Protein AF-A0A401NUB5-F1 (afdb_monomer_lite)

pLDDT: mean 78.27, std 26.42, range [23.05, 98.94]

Organism: Scyliorhinus torazame (NCBI:txid75743)

Foldseek 3Di:
DVVVVVVVVVVVVVVPPPPPVDQAWAKEKEKAALADADPDLPADALVVQVVSLVVLLVVVLVLLVVCLVVRHAEYAAAFCSRHHAHQALRNQVSFADADDALVVDKDQCCVVVPPGPPCPVLNSQLVSLQVSLHKYKDWGKYKDFADPVPPPQPPVRIAIFGKMWIAGSNSITRWIATAQDDDPRVNNHDHDPDQDFIWDADPRFGIETEHEAVCLLACPPNVCNCPVVVHAEYEYHYAAAADPDQRGQQLLQLLSQLLRQHWYFYHYYQDLVRNTAKGWTHGNVDIDMDGDSPDSDMDMDMDIGGRDDPDDPDDPPPPPPPPPPPPPPDPDDDPDPVVVVVVVVVVVVVVVVVVVVVVVVVVVVVVPDDDDDPDPPCQCVDPRSVVVVVSSVQSSQVVVVHHPVPPDPPPPPPPVVVVVVVVVVVVVPPPPDDDDDDD

Secondary structure (DSSP, 8-state):
-HHHHHHHHHHHHHHS-----PPPEEEEEEEEB--------SPPPHHHHHHHHHHHHHHHHHHHHHHHTTT-SEEE--TTTTT---SSHHHHGGG-B----TTT--B-TTT-TTSSSS-HHHHHHHHHHHHHTSEEEEEEEEEEE--TTSTT--TTSEEEEEEEEEE-TTS-EEEEEE-SS--TT-TTSPPPSS----EEEETTTEEEEE--GGGGGSIIIIIHHHHTS---EEEEEE-PBPBTTTB-HHHHHHHHHHHHT-EEEEEEB-BGGGTB--EEEE-SS---EE--SS----EEEEEEEE------S--SSSSTTSSSSSSSS---S--SSHHHHHHHHHHHHHHHHHHHHHHHHHHHHHT------S----GGGSHHHHHHHHHHHHHHHHTTT----TT-TTSSTTTTHHHHHHHHTTGGGS---------

Sequence (439 aa):
MEAFCLRWLLLVWQCFVIPVWGLEFYKAAVYEHSTVLRQNLIPPTREEALELMQKNLDIYQEQVHEASKQGVKIIVFPENGIHGFPPTRATIYPYLEPIPDPDVVQWNPCLHPTEYSDTEVLYQLSCMARNSSMYLIANLGEREACEFSDPKCPSDGRYHFNTNVVFDAEGTLIAKYQKWKLFRTEIYYNKPKTLQHVIFDTPFAGKFGIFTCFDILFYEPAVSLIERYGIKQIIFPTAWMNKLPLLSAVQFHQAFAAAFGINLLVSNQHHPEYNMTGSGIYTPLDFPYYYNMKSREGKLLVADVPIITSINNHTLEQSDSQTSTFLQEQKGAVKQEQTDLFNLRDRMKNIQLLIICASIFLLVCVTAEPVITEGGWKSLDEQQNRDLFFRILQSYFTGRGMNLGLSRKEKLQGTYGSKIGSYADKSNNNLYNKDTFTV

Radius of gyration: 26.6 Å; chains: 1; bounding box: 92×62×82 Å

Structure (mmCIF, N/CA/C/O backbone):
data_AF-A0A401NUB5-F1
#
_entry.id   AF-A0A401NUB5-F1
#
loop_
_atom_site.group_PDB
_atom_site.id
_atom_site.type_symbol
_atom_site.label_atom_id
_atom_site.label_alt_id
_atom_site.label_comp_id
_atom_site.label_asym_id
_atom_site.label_entity_id
_atom_site.label_seq_id
_atom_site.pdbx_PDB_ins_code
_atom_site.Cartn_x
_atom_site.Cartn_y
_atom_site.Cartn_z
_atom_site.occupancy
_atom_site.B_iso_or_equiv
_atom_site.auth_seq_id
_atom_site.auth_comp_id
_atom_site.auth_asym_id
_atom_site.auth_atom_id
_atom_site.pdbx_PDB_model_num
ATOM 1 N N . MET A 1 1 ? -56.425 -8.287 39.820 1.00 46.72 1 MET A N 1
ATOM 2 C CA . MET A 1 1 ? -55.292 -7.344 39.970 1.00 46.72 1 MET A CA 1
ATOM 3 C C . MET A 1 1 ? -53.982 -7.921 39.436 1.00 46.72 1 MET A C 1
ATOM 5 O O . MET A 1 1 ? -53.265 -7.200 38.759 1.00 46.72 1 MET A O 1
ATOM 9 N N . GLU A 1 2 ? -53.700 -9.212 39.628 1.00 47.78 2 GLU A N 1
ATOM 10 C CA . GLU A 1 2 ? -52.433 -9.841 39.199 1.00 47.78 2 GLU A CA 1
ATOM 11 C C . GLU A 1 2 ? -52.221 -9.903 37.672 1.00 47.78 2 GLU A C 1
ATOM 13 O O . GLU A 1 2 ? -51.115 -9.667 37.192 1.00 47.78 2 GLU A O 1
ATOM 18 N N . ALA A 1 3 ? -53.282 -10.095 36.880 1.00 47.91 3 ALA A N 1
ATOM 19 C CA . ALA A 1 3 ? -53.183 -10.129 35.413 1.00 47.91 3 ALA A CA 1
ATOM 20 C C . ALA A 1 3 ? -52.866 -8.761 34.767 1.00 47.91 3 ALA A C 1
ATOM 22 O O . ALA A 1 3 ? -52.400 -8.703 33.630 1.00 47.91 3 ALA A O 1
ATOM 23 N N . PHE A 1 4 ? -53.103 -7.655 35.482 1.00 49.28 4 PHE A N 1
ATOM 24 C CA . PHE A 1 4 ? -52.832 -6.302 34.982 1.00 49.28 4 PHE A CA 1
ATOM 25 C C . PHE A 1 4 ? -51.359 -5.912 35.180 1.00 49.28 4 PHE A C 1
ATOM 27 O O . PHE A 1 4 ? -50.768 -5.306 34.289 1.00 49.28 4 PHE A O 1
ATOM 34 N N . CYS A 1 5 ? -50.737 -6.340 36.285 1.00 49.06 5 CYS A N 1
ATOM 35 C CA . CYS A 1 5 ? -49.308 -6.120 36.535 1.00 49.06 5 CYS A CA 1
ATOM 36 C C . CYS A 1 5 ? -48.411 -6.900 35.564 1.00 49.06 5 CYS A C 1
ATOM 38 O O . CYS A 1 5 ? -47.421 -6.353 35.088 1.00 49.06 5 CYS A O 1
ATOM 40 N N . LEU A 1 6 ? -48.768 -8.142 35.210 1.00 47.53 6 LEU A N 1
ATOM 41 C CA . LEU A 1 6 ? -47.961 -8.954 34.286 1.00 47.53 6 LEU A CA 1
ATOM 42 C C . LEU A 1 6 ? -47.942 -8.380 32.859 1.00 47.53 6 LEU A C 1
ATOM 44 O O . LEU A 1 6 ? -46.926 -8.430 32.171 1.00 47.53 6 LEU A O 1
ATOM 48 N N . ARG A 1 7 ? -49.063 -7.790 32.427 1.00 51.56 7 ARG A N 1
ATOM 49 C CA . ARG A 1 7 ? -49.203 -7.178 31.099 1.00 51.56 7 ARG A CA 1
ATOM 50 C C . ARG A 1 7 ? -48.443 -5.853 30.994 1.00 51.56 7 ARG A C 1
ATOM 52 O O . ARG A 1 7 ? -47.866 -5.571 29.950 1.00 51.56 7 ARG A O 1
ATOM 59 N N . TRP A 1 8 ? -48.387 -5.089 32.087 1.00 54.12 8 TRP A N 1
ATOM 60 C CA . TRP A 1 8 ? -47.550 -3.891 32.191 1.00 54.12 8 TRP A CA 1
ATOM 61 C C . TRP A 1 8 ? -46.057 -4.225 32.275 1.00 54.12 8 TRP A C 1
ATOM 63 O O . TRP A 1 8 ? -45.266 -3.570 31.610 1.00 54.12 8 TRP A O 1
ATOM 73 N N . LEU A 1 9 ? -45.662 -5.279 32.996 1.00 53.81 9 LEU A N 1
ATOM 74 C CA . LEU A 1 9 ? -44.264 -5.731 33.047 1.00 53.81 9 LEU A CA 1
ATOM 75 C C . LEU A 1 9 ? -43.751 -6.228 31.685 1.00 53.81 9 LEU A C 1
ATOM 77 O O . LEU A 1 9 ? -42.618 -5.926 31.327 1.00 53.81 9 LEU A O 1
ATOM 81 N N . LEU A 1 10 ? -44.581 -6.919 30.895 1.00 52.94 10 LEU A N 1
ATOM 82 C CA . LEU A 1 10 ? -44.219 -7.361 29.539 1.00 52.94 10 LEU A CA 1
ATOM 83 C C . LEU A 1 10 ? -44.140 -6.203 28.529 1.00 52.94 10 LEU A C 1
ATOM 85 O O . LEU A 1 10 ? -43.253 -6.203 27.679 1.00 52.94 10 LEU A O 1
ATOM 89 N N . LEU A 1 11 ? -45.013 -5.196 28.650 1.00 51.34 11 LEU A N 1
ATOM 90 C CA . LEU A 1 11 ? -44.939 -3.974 27.840 1.00 51.34 11 LEU A CA 1
ATOM 91 C C . LEU A 1 11 ? -43.716 -3.121 28.207 1.00 51.34 11 LEU A C 1
ATOM 93 O O . LEU A 1 11 ? -43.045 -2.606 27.321 1.00 51.34 11 LEU A O 1
ATOM 97 N N . VAL A 1 12 ? -43.363 -3.036 29.493 1.00 53.00 12 VAL A N 1
ATOM 98 C CA . VAL A 1 12 ? -42.132 -2.366 29.945 1.00 53.00 12 VAL A CA 1
ATOM 99 C C . VAL A 1 12 ? -40.889 -3.145 29.494 1.00 53.00 12 VAL A C 1
ATOM 101 O O . VAL A 1 12 ? -39.920 -2.528 29.063 1.00 53.00 12 VAL A O 1
ATOM 104 N N . TRP A 1 13 ? -40.920 -4.483 29.478 1.00 44.59 13 TRP A N 1
ATOM 105 C CA . TRP A 1 13 ? -39.819 -5.297 28.943 1.00 44.59 13 TRP A CA 1
ATOM 106 C C . TRP A 1 13 ? -39.632 -5.116 27.426 1.00 44.59 13 TRP A C 1
ATOM 108 O O . TRP A 1 13 ? -38.499 -5.051 26.958 1.00 44.59 13 TRP A O 1
ATOM 118 N N . GLN A 1 14 ? -40.717 -4.923 26.666 1.00 45.66 14 GLN A N 1
ATOM 119 C CA . GLN A 1 14 ? -40.650 -4.568 25.240 1.00 45.66 14 GLN A CA 1
ATOM 120 C C . GLN A 1 14 ? -40.223 -3.111 24.983 1.00 45.66 14 GLN A C 1
ATOM 122 O O . GLN A 1 14 ? -39.675 -2.829 23.922 1.00 45.66 14 GLN A O 1
ATOM 127 N N . CYS A 1 15 ? -40.404 -2.194 25.940 1.00 45.53 15 CYS A N 1
ATOM 128 C CA . CYS A 1 15 ? -39.975 -0.795 25.815 1.00 45.53 15 CYS A CA 1
ATOM 129 C C . CYS A 1 15 ? -38.522 -0.529 26.257 1.00 45.53 15 CYS A C 1
ATOM 131 O O . CYS A 1 15 ? -38.002 0.544 25.963 1.00 45.53 15 CYS A O 1
ATOM 133 N N . PHE A 1 16 ? -37.850 -1.480 26.920 1.00 40.56 16 PHE A N 1
ATOM 134 C CA . PHE A 1 16 ? -36.439 -1.354 27.327 1.00 40.56 16 PHE A CA 1
ATOM 135 C C . PHE A 1 16 ? -35.446 -2.124 26.449 1.00 40.56 16 PHE A C 1
ATOM 137 O O . PHE A 1 16 ? -34.242 -2.033 26.677 1.00 40.56 16 PHE A O 1
ATOM 144 N N . VAL A 1 17 ? -35.908 -2.797 25.394 1.00 42.16 17 VAL A N 1
ATOM 145 C CA . VAL A 1 17 ? -35.031 -3.196 24.285 1.00 42.16 17 VAL A CA 1
ATOM 146 C C . VAL A 1 17 ? -35.068 -2.084 23.243 1.00 42.16 17 VAL A C 1
ATOM 148 O O . VAL A 1 17 ? -35.583 -2.242 22.141 1.00 42.16 17 VAL A O 1
ATOM 151 N N . ILE A 1 18 ? -34.529 -0.917 23.604 1.00 41.16 18 ILE A N 1
ATOM 152 C CA . ILE A 1 18 ? -33.962 -0.046 22.575 1.00 41.16 18 ILE A CA 1
ATOM 153 C C . ILE A 1 18 ? -32.869 -0.916 21.950 1.00 41.16 18 ILE A C 1
ATOM 155 O O . ILE A 1 18 ? -31.983 -1.347 22.696 1.00 41.16 18 ILE A O 1
ATOM 159 N N . PRO A 1 19 ? -32.913 -1.255 20.648 1.00 39.69 19 PRO A N 1
ATOM 160 C CA . PRO A 1 19 ? -31.733 -1.808 20.021 1.00 39.69 19 PRO A CA 1
ATOM 161 C C . PRO A 1 19 ? -30.680 -0.720 20.197 1.00 39.69 19 PRO A C 1
ATOM 163 O O . PRO A 1 19 ? -30.760 0.340 19.584 1.00 39.69 19 PRO A O 1
ATOM 166 N N . VAL A 1 20 ? -29.743 -0.917 21.120 1.00 41.03 20 VAL A N 1
ATOM 167 C CA . VAL A 1 20 ? -28.468 -0.225 21.037 1.00 41.03 20 VAL A CA 1
ATOM 168 C C . VAL A 1 20 ? -27.944 -0.721 19.704 1.00 41.03 20 VAL A C 1
ATOM 170 O O . VAL A 1 20 ? -27.595 -1.894 19.592 1.00 41.03 20 VAL A O 1
ATOM 173 N N . TRP A 1 21 ? -28.055 0.106 18.663 1.00 43.69 21 TRP A N 1
ATOM 174 C CA . TRP A 1 21 ? -27.459 -0.181 17.369 1.00 43.69 21 TRP A CA 1
ATOM 175 C C . TRP A 1 21 ? -25.976 -0.351 17.677 1.00 43.69 21 TRP A C 1
ATOM 177 O O . TRP A 1 21 ? -25.286 0.621 17.986 1.00 43.69 21 TRP A O 1
ATOM 187 N N . GLY A 1 22 ? -25.544 -1.607 17.785 1.00 53.66 22 GLY A N 1
ATOM 188 C CA . GLY A 1 22 ? -24.168 -1.931 18.101 1.00 53.66 22 GLY A CA 1
ATOM 189 C C . GLY A 1 22 ? -23.299 -1.319 17.018 1.00 53.66 22 GLY A C 1
ATOM 190 O O . GLY A 1 22 ? -23.674 -1.330 15.847 1.00 53.66 22 GLY A O 1
ATOM 191 N N . LEU A 1 23 ? -22.153 -0.764 17.405 1.00 69.69 23 LEU A N 1
ATOM 192 C CA . LEU A 1 23 ? -21.095 -0.503 16.439 1.00 69.69 23 LEU A CA 1
ATOM 193 C C . LEU A 1 23 ? -20.833 -1.830 15.717 1.00 69.69 23 LEU A C 1
ATOM 195 O O . LEU A 1 23 ? -20.557 -2.836 16.368 1.00 69.69 23 LEU A O 1
ATOM 199 N N . GLU A 1 24 ? -21.012 -1.863 14.401 1.00 90.25 24 GLU A N 1
ATOM 200 C CA . GLU A 1 24 ? -20.610 -3.018 13.607 1.00 90.25 24 GLU A CA 1
ATOM 201 C C . GLU A 1 24 ? -19.081 -3.027 13.517 1.00 90.25 24 GLU A C 1
ATOM 203 O O . GLU A 1 24 ? -18.452 -1.970 13.430 1.00 90.25 24 GLU A O 1
ATOM 208 N N . PHE A 1 25 ? -18.474 -4.211 13.564 1.00 94.19 25 PHE A N 1
ATOM 209 C CA . PHE A 1 25 ? -17.024 -4.377 13.513 1.00 94.19 25 PHE A CA 1
ATOM 210 C C . PHE A 1 25 ? -16.640 -5.365 12.417 1.00 94.19 25 PHE A C 1
ATOM 212 O O . PHE A 1 25 ? -17.358 -6.328 12.147 1.00 94.19 25 PHE A O 1
ATOM 219 N N . TYR A 1 26 ? -15.459 -5.166 11.844 1.00 96.00 26 TYR A N 1
ATOM 220 C CA . TYR A 1 26 ? -14.785 -6.154 11.009 1.00 96.00 26 TYR A CA 1
ATOM 221 C C . TYR A 1 26 ? -13.403 -6.442 11.582 1.00 96.00 26 TYR A C 1
ATOM 223 O O . TYR A 1 26 ? -12.776 -5.576 12.188 1.00 96.00 26 TYR A O 1
ATOM 231 N N . LYS A 1 27 ? -12.901 -7.657 11.372 1.00 97.62 27 LYS A N 1
ATOM 232 C CA . LYS A 1 27 ? -11.562 -8.019 11.826 1.00 97.62 27 LYS A CA 1
ATOM 233 C C . LYS A 1 27 ? -10.535 -7.733 10.739 1.00 97.62 27 LYS A C 1
ATOM 235 O O . LYS A 1 27 ? -10.653 -8.251 9.627 1.00 97.62 27 LYS A O 1
ATOM 240 N N . ALA A 1 28 ? -9.529 -6.934 11.066 1.00 98.31 28 ALA A N 1
ATOM 241 C CA . ALA A 1 28 ? -8.465 -6.533 10.154 1.00 98.31 28 ALA A CA 1
ATOM 242 C C . ALA A 1 28 ? -7.101 -7.006 10.653 1.00 98.31 28 ALA A C 1
ATOM 244 O O . ALA A 1 28 ? -6.898 -7.180 11.858 1.00 98.31 28 ALA A O 1
ATOM 245 N N . ALA A 1 29 ? -6.164 -7.156 9.722 1.00 98.69 29 ALA A N 1
ATOM 246 C CA . ALA A 1 29 ? -4.768 -7.390 10.028 1.00 98.69 29 ALA A CA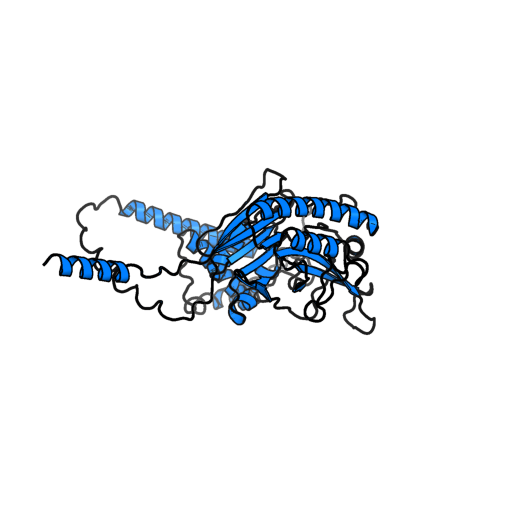 1
ATOM 247 C C . ALA A 1 29 ? -3.848 -6.416 9.291 1.00 98.69 29 ALA A C 1
ATOM 249 O O . ALA A 1 29 ? -4.096 -6.017 8.154 1.00 98.69 29 ALA A O 1
ATOM 250 N N . VAL A 1 30 ? -2.741 -6.075 9.940 1.00 98.88 30 VAL A N 1
ATOM 251 C CA . VAL A 1 30 ? -1.595 -5.416 9.308 1.00 98.88 30 VAL A CA 1
ATOM 252 C C . VAL A 1 30 ? -0.343 -6.184 9.693 1.00 98.88 30 VAL A C 1
ATOM 254 O O . VAL A 1 30 ? -0.225 -6.655 10.829 1.00 98.88 30 VAL A O 1
ATOM 257 N N . TYR A 1 31 ? 0.590 -6.324 8.758 1.00 98.88 31 TYR A N 1
ATOM 258 C CA . TYR A 1 31 ? 1.853 -6.997 9.025 1.00 98.88 31 TYR A CA 1
ATOM 259 C C . TYR A 1 31 ? 3.017 -6.014 8.968 1.00 98.88 31 TYR A C 1
ATOM 261 O O . TYR A 1 31 ? 3.249 -5.381 7.943 1.00 98.88 31 TYR A O 1
ATOM 269 N N . GLU A 1 32 ? 3.750 -5.873 10.070 1.00 98.88 32 GLU A N 1
ATOM 270 C CA . GLU A 1 32 ? 5.050 -5.209 10.069 1.00 98.88 32 GLU A CA 1
ATOM 271 C C . GLU A 1 32 ? 6.094 -6.194 9.532 1.00 98.88 32 GLU A C 1
ATOM 273 O O . GLU A 1 32 ? 6.399 -7.178 10.206 1.00 98.88 32 GLU A O 1
ATOM 278 N N . HIS A 1 33 ? 6.616 -5.970 8.325 1.00 98.69 33 HIS A N 1
ATOM 279 C CA . HIS A 1 33 ? 7.460 -6.959 7.638 1.00 98.69 33 HIS A CA 1
ATOM 280 C C . HIS A 1 33 ? 8.946 -6.649 7.765 1.00 98.69 33 HIS A C 1
ATOM 282 O O . HIS A 1 33 ? 9.372 -5.550 7.421 1.00 98.69 33 HIS A O 1
ATOM 288 N N . SER A 1 34 ? 9.751 -7.631 8.175 1.00 97.88 34 SER A N 1
ATOM 289 C CA . SER A 1 34 ? 11.205 -7.554 8.006 1.00 97.88 34 SER A CA 1
ATOM 290 C C . SER A 1 34 ? 11.565 -8.116 6.637 1.00 97.88 34 SER A C 1
ATOM 292 O O . SER A 1 34 ? 11.703 -9.327 6.459 1.00 97.88 34 SER A O 1
ATOM 294 N N . THR A 1 35 ? 11.645 -7.227 5.648 1.00 97.50 35 THR A N 1
ATOM 295 C CA . THR A 1 35 ? 11.852 -7.620 4.254 1.00 97.50 35 THR A CA 1
ATOM 296 C C . THR A 1 35 ? 13.211 -8.284 4.074 1.00 97.50 35 THR A C 1
ATOM 298 O O . THR A 1 35 ? 14.245 -7.773 4.504 1.00 97.50 35 THR A O 1
ATOM 301 N N . VAL A 1 36 ? 13.240 -9.419 3.379 1.00 97.06 36 VAL A N 1
ATOM 302 C CA . VAL A 1 36 ? 14.487 -10.034 2.928 1.00 97.06 36 VAL A CA 1
ATOM 303 C C . VAL A 1 36 ? 15.049 -9.171 1.803 1.00 97.06 36 VAL A C 1
ATOM 305 O O . VAL A 1 36 ? 14.470 -9.082 0.719 1.00 97.06 36 VAL A O 1
ATOM 308 N N . LEU A 1 37 ? 16.176 -8.513 2.074 1.00 94.19 37 LEU A N 1
ATOM 309 C CA . LEU A 1 37 ? 16.823 -7.583 1.151 1.00 94.19 37 LEU A CA 1
ATOM 310 C C . LEU A 1 37 ? 17.965 -8.254 0.384 1.00 94.19 37 LEU A C 1
ATOM 312 O O . LEU A 1 37 ? 18.712 -9.078 0.920 1.00 94.19 37 LEU A O 1
ATOM 316 N N . ARG A 1 38 ? 18.161 -7.831 -0.867 1.00 88.94 38 ARG A N 1
ATOM 317 C CA . ARG A 1 38 ? 19.344 -8.202 -1.650 1.00 88.94 38 ARG A CA 1
ATOM 318 C C . ARG A 1 38 ? 20.566 -7.415 -1.182 1.00 88.94 38 ARG A C 1
ATOM 320 O O . ARG A 1 38 ? 20.505 -6.201 -1.027 1.00 88.94 38 ARG A O 1
ATOM 327 N N . GLN A 1 39 ? 21.694 -8.104 -1.022 1.00 82.69 39 GLN A N 1
ATOM 328 C CA . GLN A 1 39 ? 22.964 -7.491 -0.606 1.00 82.69 39 GLN A CA 1
ATOM 329 C C . GLN A 1 39 ? 23.814 -6.986 -1.788 1.00 82.69 39 GLN A C 1
ATOM 331 O O . GLN A 1 39 ? 24.674 -6.129 -1.608 1.00 82.69 39 GLN A O 1
ATOM 336 N N . ASN A 1 40 ? 23.596 -7.515 -2.997 1.00 76.62 40 ASN A N 1
ATOM 337 C CA . ASN A 1 40 ? 24.390 -7.191 -4.186 1.00 76.62 40 ASN A CA 1
ATOM 338 C C . ASN A 1 40 ? 23.811 -5.988 -4.960 1.00 76.62 40 ASN A C 1
ATOM 340 O O . ASN A 1 40 ? 22.600 -5.910 -5.176 1.00 76.62 40 ASN A O 1
ATOM 344 N N . LEU A 1 41 ? 24.693 -5.092 -5.419 1.00 74.69 41 LEU A N 1
ATOM 345 C CA . LEU A 1 41 ? 24.366 -3.874 -6.172 1.00 74.69 41 LEU A CA 1
ATOM 346 C C . LEU A 1 41 ? 24.288 -4.083 -7.698 1.00 74.69 41 LEU A C 1
ATOM 348 O O . LEU A 1 41 ? 23.770 -3.219 -8.402 1.00 74.69 41 LEU A O 1
ATOM 352 N N . ILE A 1 42 ? 24.782 -5.208 -8.226 1.00 85.44 42 ILE A N 1
ATOM 353 C CA . ILE A 1 42 ? 24.707 -5.539 -9.663 1.00 85.44 42 ILE A CA 1
ATOM 354 C C . ILE A 1 42 ? 23.254 -5.859 -10.036 1.00 85.44 42 ILE A C 1
ATOM 356 O O . ILE A 1 42 ? 22.671 -6.680 -9.337 1.00 85.44 42 ILE A O 1
ATOM 360 N N . PRO A 1 43 ? 22.651 -5.299 -11.103 1.00 88.50 43 PRO A N 1
ATOM 361 C CA . PRO A 1 43 ? 21.281 -5.641 -11.499 1.00 88.50 43 PRO A CA 1
ATOM 362 C C . PRO A 1 43 ? 21.058 -7.166 -11.584 1.00 88.50 43 PRO A C 1
ATOM 364 O O . PRO A 1 43 ? 21.862 -7.839 -12.229 1.00 88.50 43 PRO A O 1
ATOM 367 N N . PRO A 1 44 ? 20.031 -7.722 -10.910 1.00 93.88 44 PRO A N 1
ATOM 368 C CA . PRO A 1 44 ? 19.745 -9.154 -10.977 1.00 93.88 44 PRO A CA 1
ATOM 369 C C . PRO A 1 44 ? 19.182 -9.561 -12.340 1.00 93.88 44 PRO A C 1
ATOM 371 O O . PRO A 1 44 ? 18.700 -8.726 -13.107 1.00 93.88 44 PRO A O 1
ATOM 374 N N . THR A 1 45 ? 19.182 -10.860 -12.623 1.00 96.19 45 THR A N 1
ATOM 375 C CA . THR A 1 45 ? 18.291 -11.411 -13.654 1.00 96.19 45 THR A CA 1
ATOM 376 C C . THR A 1 45 ? 16.837 -11.400 -13.153 1.00 96.19 45 THR A C 1
ATOM 378 O O . THR A 1 45 ? 16.579 -11.219 -11.962 1.00 96.19 45 THR A O 1
ATOM 381 N N . ARG A 1 46 ? 15.855 -11.593 -14.048 1.00 96.50 46 ARG A N 1
ATOM 382 C CA . ARG A 1 46 ? 14.443 -11.751 -13.638 1.00 96.50 46 ARG A CA 1
ATOM 383 C C . ARG A 1 46 ? 14.260 -12.964 -12.724 1.00 96.50 46 ARG A C 1
ATOM 385 O O . ARG A 1 46 ? 13.536 -12.866 -11.745 1.00 96.50 46 ARG A O 1
ATOM 392 N N . GLU A 1 47 ? 14.954 -14.062 -13.008 1.00 97.62 47 GLU A N 1
ATOM 393 C CA . GLU A 1 47 ? 14.932 -15.277 -12.187 1.00 97.62 47 GLU A CA 1
ATOM 394 C C . GLU A 1 47 ? 15.452 -15.007 -10.766 1.00 97.62 47 GLU A C 1
ATOM 396 O O . GLU A 1 47 ? 14.737 -15.254 -9.800 1.00 97.62 47 GLU A O 1
ATOM 401 N N . GLU A 1 48 ? 16.621 -14.370 -10.621 1.00 96.81 48 GLU A N 1
ATOM 402 C CA . GLU A 1 48 ? 17.163 -13.982 -9.308 1.00 96.81 48 GLU A CA 1
ATOM 403 C C . GLU A 1 48 ? 16.234 -13.021 -8.545 1.00 96.81 48 GLU A C 1
ATOM 405 O O . GLU A 1 48 ? 16.128 -13.076 -7.316 1.00 96.81 48 GLU A O 1
ATOM 410 N N . ALA A 1 49 ? 15.577 -12.104 -9.262 1.00 97.38 49 ALA A N 1
ATOM 411 C CA . ALA A 1 49 ? 14.609 -11.188 -8.672 1.00 97.38 49 ALA A CA 1
ATOM 412 C C . ALA A 1 49 ? 13.369 -11.936 -8.163 1.00 97.38 49 ALA A C 1
ATOM 414 O O . ALA A 1 49 ? 12.946 -11.700 -7.031 1.00 97.38 49 ALA A O 1
ATOM 415 N N . LEU A 1 50 ? 12.826 -12.864 -8.956 1.00 98.38 50 LEU A N 1
ATOM 416 C CA . LEU A 1 50 ? 11.704 -13.720 -8.571 1.00 98.38 50 LEU A CA 1
ATOM 417 C C . LEU A 1 50 ? 12.048 -14.604 -7.369 1.00 98.38 50 LEU A C 1
ATOM 419 O O . LEU A 1 50 ? 11.240 -14.696 -6.453 1.00 98.38 50 LEU A O 1
ATOM 423 N N . GLU A 1 51 ? 13.252 -15.177 -7.302 1.00 97.94 51 GLU A N 1
ATOM 424 C CA . GLU A 1 51 ? 13.695 -15.958 -6.139 1.00 97.94 51 GLU A CA 1
ATOM 425 C C . GLU A 1 51 ? 13.709 -15.133 -4.844 1.00 97.94 51 GLU A C 1
ATOM 427 O O . GLU A 1 51 ? 13.331 -15.626 -3.778 1.00 97.94 51 GLU A O 1
ATOM 432 N N . LEU A 1 52 ? 14.148 -13.871 -4.904 1.00 97.69 52 LEU A N 1
ATOM 433 C CA . LEU A 1 52 ? 14.109 -12.981 -3.743 1.00 97.69 52 LEU A CA 1
ATOM 434 C C . LEU A 1 52 ? 12.669 -12.626 -3.362 1.00 97.69 52 LEU A C 1
ATOM 436 O O . LEU A 1 52 ? 12.320 -12.686 -2.183 1.00 97.69 52 LEU A O 1
ATOM 440 N N . MET A 1 53 ? 11.847 -12.254 -4.346 1.00 98.50 53 MET A N 1
ATOM 441 C CA . MET A 1 53 ? 10.446 -11.906 -4.109 1.00 98.50 53 MET A CA 1
ATOM 442 C C . MET A 1 53 ? 9.673 -13.095 -3.543 1.00 98.50 53 MET A C 1
ATOM 444 O O . MET A 1 53 ? 8.896 -12.908 -2.612 1.00 98.50 53 MET A O 1
ATOM 448 N N . GLN A 1 54 ? 9.959 -14.315 -4.007 1.00 98.62 54 GLN A N 1
ATOM 449 C CA . GLN A 1 54 ? 9.361 -15.538 -3.484 1.00 98.62 54 GLN A CA 1
ATOM 450 C C . GLN A 1 54 ? 9.654 -15.718 -1.993 1.00 98.62 54 GLN A C 1
ATOM 452 O O . GLN A 1 54 ? 8.731 -15.986 -1.239 1.00 98.62 54 GLN A O 1
ATOM 457 N N . LYS A 1 55 ? 10.884 -15.463 -1.525 1.00 98.56 55 LYS A N 1
ATOM 458 C CA . LYS A 1 55 ? 11.205 -15.539 -0.082 1.00 98.56 55 LYS A CA 1
ATOM 459 C C . LYS A 1 55 ? 10.351 -14.588 0.759 1.00 98.56 55 LYS A C 1
ATOM 461 O O . LYS A 1 55 ? 9.967 -14.925 1.874 1.00 98.56 55 LYS A O 1
ATOM 466 N N . ASN A 1 56 ? 10.066 -13.392 0.245 1.00 98.81 56 ASN A N 1
ATOM 467 C CA . ASN A 1 56 ? 9.184 -12.442 0.924 1.00 98.81 56 ASN A CA 1
ATOM 468 C C . ASN A 1 56 ? 7.709 -12.867 0.838 1.00 98.81 56 ASN A C 1
ATOM 470 O O . ASN A 1 56 ? 6.981 -12.740 1.821 1.00 98.81 56 ASN A O 1
ATOM 474 N N . LEU A 1 57 ? 7.281 -13.412 -0.302 1.00 98.88 57 LEU A N 1
ATOM 475 C CA . LEU A 1 57 ? 5.934 -13.948 -0.500 1.00 98.88 57 LEU A CA 1
ATOM 476 C C . LEU A 1 57 ? 5.661 -15.182 0.369 1.00 98.88 57 LEU A C 1
ATOM 478 O O . LEU A 1 57 ? 4.552 -15.315 0.875 1.00 98.88 57 LEU A O 1
ATOM 482 N N . ASP A 1 58 ? 6.652 -16.036 0.619 1.00 98.81 58 ASP A N 1
ATOM 483 C CA . ASP A 1 58 ? 6.528 -17.174 1.537 1.00 98.81 58 ASP A CA 1
ATOM 484 C C . ASP A 1 58 ? 6.185 -16.688 2.954 1.00 98.81 58 ASP A C 1
ATOM 486 O O . ASP A 1 58 ? 5.255 -17.188 3.587 1.00 98.81 58 ASP A O 1
ATOM 490 N N . ILE A 1 59 ? 6.850 -15.621 3.415 1.00 98.81 59 ILE A N 1
ATOM 491 C CA . ILE A 1 59 ? 6.532 -14.980 4.699 1.00 98.81 59 ILE A CA 1
ATOM 492 C C . ILE A 1 59 ? 5.108 -14.408 4.667 1.00 98.81 59 ILE A C 1
ATOM 494 O O . ILE A 1 59 ? 4.361 -14.574 5.631 1.00 98.81 59 ILE A O 1
ATOM 498 N N . TYR A 1 60 ? 4.691 -13.766 3.570 1.00 98.81 60 TYR A N 1
ATOM 499 C CA . TYR A 1 60 ? 3.320 -13.249 3.437 1.00 98.81 60 TYR A CA 1
ATOM 500 C C . TYR A 1 60 ? 2.293 -14.374 3.514 1.00 98.81 60 TYR A C 1
ATOM 502 O O . TYR A 1 60 ? 1.293 -14.233 4.216 1.00 98.81 60 TYR A O 1
ATOM 510 N N . GLN A 1 61 ? 2.554 -15.499 2.851 1.00 98.81 61 GLN A N 1
ATOM 511 C CA . GLN A 1 61 ? 1.694 -16.675 2.857 1.00 98.81 61 GLN A CA 1
ATOM 512 C C . GLN A 1 61 ? 1.512 -17.233 4.273 1.00 98.81 61 GLN A C 1
ATOM 514 O O . GLN A 1 61 ? 0.388 -17.590 4.638 1.00 98.81 61 GLN A O 1
ATOM 519 N N . GLU A 1 62 ? 2.576 -17.262 5.083 1.00 98.69 62 GLU A N 1
ATOM 520 C CA . GLU A 1 62 ? 2.504 -17.630 6.501 1.00 98.69 62 GLU A CA 1
ATOM 521 C C . GLU A 1 62 ? 1.626 -16.651 7.291 1.00 98.69 62 GLU A C 1
ATOM 523 O O . GLU A 1 62 ? 0.741 -17.073 8.036 1.00 98.69 62 GLU A O 1
ATOM 528 N N . GLN A 1 63 ? 1.798 -15.339 7.095 1.00 98.81 63 GLN A N 1
ATOM 529 C CA . GLN A 1 63 ? 0.993 -14.341 7.810 1.00 98.81 63 GLN A CA 1
ATOM 530 C C . GLN A 1 63 ? -0.478 -14.367 7.390 1.00 98.81 63 GLN A C 1
ATOM 532 O O . GLN A 1 63 ? -1.363 -14.232 8.233 1.00 98.81 63 GLN A O 1
ATOM 537 N N . VAL A 1 64 ? -0.753 -14.586 6.102 1.00 98.81 64 VAL A N 1
ATOM 538 C CA . VAL A 1 64 ? -2.102 -14.810 5.567 1.00 98.81 64 VAL A CA 1
ATOM 539 C C . VAL A 1 64 ? -2.722 -16.045 6.214 1.00 98.81 64 VAL A C 1
ATOM 541 O O . VAL A 1 64 ? -3.875 -16.000 6.647 1.00 98.81 64 VAL A O 1
ATOM 544 N N . HIS A 1 65 ? -1.958 -17.131 6.343 1.00 98.50 65 HIS A N 1
ATOM 545 C CA . HIS A 1 65 ? -2.420 -18.342 7.009 1.00 98.50 65 HIS A CA 1
ATOM 546 C C . HIS A 1 65 ? -2.761 -18.082 8.487 1.00 98.50 65 HIS A C 1
ATOM 548 O O . HIS A 1 65 ? -3.863 -18.422 8.924 1.00 98.50 65 HIS A O 1
ATOM 554 N N . GLU A 1 66 ? -1.894 -17.408 9.246 1.00 98.62 66 GLU A N 1
ATOM 555 C CA . GLU A 1 66 ? -2.155 -17.066 10.653 1.00 98.62 66 GLU A CA 1
ATOM 556 C C . GLU A 1 66 ? -3.310 -16.067 10.841 1.00 98.62 66 GLU A C 1
ATOM 558 O O . GLU A 1 66 ? -4.080 -16.170 11.801 1.00 98.62 66 GLU A O 1
ATOM 563 N N . ALA A 1 67 ? -3.484 -15.121 9.916 1.00 98.56 67 ALA A N 1
ATOM 564 C CA . ALA A 1 67 ? -4.617 -14.199 9.905 1.00 98.56 67 ALA A CA 1
ATOM 565 C C . ALA A 1 67 ? -5.939 -14.928 9.601 1.00 98.56 67 ALA A C 1
ATOM 567 O O . ALA A 1 67 ? -6.952 -14.688 10.266 1.00 98.56 67 ALA A O 1
ATOM 568 N N . SER A 1 68 ? -5.927 -15.875 8.655 1.00 97.62 68 SER A N 1
ATOM 569 C CA . SER A 1 68 ? -7.117 -16.646 8.268 1.00 97.62 68 SER A CA 1
ATOM 570 C C . SER A 1 68 ? -7.688 -17.460 9.437 1.00 97.62 68 SER A C 1
ATOM 572 O O . SER A 1 68 ? -8.901 -17.457 9.656 1.00 97.62 68 SER A O 1
ATOM 574 N N . LYS A 1 69 ? -6.823 -18.045 10.282 1.00 98.06 69 LYS A N 1
ATOM 575 C CA . LYS A 1 69 ? -7.215 -18.769 11.510 1.00 98.06 69 LYS A CA 1
ATOM 576 C C . LYS A 1 69 ? -7.994 -17.902 12.498 1.00 98.06 69 LYS A C 1
ATOM 578 O O . LYS A 1 69 ? -8.733 -18.425 13.328 1.00 98.06 69 LYS A O 1
ATOM 583 N N . GLN A 1 70 ? -7.825 -16.585 12.425 1.00 98.00 70 GLN A N 1
ATOM 584 C CA . GLN A 1 70 ? -8.447 -15.626 13.333 1.00 98.00 70 GLN A CA 1
ATOM 585 C C . GLN A 1 70 ? -9.728 -15.003 12.758 1.00 98.00 70 GLN A C 1
ATOM 587 O O . GLN A 1 70 ? -10.380 -14.222 13.457 1.00 98.00 70 GLN A O 1
ATOM 592 N N . GLY A 1 71 ? -10.115 -15.350 11.525 1.00 97.25 71 GLY A N 1
ATOM 593 C CA . GLY A 1 71 ? -11.299 -14.810 10.851 1.00 97.25 71 GLY A CA 1
ATOM 594 C C . GLY A 1 71 ? -11.118 -13.381 10.330 1.00 97.25 71 GLY A C 1
ATOM 595 O O . GLY A 1 71 ? -12.092 -12.630 10.256 1.00 97.25 71 GLY A O 1
ATOM 596 N N . VAL A 1 72 ? -9.879 -12.991 10.018 1.00 98.44 72 VAL A N 1
ATOM 597 C CA . VAL A 1 72 ? -9.550 -11.689 9.418 1.00 98.44 72 VAL A CA 1
ATOM 598 C C . VAL A 1 72 ? -10.212 -11.556 8.041 1.00 98.44 72 VAL A C 1
ATOM 600 O O . VAL A 1 72 ? -10.265 -12.513 7.274 1.00 98.44 72 VAL A O 1
ATOM 603 N N . LYS A 1 73 ? -10.738 -10.365 7.733 1.00 98.50 73 LYS A N 1
ATOM 604 C CA . LYS A 1 73 ? -11.400 -10.044 6.455 1.00 98.50 73 LYS A CA 1
ATOM 605 C C . LYS A 1 73 ? -10.507 -9.306 5.467 1.00 98.50 73 LYS A C 1
ATOM 607 O O . LYS A 1 73 ? -10.738 -9.393 4.265 1.00 98.50 73 LYS A O 1
ATOM 612 N N . ILE A 1 74 ? -9.496 -8.605 5.971 1.00 98.88 74 ILE A N 1
ATOM 613 C CA . ILE A 1 74 ? -8.569 -7.798 5.182 1.00 98.88 74 ILE A CA 1
ATOM 614 C C . ILE A 1 74 ? -7.188 -7.781 5.837 1.00 98.88 74 ILE A C 1
ATOM 616 O O . ILE A 1 74 ? -7.089 -7.548 7.045 1.00 98.88 74 ILE A O 1
ATOM 620 N N . ILE A 1 75 ? -6.135 -8.012 5.051 1.00 98.94 75 ILE A N 1
ATOM 621 C CA . ILE A 1 75 ? -4.737 -7.922 5.486 1.00 98.94 75 ILE A CA 1
ATOM 622 C C . ILE A 1 75 ? -3.960 -6.915 4.633 1.00 98.94 75 ILE A C 1
ATOM 624 O O . ILE A 1 75 ? -4.111 -6.869 3.412 1.00 98.94 75 ILE A O 1
ATOM 628 N N . VAL A 1 76 ? -3.120 -6.111 5.287 1.00 98.94 76 VAL A N 1
ATOM 629 C CA . VAL A 1 76 ? -2.268 -5.107 4.636 1.00 98.94 76 VAL A CA 1
ATOM 630 C C . VAL A 1 76 ? -0.794 -5.443 4.836 1.00 98.94 76 VAL A C 1
ATOM 632 O O . VAL A 1 76 ? -0.354 -5.659 5.970 1.00 98.94 76 VAL A O 1
ATOM 635 N N . PHE A 1 77 ? -0.049 -5.422 3.733 1.00 98.94 77 PHE A N 1
ATOM 636 C CA . PHE A 1 77 ? 1.404 -5.556 3.679 1.00 98.94 77 PHE A CA 1
ATOM 637 C C . PHE A 1 77 ? 2.097 -4.225 3.341 1.00 98.94 77 PHE A C 1
ATOM 639 O O . PHE A 1 77 ? 1.456 -3.328 2.782 1.00 98.94 77 PHE A O 1
ATOM 646 N N . PRO A 1 78 ? 3.388 -4.063 3.689 1.00 98.88 78 PRO A N 1
ATOM 647 C CA . PRO A 1 78 ? 4.026 -2.757 3.646 1.00 98.88 78 PRO A CA 1
ATOM 648 C C . PRO A 1 78 ? 4.525 -2.380 2.255 1.00 98.88 78 PRO A C 1
ATOM 650 O O . PRO A 1 78 ? 4.718 -3.216 1.371 1.00 98.88 78 PRO A O 1
ATOM 653 N N . GLU A 1 79 ? 4.804 -1.089 2.090 1.00 98.88 79 GLU A N 1
ATOM 654 C CA . GLU A 1 79 ? 5.468 -0.552 0.905 1.00 98.88 79 GLU A CA 1
ATOM 655 C C . GLU A 1 79 ? 6.855 -1.182 0.720 1.00 98.88 79 GLU A C 1
ATOM 657 O O . GLU A 1 79 ? 7.605 -1.319 1.687 1.00 98.88 79 GLU A O 1
ATOM 662 N N . ASN A 1 80 ? 7.226 -1.523 -0.517 1.00 98.12 80 ASN A N 1
ATOM 663 C CA . ASN A 1 80 ? 8.486 -2.187 -0.869 1.00 98.12 80 ASN A CA 1
ATOM 664 C C . ASN A 1 80 ? 8.696 -3.549 -0.172 1.00 98.12 80 ASN A C 1
ATOM 666 O O . ASN A 1 80 ? 9.821 -4.044 -0.104 1.00 98.12 80 ASN A O 1
ATOM 670 N N . GLY A 1 81 ? 7.641 -4.170 0.366 1.00 97.88 81 GLY A N 1
ATOM 671 C CA . GLY A 1 81 ? 7.749 -5.382 1.180 1.00 97.88 81 GLY A CA 1
ATOM 672 C C . GLY A 1 81 ? 8.083 -6.669 0.417 1.00 97.88 81 GLY A C 1
ATOM 673 O O . GLY A 1 81 ? 8.423 -7.672 1.036 1.00 97.88 81 GLY A O 1
ATOM 674 N N . ILE A 1 82 ? 8.018 -6.641 -0.916 1.00 98.12 82 ILE A N 1
ATOM 675 C CA . ILE A 1 82 ? 8.288 -7.808 -1.766 1.00 98.12 82 ILE A CA 1
ATOM 676 C C . ILE A 1 82 ? 9.717 -7.778 -2.332 1.00 98.12 82 ILE A C 1
ATOM 678 O O . ILE A 1 82 ? 10.391 -8.806 -2.370 1.00 98.12 82 ILE A O 1
ATOM 682 N N . HIS A 1 83 ? 10.206 -6.602 -2.735 1.00 95.94 83 HIS A N 1
ATOM 683 C CA . HIS A 1 83 ? 11.492 -6.449 -3.434 1.00 95.94 83 HIS A CA 1
ATOM 684 C C . HIS A 1 83 ? 12.524 -5.575 -2.698 1.00 95.94 83 HIS A C 1
ATOM 686 O O . HIS A 1 83 ? 13.682 -5.509 -3.112 1.00 95.94 83 HIS A O 1
ATOM 692 N N . GLY A 1 84 ? 12.143 -4.884 -1.619 1.00 94.62 84 GLY A N 1
ATOM 693 C CA . GLY A 1 84 ? 13.038 -3.993 -0.882 1.00 94.62 84 GLY A CA 1
ATOM 694 C C . GLY A 1 84 ? 13.385 -2.707 -1.639 1.00 94.62 84 GLY A C 1
ATOM 695 O O . GLY A 1 84 ? 12.585 -2.196 -2.421 1.00 94.62 84 GLY A O 1
ATOM 696 N N . PHE A 1 85 ? 14.588 -2.173 -1.403 1.00 92.12 85 PHE A N 1
ATOM 697 C CA . PHE A 1 85 ? 14.987 -0.811 -1.795 1.00 92.12 85 PHE A CA 1
ATOM 698 C C . PHE A 1 85 ? 16.124 -0.793 -2.840 1.00 92.12 85 PHE A C 1
ATOM 700 O O . PHE A 1 85 ? 17.261 -0.444 -2.511 1.00 92.12 85 PHE A O 1
ATOM 707 N N . PRO A 1 86 ? 15.875 -1.187 -4.101 1.00 89.25 86 PRO A N 1
ATOM 708 C CA . PRO A 1 86 ? 16.896 -1.132 -5.144 1.00 89.25 86 PRO A CA 1
ATOM 709 C C . PRO A 1 86 ? 17.335 0.322 -5.419 1.00 89.25 86 PRO A C 1
ATOM 711 O O . PRO A 1 86 ? 16.513 1.230 -5.359 1.00 89.25 86 PRO A O 1
ATOM 714 N N . PRO A 1 87 ? 18.615 0.580 -5.748 1.00 87.50 87 PRO A N 1
ATOM 715 C CA . PRO A 1 87 ? 19.137 1.949 -5.828 1.00 87.50 87 PRO A CA 1
ATOM 716 C C . PRO A 1 87 ? 18.857 2.675 -7.156 1.00 87.50 87 PRO A C 1
ATOM 718 O O . PRO A 1 87 ? 18.940 3.899 -7.212 1.00 87.50 87 PRO A O 1
ATOM 721 N N . THR A 1 88 ? 18.576 1.952 -8.246 1.00 93.00 88 THR A N 1
ATOM 722 C CA . THR A 1 88 ? 18.491 2.524 -9.604 1.00 93.00 88 THR A CA 1
ATOM 723 C C . THR A 1 88 ? 17.357 1.930 -10.440 1.00 93.00 88 THR A C 1
ATOM 725 O O . THR A 1 88 ? 16.875 0.828 -10.168 1.00 93.00 88 THR A O 1
ATOM 728 N N . ARG A 1 89 ? 16.993 2.626 -11.530 1.00 95.06 89 ARG A N 1
ATOM 729 C CA . ARG A 1 89 ? 16.032 2.139 -12.537 1.00 95.06 89 ARG A CA 1
ATOM 730 C C . ARG A 1 89 ? 16.435 0.795 -13.147 1.00 95.06 89 ARG A C 1
ATOM 732 O O . ARG A 1 89 ? 15.582 -0.061 -13.356 1.00 95.06 89 ARG A O 1
ATOM 739 N N . ALA A 1 90 ? 17.726 0.595 -13.410 1.00 93.81 90 ALA A N 1
ATOM 740 C CA . ALA A 1 90 ? 18.228 -0.653 -13.982 1.00 93.81 90 ALA A CA 1
ATOM 741 C C . ALA A 1 90 ? 18.147 -1.811 -12.977 1.00 93.81 90 ALA A C 1
ATOM 743 O O . ALA A 1 90 ? 17.752 -2.912 -13.338 1.00 93.81 90 ALA A O 1
ATOM 744 N N . THR A 1 91 ? 18.478 -1.556 -11.708 1.00 94.38 91 THR A N 1
ATOM 745 C CA . THR A 1 91 ? 18.452 -2.585 -10.658 1.00 94.38 91 THR A CA 1
ATOM 746 C C . THR A 1 91 ? 17.043 -2.976 -10.227 1.00 94.38 91 THR A C 1
ATOM 748 O O . THR A 1 91 ? 16.865 -4.105 -9.788 1.00 94.38 91 THR A O 1
ATOM 751 N N . ILE A 1 92 ? 16.056 -2.071 -10.325 1.00 96.00 92 ILE A N 1
ATOM 752 C CA . ILE A 1 92 ? 14.664 -2.403 -9.987 1.00 96.00 92 ILE A CA 1
ATOM 753 C C . ILE A 1 92 ? 13.942 -3.137 -11.118 1.00 96.00 92 ILE A C 1
ATOM 755 O O . ILE A 1 92 ? 13.074 -3.950 -10.840 1.00 96.00 92 ILE A O 1
ATOM 759 N N . TYR A 1 93 ? 14.303 -2.884 -12.380 1.00 97.00 93 TYR A N 1
ATOM 760 C CA . TYR A 1 93 ? 13.570 -3.393 -13.544 1.00 97.00 93 TYR A CA 1
ATOM 761 C C . TYR A 1 93 ? 13.228 -4.899 -13.494 1.00 97.00 93 TYR A C 1
ATOM 763 O O . TYR A 1 93 ? 12.077 -5.235 -13.765 1.00 97.00 93 TYR A O 1
ATOM 771 N N . PRO A 1 94 ? 14.139 -5.805 -13.084 1.00 97.31 94 PRO A N 1
ATOM 772 C CA . PRO A 1 94 ? 13.838 -7.236 -12.993 1.00 97.31 94 PRO A CA 1
ATOM 773 C C . PRO A 1 94 ? 12.747 -7.600 -11.972 1.00 97.31 94 PRO A C 1
ATOM 775 O O . PRO A 1 94 ? 12.188 -8.687 -12.053 1.00 97.31 94 PRO A O 1
ATOM 778 N N . TYR A 1 95 ? 12.425 -6.722 -11.022 1.00 98.00 95 TYR A N 1
ATOM 779 C CA . TYR A 1 95 ? 11.372 -6.934 -10.023 1.00 98.00 95 TYR A CA 1
ATOM 780 C C . TYR A 1 95 ? 9.987 -6.470 -10.500 1.00 98.00 95 TYR A C 1
ATOM 782 O O . TYR A 1 95 ? 8.994 -6.804 -9.865 1.00 98.00 95 TYR A O 1
ATOM 790 N N . LEU A 1 96 ? 9.908 -5.704 -11.593 1.00 98.50 96 LEU A N 1
ATOM 791 C CA . LEU A 1 96 ? 8.678 -5.031 -12.012 1.00 98.50 96 LEU A CA 1
ATOM 792 C C . LEU A 1 96 ? 7.765 -5.935 -12.846 1.00 98.50 96 LEU A C 1
ATOM 794 O O . LEU A 1 96 ? 8.220 -6.586 -13.790 1.00 98.50 96 LEU A O 1
ATOM 798 N N . GLU A 1 97 ? 6.464 -5.878 -12.578 1.00 98.56 97 GLU A N 1
ATOM 799 C CA . GLU A 1 97 ? 5.434 -6.578 -13.360 1.00 98.56 97 GLU A CA 1
ATOM 800 C C . GLU A 1 97 ? 4.552 -5.581 -14.121 1.00 98.56 97 GLU A C 1
ATOM 802 O O . GLU A 1 97 ? 4.354 -4.455 -13.652 1.00 98.56 97 GLU A O 1
ATOM 807 N N . PRO A 1 98 ? 4.032 -5.939 -15.308 1.00 98.00 98 PRO A N 1
ATOM 808 C CA . PRO A 1 98 ? 2.912 -5.209 -15.875 1.00 98.00 98 PRO A CA 1
ATOM 809 C C . PRO A 1 98 ? 1.678 -5.447 -14.999 1.00 98.00 98 PRO A C 1
ATOM 811 O O . PRO A 1 98 ? 1.348 -6.588 -14.680 1.00 98.00 98 PRO A O 1
ATOM 814 N N . ILE A 1 99 ? 0.985 -4.376 -14.613 1.00 98.25 99 ILE A N 1
ATOM 815 C CA . ILE A 1 99 ? -0.246 -4.481 -13.823 1.00 98.25 99 ILE A CA 1
ATOM 816 C C . ILE A 1 99 ? -1.380 -3.854 -14.638 1.00 98.25 99 ILE A C 1
ATOM 818 O O . ILE A 1 99 ? -1.394 -2.629 -14.805 1.00 98.25 99 ILE A O 1
ATOM 822 N N . PRO A 1 100 ? -2.324 -4.648 -15.172 1.00 96.75 100 PRO A N 1
ATOM 823 C CA . PRO A 1 100 ? -3.417 -4.094 -15.955 1.00 96.75 100 PRO A CA 1
ATOM 824 C C . PRO A 1 100 ? -4.310 -3.190 -15.095 1.00 96.75 100 PRO A C 1
ATOM 826 O O . PRO A 1 100 ? -4.303 -3.263 -13.865 1.00 96.75 100 PRO A O 1
ATOM 829 N N . ASP A 1 101 ? -5.043 -2.289 -15.744 1.00 95.88 101 ASP A N 1
ATOM 830 C CA . ASP A 1 101 ? -5.960 -1.381 -15.057 1.00 95.88 101 ASP A CA 1
ATOM 831 C C . ASP A 1 101 ? -7.270 -2.113 -14.697 1.00 95.88 101 ASP A C 1
ATOM 833 O O . ASP A 1 101 ? -8.001 -2.501 -15.616 1.00 95.88 101 ASP A O 1
ATOM 837 N N . PRO A 1 102 ? -7.586 -2.311 -13.402 1.00 96.50 102 PRO A N 1
ATOM 838 C CA . PRO A 1 102 ? -8.799 -3.013 -12.986 1.00 96.50 102 PRO A CA 1
ATOM 839 C C . PRO A 1 102 ? -10.096 -2.273 -13.349 1.00 96.50 102 PRO A C 1
ATOM 841 O O . PRO A 1 102 ? -11.149 -2.903 -13.403 1.00 96.50 102 PRO A O 1
ATOM 844 N N . ASP A 1 103 ? -10.038 -0.969 -13.654 1.00 94.00 103 ASP A N 1
ATOM 845 C CA . ASP A 1 103 ? -11.201 -0.222 -14.156 1.00 94.00 103 ASP A CA 1
ATOM 846 C C . ASP A 1 103 ? -11.504 -0.547 -15.632 1.00 94.00 103 ASP A C 1
ATOM 848 O O . ASP A 1 103 ? -12.604 -0.287 -16.127 1.00 94.00 103 ASP A O 1
ATOM 852 N N . VAL A 1 104 ? -10.529 -1.115 -16.352 1.00 95.81 104 VAL A N 1
ATOM 853 C CA . VAL A 1 104 ? -10.630 -1.456 -17.779 1.00 95.81 104 VAL A CA 1
ATOM 854 C C . VAL A 1 104 ? -10.817 -2.955 -17.985 1.00 95.81 104 VAL A C 1
ATOM 856 O O . VAL A 1 104 ? -11.552 -3.360 -18.888 1.00 95.81 104 VAL A O 1
ATOM 859 N N . VAL A 1 105 ? -10.160 -3.786 -17.172 1.00 96.19 105 VAL A N 1
ATOM 860 C CA . VAL A 1 105 ? -10.216 -5.246 -17.288 1.00 96.19 105 VAL A CA 1
ATOM 861 C C . VAL A 1 105 ? -10.518 -5.902 -15.949 1.00 96.19 105 VAL A C 1
ATOM 863 O O . VAL A 1 105 ? -9.922 -5.583 -14.926 1.00 96.19 105 VAL A O 1
ATOM 866 N N . GLN A 1 106 ? -11.417 -6.882 -15.966 1.00 96.69 106 GLN A N 1
ATOM 867 C CA . GLN A 1 106 ? -11.669 -7.732 -14.811 1.00 96.69 106 GLN A CA 1
ATOM 868 C C . GLN A 1 106 ? -10.809 -8.988 -14.927 1.00 96.69 106 GLN A C 1
ATOM 870 O O . GLN A 1 106 ? -11.053 -9.824 -15.794 1.00 96.69 106 GLN A O 1
ATOM 875 N N . TRP A 1 107 ? -9.829 -9.133 -14.038 1.00 98.44 107 TRP A N 1
ATOM 876 C CA . TRP A 1 107 ? -8.875 -10.236 -14.099 1.00 98.44 107 TRP A CA 1
ATOM 877 C C . TRP A 1 107 ? -8.627 -10.857 -12.724 1.00 98.44 107 TRP A C 1
ATOM 879 O O . TRP A 1 107 ? -8.423 -10.167 -11.723 1.00 98.44 107 TRP A O 1
ATOM 889 N N . ASN A 1 108 ? -8.633 -12.189 -12.686 1.00 98.69 108 ASN A N 1
ATOM 890 C CA . ASN A 1 108 ? -8.266 -12.985 -11.522 1.00 98.69 108 ASN A CA 1
ATOM 891 C C . ASN A 1 108 ? -6.987 -13.768 -11.852 1.00 98.69 108 ASN A C 1
ATOM 893 O O . ASN A 1 108 ? -7.078 -14.815 -12.505 1.00 98.69 108 ASN A O 1
ATOM 897 N N . PRO A 1 109 ? -5.806 -13.283 -11.421 1.00 98.56 109 PRO A N 1
ATOM 898 C CA . PRO A 1 109 ? -4.538 -13.921 -11.759 1.00 98.56 109 PRO A CA 1
ATOM 899 C C . PRO A 1 109 ? -4.461 -15.388 -11.334 1.00 98.56 109 PRO A C 1
ATOM 901 O O . PRO A 1 109 ? -3.897 -16.197 -12.061 1.00 98.56 109 PRO A O 1
ATOM 904 N N . CYS A 1 110 ? -5.060 -15.762 -10.199 1.00 98.69 110 CYS A N 1
ATOM 905 C CA . CYS A 1 110 ? -5.032 -17.136 -9.701 1.00 98.69 110 CYS A CA 1
ATOM 906 C C . CYS A 1 110 ? -5.797 -18.117 -10.602 1.00 98.69 110 CYS A C 1
ATOM 908 O O . CYS A 1 110 ? -5.371 -19.256 -10.785 1.00 98.69 110 CYS A O 1
ATOM 910 N N . LEU A 1 111 ? -6.930 -17.690 -11.169 1.00 98.56 111 LEU A N 1
ATOM 911 C CA . LEU A 1 111 ? -7.741 -18.522 -12.066 1.00 98.56 111 LEU A CA 1
ATOM 912 C C . LEU A 1 111 ? -7.262 -18.474 -13.521 1.00 98.56 111 LEU A C 1
ATOM 914 O O . LEU A 1 111 ? -7.394 -19.464 -14.244 1.00 98.56 111 LEU A O 1
ATOM 918 N N . HIS A 1 112 ? -6.698 -17.341 -13.945 1.00 98.12 112 HIS A N 1
ATOM 919 C CA . HIS A 1 112 ? -6.261 -17.093 -15.319 1.00 98.12 112 HIS A CA 1
ATOM 920 C C . HIS A 1 112 ? -4.799 -16.606 -15.367 1.00 98.12 112 HIS A C 1
ATOM 922 O O . HIS A 1 112 ? -4.529 -15.486 -15.806 1.00 98.12 112 HIS A O 1
ATOM 928 N N . PRO A 1 113 ? -3.827 -17.447 -14.952 1.00 97.25 113 PRO A N 1
ATOM 929 C CA . PRO A 1 113 ? -2.426 -17.040 -14.783 1.00 97.25 113 PRO A CA 1
ATOM 930 C C . PRO A 1 113 ? -1.668 -16.788 -16.091 1.00 97.25 113 PRO A C 1
ATOM 932 O O . PRO A 1 113 ? -0.548 -16.299 -16.058 1.00 97.25 113 PRO A O 1
ATOM 935 N N . THR A 1 114 ? -2.238 -17.166 -17.238 1.00 96.62 114 THR A N 1
ATOM 936 C CA . THR A 1 114 ? -1.588 -17.064 -18.558 1.00 96.62 114 THR A CA 1
ATOM 937 C C . THR A 1 114 ? -2.147 -15.934 -19.421 1.00 96.62 114 THR A C 1
ATOM 939 O O . THR A 1 114 ? -1.722 -15.775 -20.562 1.00 96.62 114 THR A O 1
ATOM 942 N N . GLU A 1 115 ? -3.099 -15.154 -18.898 1.00 96.31 115 GLU A N 1
ATOM 943 C CA . GLU A 1 115 ? -3.721 -14.040 -19.626 1.00 96.31 115 GLU A CA 1
ATOM 944 C C . GLU A 1 115 ? -2.748 -12.872 -19.838 1.00 96.31 115 GLU A C 1
ATOM 946 O O . GLU A 1 115 ? -2.755 -12.234 -20.890 1.00 96.31 115 GLU A O 1
ATOM 951 N N . TYR A 1 116 ? -1.852 -12.659 -18.873 1.00 95.94 116 TYR A N 1
ATOM 952 C CA . TYR A 1 116 ? -0.754 -11.704 -18.945 1.00 95.94 116 TYR A CA 1
ATOM 953 C C . TYR A 1 116 ? 0.567 -12.424 -18.664 1.00 95.94 116 TYR A C 1
ATOM 955 O O . TYR A 1 116 ? 0.624 -13.358 -17.868 1.00 95.94 116 TYR A O 1
ATOM 963 N N . SER A 1 117 ? 1.632 -12.011 -19.347 1.00 95.88 117 SER A N 1
ATOM 964 C CA . SER A 1 117 ? 2.984 -12.532 -19.131 1.00 95.88 117 SER A CA 1
ATOM 965 C C . SER A 1 117 ? 3.721 -11.740 -18.052 1.00 95.88 117 SER A C 1
ATOM 967 O O . SER A 1 117 ? 3.483 -10.542 -17.901 1.00 95.88 117 SER A O 1
ATOM 969 N N . ASP A 1 118 ? 4.696 -12.376 -17.400 1.00 96.94 118 ASP A N 1
ATOM 970 C CA . ASP A 1 118 ? 5.564 -11.770 -16.379 1.00 96.94 118 ASP A CA 1
ATOM 971 C C . ASP A 1 118 ? 4.794 -11.240 -15.150 1.00 96.94 118 ASP A C 1
ATOM 973 O O . ASP A 1 118 ? 5.084 -10.150 -14.648 1.00 96.94 118 ASP A O 1
ATOM 977 N N . THR A 1 119 ? 3.787 -11.997 -14.697 1.00 98.12 119 THR A N 1
ATOM 978 C CA . THR A 1 119 ? 2.893 -11.649 -13.576 1.00 98.12 119 THR A CA 1
ATOM 979 C C . THR A 1 119 ? 2.937 -12.668 -12.429 1.00 98.12 119 THR A C 1
ATOM 981 O O . THR A 1 119 ? 1.909 -12.988 -11.821 1.00 98.12 119 THR A O 1
ATOM 984 N N . GLU A 1 120 ? 4.102 -13.262 -12.167 1.00 98.44 120 GLU A N 1
ATOM 985 C CA . GLU A 1 120 ? 4.266 -14.317 -11.163 1.00 98.44 120 GLU A CA 1
ATOM 986 C C . GLU A 1 120 ? 3.903 -13.846 -9.745 1.00 98.44 120 GLU A C 1
ATOM 988 O O . GLU A 1 120 ? 3.271 -14.588 -8.990 1.00 98.44 120 GLU A O 1
ATOM 993 N N . VAL A 1 121 ? 4.256 -12.610 -9.378 1.00 98.75 121 VAL A N 1
ATOM 994 C CA . VAL A 1 121 ? 3.942 -12.030 -8.065 1.00 98.75 121 VAL A CA 1
ATOM 995 C C . VAL A 1 121 ? 2.442 -11.764 -7.943 1.00 98.75 121 VAL A C 1
ATOM 997 O O . VAL A 1 121 ? 1.844 -12.137 -6.930 1.00 98.75 121 VAL A O 1
ATOM 1000 N N . LEU A 1 122 ? 1.805 -11.184 -8.968 1.00 98.81 122 LEU A N 1
ATOM 1001 C CA . LEU A 1 122 ? 0.348 -10.984 -8.978 1.00 98.81 122 LEU A CA 1
ATOM 1002 C C . LEU A 1 122 ? -0.417 -12.311 -8.859 1.00 98.81 122 LEU A C 1
ATOM 1004 O O . LEU A 1 122 ? -1.406 -12.375 -8.127 1.00 98.81 122 LEU A O 1
ATOM 1008 N N . TYR A 1 123 ? 0.053 -13.374 -9.522 1.00 98.81 123 TYR A N 1
ATOM 1009 C CA . TYR A 1 123 ? -0.506 -14.723 -9.390 1.00 98.81 123 TYR A CA 1
ATOM 1010 C C . TYR A 1 123 ? -0.471 -15.220 -7.939 1.00 98.81 123 TYR A C 1
ATOM 1012 O O . TYR A 1 123 ? -1.505 -15.620 -7.398 1.00 98.81 123 TYR A O 1
ATOM 1020 N N . GLN A 1 124 ? 0.692 -15.147 -7.284 1.00 98.81 124 GLN A N 1
ATOM 1021 C CA . GLN A 1 124 ? 0.855 -15.608 -5.902 1.00 98.81 124 GLN A CA 1
ATOM 1022 C C . GLN A 1 124 ? -0.046 -14.830 -4.933 1.00 98.81 124 GLN A C 1
ATOM 1024 O O . GLN A 1 124 ? -0.759 -15.433 -4.132 1.00 98.81 124 GLN A O 1
ATOM 1029 N N . LEU A 1 125 ? -0.078 -13.499 -5.042 1.00 98.94 125 LEU A N 1
ATOM 1030 C CA . LEU A 1 125 ? -0.913 -12.639 -4.195 1.00 98.94 125 LEU A CA 1
ATOM 1031 C C . LEU A 1 125 ? -2.415 -12.901 -4.396 1.00 98.94 125 LEU A C 1
ATOM 1033 O O . LEU A 1 125 ? -3.165 -13.004 -3.424 1.00 98.94 125 LEU A O 1
ATOM 1037 N N . SER A 1 126 ? -2.847 -13.066 -5.648 1.00 98.94 126 SER A N 1
ATOM 1038 C CA . SER A 1 126 ? -4.224 -13.426 -5.997 1.00 98.94 126 SER A CA 1
ATOM 1039 C C . SER A 1 126 ? -4.627 -14.773 -5.386 1.00 98.94 126 SER A C 1
ATOM 1041 O O . SER A 1 126 ? -5.686 -14.885 -4.763 1.00 98.94 126 SER A O 1
ATOM 1043 N N . CYS A 1 127 ? -3.764 -15.790 -5.487 1.00 98.88 127 CYS A N 1
ATOM 1044 C CA . CYS A 1 127 ? -4.035 -17.096 -4.895 1.00 98.88 127 CYS A CA 1
ATOM 1045 C C . CYS A 1 127 ? -4.036 -17.065 -3.364 1.00 98.88 127 CYS A C 1
ATOM 1047 O O . CYS A 1 127 ? -4.866 -17.738 -2.752 1.00 98.88 127 CYS A O 1
ATOM 1049 N N . MET A 1 128 ? -3.168 -16.269 -2.732 1.00 98.81 128 MET A N 1
ATOM 1050 C CA . MET A 1 128 ? -3.193 -16.052 -1.282 1.00 98.81 128 MET A CA 1
ATOM 1051 C C . MET A 1 128 ? -4.544 -15.499 -0.821 1.00 98.81 128 MET A C 1
ATOM 1053 O O . MET A 1 128 ? -5.139 -16.044 0.113 1.00 98.81 128 MET A O 1
ATOM 1057 N N . ALA A 1 129 ? -5.039 -14.454 -1.490 1.00 98.88 129 ALA A N 1
ATOM 1058 C CA . ALA A 1 129 ? -6.326 -13.833 -1.184 1.00 98.88 129 ALA A CA 1
ATOM 1059 C C . ALA A 1 129 ? -7.479 -14.839 -1.331 1.00 98.88 129 ALA A C 1
ATOM 1061 O O . ALA A 1 129 ? -8.226 -15.088 -0.382 1.00 98.88 129 ALA A O 1
ATOM 1062 N N . ARG A 1 130 ? -7.530 -15.523 -2.482 1.00 98.75 130 ARG A N 1
ATOM 1063 C CA . ARG A 1 130 ? -8.542 -16.538 -2.801 1.00 98.75 130 ARG A CA 1
ATOM 1064 C C . ARG A 1 130 ? -8.576 -17.689 -1.799 1.00 98.75 130 ARG A C 1
ATOM 1066 O O . ARG A 1 130 ? -9.632 -18.028 -1.266 1.00 98.75 130 ARG A O 1
ATOM 1073 N N . ASN A 1 131 ? -7.423 -18.303 -1.542 1.00 98.56 131 ASN A N 1
ATOM 1074 C CA . ASN A 1 131 ? -7.322 -19.504 -0.708 1.00 98.56 131 ASN A CA 1
ATOM 1075 C C . ASN A 1 131 ? -7.617 -19.221 0.770 1.00 98.56 131 ASN A C 1
ATOM 1077 O O . ASN A 1 131 ? -7.972 -20.139 1.507 1.00 98.56 131 ASN A O 1
ATOM 1081 N N . SER A 1 132 ? -7.472 -17.966 1.201 1.00 98.25 132 SER A N 1
ATOM 1082 C CA . SER A 1 132 ? -7.803 -17.526 2.558 1.00 98.25 132 SER A CA 1
ATOM 1083 C C . SER A 1 132 ? -9.165 -16.829 2.664 1.00 98.25 132 SER A C 1
ATOM 1085 O O . SER A 1 132 ? -9.586 -16.512 3.776 1.00 98.25 132 SER A O 1
ATOM 1087 N N . SER A 1 133 ? -9.864 -16.621 1.538 1.00 98.25 133 SER A N 1
ATOM 1088 C CA . SER A 1 133 ? -11.128 -15.875 1.457 1.00 98.25 133 SER A CA 1
ATOM 1089 C C . SER A 1 133 ? -11.045 -14.510 2.153 1.00 98.25 133 SER A C 1
ATOM 1091 O O . SER A 1 133 ? -11.917 -14.132 2.943 1.00 98.25 133 SER A O 1
ATOM 1093 N N . MET A 1 134 ? -9.955 -13.791 1.884 1.00 98.25 134 MET A N 1
ATOM 1094 C CA . MET A 1 134 ? -9.579 -12.557 2.566 1.00 98.25 134 MET A CA 1
ATOM 1095 C C . MET A 1 134 ? -9.096 -11.521 1.553 1.00 98.25 134 MET A C 1
ATOM 1097 O O . MET A 1 134 ? -8.341 -11.850 0.643 1.00 98.25 134 MET A O 1
ATOM 1101 N N . TYR A 1 135 ? -9.480 -10.257 1.747 1.00 98.88 135 TYR A N 1
ATOM 1102 C CA . TYR A 1 135 ? -8.936 -9.161 0.948 1.00 98.88 135 TYR A CA 1
ATOM 1103 C C . TYR A 1 135 ? -7.450 -8.987 1.262 1.00 98.88 135 TYR A C 1
ATOM 1105 O O . TYR A 1 135 ? -7.062 -8.910 2.432 1.00 98.88 135 TYR A O 1
ATOM 1113 N N . LEU A 1 136 ? -6.623 -8.889 0.227 1.00 98.94 136 LEU A N 1
ATOM 1114 C CA . LEU A 1 136 ? -5.174 -8.794 0.368 1.00 98.94 136 LEU A CA 1
ATOM 1115 C C . LEU A 1 136 ? -4.667 -7.530 -0.310 1.00 98.94 136 LEU A C 1
ATOM 1117 O O . LEU A 1 136 ? -4.907 -7.309 -1.497 1.00 98.94 136 LEU A O 1
ATOM 1121 N N . ILE A 1 137 ? -3.939 -6.715 0.452 1.00 98.88 137 ILE A N 1
ATOM 1122 C CA . ILE A 1 137 ? -3.313 -5.495 -0.043 1.00 98.88 137 ILE A CA 1
ATOM 1123 C C . ILE A 1 137 ? -1.806 -5.645 0.037 1.00 98.88 137 ILE A C 1
ATOM 1125 O O . ILE A 1 137 ? -1.258 -5.909 1.107 1.00 98.88 137 ILE A O 1
ATOM 1129 N N . ALA A 1 138 ? -1.147 -5.428 -1.093 1.00 98.88 138 ALA A N 1
ATOM 1130 C CA . ALA A 1 138 ? 0.300 -5.469 -1.208 1.00 98.88 138 ALA A CA 1
ATOM 1131 C C . ALA A 1 138 ? 0.816 -4.288 -2.031 1.00 98.88 138 ALA A C 1
ATOM 1133 O O . ALA A 1 138 ? 0.066 -3.640 -2.763 1.00 98.88 138 ALA A O 1
ATOM 1134 N N . ASN A 1 139 ? 2.113 -4.027 -1.907 1.00 98.88 139 ASN A N 1
ATOM 1135 C CA . ASN A 1 139 ? 2.825 -3.035 -2.694 1.00 98.88 139 ASN A CA 1
ATOM 1136 C C . ASN A 1 139 ? 3.957 -3.707 -3.472 1.00 98.88 139 ASN A C 1
ATOM 1138 O O . ASN A 1 139 ? 4.725 -4.494 -2.911 1.00 98.88 139 ASN A O 1
ATOM 1142 N N . LEU A 1 140 ? 4.052 -3.382 -4.754 1.00 97.88 140 LEU A N 1
ATOM 1143 C CA . LEU A 1 140 ? 5.079 -3.867 -5.662 1.00 97.88 140 LEU A CA 1
ATOM 1144 C C . LEU A 1 140 ? 5.392 -2.818 -6.729 1.00 97.88 140 LEU A C 1
ATOM 1146 O O . LEU A 1 140 ? 4.655 -1.851 -6.928 1.00 97.88 140 LEU A O 1
ATOM 1150 N N . GLY A 1 141 ? 6.505 -3.020 -7.421 1.00 98.12 141 GLY A N 1
ATOM 1151 C CA . GLY A 1 141 ? 6.870 -2.193 -8.552 1.00 98.12 141 GLY A CA 1
ATOM 1152 C C . GLY A 1 141 ? 6.115 -2.599 -9.819 1.00 98.12 141 GLY A C 1
ATOM 1153 O O . GLY A 1 141 ? 6.105 -3.764 -10.215 1.00 98.12 141 GLY A O 1
ATOM 1154 N N . GLU A 1 142 ? 5.540 -1.613 -10.491 1.00 98.44 142 GLU A N 1
ATOM 1155 C CA . GLU A 1 142 ? 4.872 -1.752 -11.782 1.00 98.44 142 GLU A CA 1
ATOM 1156 C C . GLU A 1 142 ? 5.783 -1.269 -12.912 1.00 98.44 142 GLU A C 1
ATOM 1158 O O . GLU A 1 142 ? 6.517 -0.289 -12.749 1.00 98.44 142 GLU A O 1
ATOM 1163 N N . ARG A 1 143 ? 5.703 -1.916 -14.078 1.00 97.69 143 ARG A N 1
ATOM 1164 C CA . ARG A 1 143 ? 6.243 -1.386 -15.337 1.00 97.69 143 ARG A CA 1
ATOM 1165 C C . ARG A 1 143 ? 5.147 -1.212 -16.379 1.00 97.69 143 ARG A C 1
ATOM 1167 O O . ARG A 1 143 ? 4.344 -2.109 -16.603 1.00 97.69 143 ARG A O 1
ATOM 1174 N N . GLU A 1 144 ? 5.190 -0.084 -17.075 1.00 96.75 144 GLU A N 1
ATOM 1175 C CA . GLU A 1 144 ? 4.276 0.242 -18.168 1.00 96.75 144 GLU A CA 1
ATOM 1176 C C . GLU A 1 144 ? 5.095 0.709 -19.374 1.00 96.75 144 GLU A C 1
ATOM 1178 O O . GLU A 1 144 ? 5.835 1.691 -19.287 1.00 96.75 144 GLU A O 1
ATOM 1183 N N . ALA A 1 145 ? 5.017 -0.019 -20.490 1.00 95.88 145 ALA A N 1
ATOM 1184 C CA . ALA A 1 145 ? 5.706 0.373 -21.717 1.00 95.88 145 ALA A CA 1
ATOM 1185 C C . ALA A 1 145 ? 5.135 1.695 -22.251 1.00 95.88 145 ALA A C 1
ATOM 1187 O O . ALA A 1 145 ? 3.930 1.925 -22.178 1.00 95.88 145 ALA A O 1
ATOM 1188 N N . CYS A 1 146 ? 5.993 2.552 -22.804 1.00 95.31 146 CYS A N 1
ATOM 1189 C CA . CYS A 1 146 ? 5.562 3.796 -23.431 1.00 95.31 146 CYS A CA 1
ATOM 1190 C C . CYS A 1 146 ? 6.164 3.962 -24.823 1.00 95.31 146 CYS A C 1
ATOM 1192 O O . CYS A 1 146 ? 7.290 3.552 -25.099 1.00 95.31 146 CYS A O 1
ATOM 1194 N N . GLU A 1 147 ? 5.386 4.582 -25.704 1.00 92.88 147 GLU A N 1
ATOM 1195 C CA . GLU A 1 147 ? 5.806 4.890 -27.065 1.00 92.88 147 GLU A CA 1
ATOM 1196 C C . GLU A 1 147 ? 6.714 6.120 -27.091 1.00 92.88 147 GLU A C 1
ATOM 1198 O O . GLU A 1 147 ? 6.505 7.080 -26.346 1.00 92.88 147 GLU A O 1
ATOM 1203 N N . PHE A 1 148 ? 7.661 6.158 -28.034 1.00 85.38 148 PHE A N 1
ATOM 1204 C CA . PHE A 1 148 ? 8.534 7.323 -28.242 1.00 85.38 148 PHE A CA 1
ATOM 1205 C C . PHE A 1 148 ? 7.768 8.602 -28.616 1.00 85.38 148 PHE A C 1
ATOM 1207 O O . PHE A 1 148 ? 8.310 9.701 -28.507 1.00 85.38 148 PHE A O 1
ATOM 1214 N N . SER A 1 149 ? 6.514 8.476 -29.063 1.00 91.88 149 SER A N 1
ATOM 1215 C CA . SER A 1 149 ? 5.630 9.616 -29.305 1.00 91.88 149 SER A CA 1
ATOM 1216 C C . SER A 1 149 ? 5.142 10.292 -28.022 1.00 91.88 149 SER A C 1
ATOM 1218 O O . SER A 1 149 ? 4.697 11.437 -28.096 1.00 91.88 149 SER A O 1
ATOM 1220 N N . ASP A 1 150 ? 5.182 9.621 -26.863 1.00 93.56 150 ASP A N 1
ATOM 1221 C CA . ASP A 1 150 ? 4.881 10.272 -25.587 1.00 93.56 150 ASP A CA 1
ATOM 1222 C C . ASP A 1 150 ? 6.085 11.137 -25.169 1.00 93.56 150 ASP A C 1
ATOM 1224 O O . ASP A 1 150 ? 7.146 10.603 -24.835 1.00 93.56 150 ASP A O 1
ATOM 1228 N N . PRO A 1 151 ? 5.942 12.476 -25.125 1.00 91.88 151 PRO A N 1
ATOM 1229 C CA . PRO A 1 151 ? 7.041 13.375 -24.777 1.00 91.88 151 PRO A CA 1
ATOM 1230 C C . PRO A 1 151 ? 7.548 13.199 -23.338 1.00 91.88 151 PRO A C 1
ATOM 1232 O O . PRO A 1 151 ? 8.588 13.752 -22.986 1.00 91.88 151 PRO A O 1
ATOM 1235 N N . LYS A 1 152 ? 6.807 12.484 -22.482 1.00 92.94 152 LYS A N 1
ATOM 1236 C CA . LYS A 1 152 ? 7.193 12.172 -21.103 1.00 92.94 152 LYS A CA 1
ATOM 1237 C C . LYS A 1 152 ? 7.746 10.756 -20.950 1.00 92.94 152 LYS A C 1
ATOM 1239 O O . LYS A 1 152 ? 8.041 10.384 -19.811 1.00 92.94 152 LYS A O 1
ATOM 1244 N N . CYS A 1 153 ? 7.818 9.955 -22.015 1.00 95.44 153 CYS A N 1
ATOM 1245 C CA . CYS A 1 153 ? 8.333 8.592 -21.934 1.00 95.44 153 CYS A CA 1
ATOM 1246 C C . CYS A 1 153 ? 9.811 8.637 -21.517 1.00 95.44 153 CYS A C 1
ATOM 1248 O O . CYS A 1 153 ? 10.598 9.362 -22.137 1.00 95.44 153 CYS A O 1
ATOM 1250 N N . PRO A 1 154 ? 10.216 7.923 -20.452 1.00 95.00 154 PRO A N 1
ATOM 1251 C CA . PRO A 1 154 ? 11.616 7.852 -20.067 1.00 95.00 154 PRO A CA 1
ATOM 1252 C C . PRO A 1 154 ? 12.486 7.299 -21.201 1.00 95.00 154 PRO A C 1
ATOM 1254 O O . PRO A 1 154 ? 12.027 6.517 -22.031 1.00 95.00 154 PRO A O 1
ATOM 1257 N N . SER A 1 155 ? 13.769 7.665 -21.218 1.00 94.06 155 SER A N 1
ATOM 1258 C CA . SER A 1 155 ? 14.708 7.266 -22.281 1.00 94.06 155 SER A CA 1
ATOM 1259 C C . SER A 1 155 ? 14.916 5.754 -22.401 1.00 94.06 155 SER A C 1
ATOM 1261 O O . SER A 1 155 ? 15.413 5.281 -23.419 1.00 94.06 155 SER A O 1
ATOM 1263 N N . ASP A 1 156 ? 14.544 4.997 -21.371 1.00 94.56 156 ASP A N 1
ATOM 1264 C CA . ASP A 1 156 ? 14.591 3.542 -21.347 1.00 94.56 156 ASP A CA 1
ATOM 1265 C C . ASP A 1 156 ? 13.275 2.883 -21.822 1.00 94.56 156 ASP A C 1
ATOM 1267 O O . ASP A 1 156 ? 13.172 1.657 -21.806 1.00 94.56 156 ASP A O 1
ATOM 1271 N N . GLY A 1 157 ? 12.301 3.666 -22.304 1.00 95.75 157 GLY A N 1
ATOM 1272 C CA . GLY A 1 157 ? 11.114 3.192 -23.029 1.00 95.75 157 GLY A CA 1
ATOM 1273 C C . GLY A 1 157 ? 9.974 2.666 -22.154 1.00 95.75 157 GLY A C 1
ATOM 1274 O O . GLY A 1 157 ? 9.067 2.004 -22.656 1.00 95.75 157 GLY A O 1
ATOM 1275 N N . ARG A 1 158 ? 10.018 2.901 -20.836 1.00 96.69 158 ARG A N 1
ATOM 1276 C CA . ARG A 1 158 ? 8.940 2.499 -19.922 1.00 96.69 158 ARG A CA 1
ATOM 1277 C C . ARG A 1 158 ? 8.829 3.402 -18.703 1.00 96.69 158 ARG A C 1
ATOM 1279 O O . ARG A 1 158 ? 9.821 3.934 -18.202 1.00 96.69 158 ARG A O 1
ATOM 1286 N N . TYR A 1 159 ? 7.629 3.496 -18.159 1.00 98.12 159 TYR A N 1
ATOM 1287 C CA . TYR A 1 159 ? 7.406 3.990 -16.812 1.00 98.12 159 TYR A CA 1
ATOM 1288 C C . TYR A 1 159 ? 7.604 2.879 -15.786 1.00 98.12 159 TYR A C 1
ATOM 1290 O O . TYR A 1 159 ? 7.292 1.718 -16.041 1.00 98.12 159 TYR A O 1
ATOM 1298 N N . HIS A 1 160 ? 8.130 3.249 -14.623 1.00 98.31 160 HIS A N 1
ATOM 1299 C CA . HIS A 1 160 ? 8.152 2.414 -13.429 1.00 98.31 160 HIS A CA 1
ATOM 1300 C C . HIS A 1 160 ? 7.307 3.100 -12.357 1.00 98.31 160 HIS A C 1
ATOM 1302 O O . HIS A 1 160 ? 7.544 4.278 -12.091 1.00 98.31 160 HIS A O 1
ATOM 1308 N N . PHE A 1 161 ? 6.396 2.400 -11.691 1.00 98.62 161 PHE A N 1
ATOM 1309 C CA . PHE A 1 161 ? 5.576 2.986 -10.627 1.00 98.62 161 PHE A CA 1
ATOM 1310 C C . PHE A 1 161 ? 5.691 2.194 -9.325 1.00 98.62 161 PHE A C 1
ATOM 1312 O O . PHE A 1 161 ? 5.845 0.977 -9.333 1.00 98.62 161 PHE A O 1
ATOM 1319 N N . ASN A 1 162 ? 5.645 2.914 -8.203 1.00 98.75 162 ASN A N 1
ATOM 1320 C CA . ASN A 1 162 ? 5.419 2.333 -6.885 1.00 98.75 162 ASN A CA 1
ATOM 1321 C C . ASN A 1 162 ? 3.913 2.107 -6.759 1.00 98.75 162 ASN A C 1
ATOM 1323 O O . ASN A 1 162 ? 3.166 3.090 -6.736 1.00 98.75 162 ASN A O 1
ATOM 1327 N N . THR A 1 163 ? 3.480 0.850 -6.710 1.00 98.88 163 THR A N 1
ATOM 1328 C CA . THR A 1 163 ? 2.076 0.521 -6.941 1.00 98.88 163 THR A CA 1
ATOM 1329 C C . THR A 1 163 ? 1.511 -0.364 -5.839 1.00 98.88 163 THR A C 1
ATOM 1331 O O . THR A 1 163 ? 2.018 -1.447 -5.557 1.00 98.88 163 THR A O 1
ATOM 1334 N N . ASN A 1 164 ? 0.417 0.082 -5.222 1.00 98.94 164 ASN A N 1
ATOM 1335 C CA . ASN A 1 164 ? -0.412 -0.786 -4.394 1.00 98.94 164 ASN A CA 1
ATOM 1336 C C . ASN A 1 164 ? -1.404 -1.542 -5.274 1.00 98.94 164 ASN A C 1
ATOM 1338 O O . ASN A 1 164 ? -2.003 -0.952 -6.175 1.00 98.94 164 ASN A O 1
ATOM 1342 N N . VAL A 1 165 ? -1.643 -2.805 -4.945 1.00 98.94 165 VAL A N 1
ATOM 1343 C CA . VAL A 1 165 ? -2.686 -3.643 -5.542 1.00 98.94 165 VAL A CA 1
ATOM 1344 C C . VAL A 1 165 ? -3.616 -4.170 -4.461 1.00 98.94 165 VAL A C 1
ATOM 1346 O O . VAL A 1 165 ? -3.192 -4.421 -3.330 1.00 98.94 165 VAL A O 1
ATOM 1349 N N . VAL A 1 166 ? -4.888 -4.328 -4.815 1.00 98.94 166 VAL A N 1
ATOM 1350 C CA . VAL A 1 166 ? -5.925 -4.876 -3.940 1.00 98.94 166 VAL A CA 1
ATOM 1351 C C . VAL A 1 166 ? -6.558 -6.074 -4.625 1.00 98.94 166 VAL A C 1
ATOM 1353 O O . VAL A 1 166 ? -7.108 -5.945 -5.720 1.00 98.94 166 VAL A O 1
ATOM 1356 N N . PHE A 1 167 ? -6.507 -7.216 -3.948 1.00 98.94 167 PHE A N 1
ATOM 1357 C CA . PHE A 1 167 ? -7.231 -8.420 -4.331 1.00 98.94 167 PHE A CA 1
ATOM 1358 C C . PHE A 1 167 ? -8.455 -8.605 -3.435 1.00 98.94 167 PHE A C 1
ATOM 1360 O O . PHE A 1 167 ? -8.350 -8.445 -2.214 1.00 98.94 167 PHE A O 1
ATOM 1367 N N . ASP A 1 168 ? -9.603 -8.932 -4.032 1.00 98.88 168 ASP A N 1
ATOM 1368 C CA . ASP A 1 168 ? -10.789 -9.361 -3.282 1.00 98.88 168 ASP A CA 1
ATOM 1369 C C . ASP A 1 168 ? -10.612 -10.768 -2.680 1.00 98.88 168 ASP A C 1
ATOM 1371 O O . ASP A 1 168 ? -9.594 -11.438 -2.876 1.00 98.88 168 ASP A O 1
ATOM 1375 N N . ALA A 1 169 ? -11.617 -11.225 -1.930 1.00 98.56 169 ALA A N 1
ATOM 1376 C CA . ALA A 1 169 ? -11.604 -12.536 -1.283 1.00 98.56 169 ALA A CA 1
ATOM 1377 C C . ALA A 1 169 ? -11.620 -13.712 -2.279 1.00 98.56 169 ALA A C 1
ATOM 1379 O O . ALA A 1 169 ? -11.317 -14.843 -1.903 1.00 98.56 169 ALA A O 1
ATOM 1380 N N . GLU A 1 170 ? -11.962 -13.469 -3.541 1.00 98.69 170 GLU A N 1
ATOM 1381 C CA . GLU A 1 170 ? -11.987 -14.440 -4.627 1.00 98.69 170 GLU A CA 1
ATOM 1382 C C . GLU A 1 170 ? -10.661 -14.474 -5.408 1.00 98.69 170 GLU A C 1
ATOM 1384 O O . GLU A 1 170 ? -10.450 -15.395 -6.211 1.00 98.69 170 GLU A O 1
ATOM 1389 N N . GLY A 1 171 ? -9.765 -13.514 -5.160 1.00 98.75 171 GLY A N 1
ATOM 1390 C CA . GLY A 1 171 ? -8.472 -13.335 -5.820 1.00 98.75 171 GLY A CA 1
ATOM 1391 C C . GLY A 1 171 ? -8.504 -12.411 -7.040 1.00 98.75 171 GLY A C 1
ATOM 1392 O O . GLY A 1 171 ? -7.526 -12.351 -7.781 1.00 98.75 171 GLY A O 1
ATOM 1393 N N . THR A 1 172 ? -9.597 -11.706 -7.306 1.00 98.81 172 THR A N 1
ATOM 1394 C CA . THR A 1 172 ? -9.699 -10.760 -8.426 1.00 98.81 172 THR A CA 1
ATOM 1395 C C . THR A 1 172 ? -8.940 -9.481 -8.093 1.00 98.81 172 THR A C 1
ATOM 1397 O O . THR A 1 172 ? -9.051 -8.974 -6.979 1.00 98.81 172 THR A O 1
ATOM 1400 N N . LEU A 1 173 ? -8.172 -8.945 -9.044 1.00 98.88 173 LEU A N 1
ATOM 1401 C CA . LEU A 1 173 ? -7.559 -7.624 -8.909 1.00 98.88 173 LEU A CA 1
ATOM 1402 C C . LEU A 1 173 ? -8.659 -6.563 -9.045 1.00 98.88 173 LEU A C 1
ATOM 1404 O O . LEU A 1 173 ? -9.217 -6.403 -10.126 1.00 98.88 173 LEU A O 1
ATOM 1408 N N . ILE A 1 174 ? -8.975 -5.852 -7.960 1.00 98.75 174 ILE A N 1
ATOM 1409 C CA . ILE A 1 174 ? -10.098 -4.896 -7.923 1.00 98.75 174 ILE A CA 1
ATOM 1410 C C . ILE A 1 174 ? -9.663 -3.435 -7.826 1.00 98.75 174 ILE A C 1
ATOM 1412 O O . ILE A 1 174 ? -10.473 -2.542 -8.047 1.00 98.75 174 ILE A O 1
ATOM 1416 N N . ALA A 1 175 ? -8.410 -3.170 -7.452 1.00 98.56 175 ALA A N 1
ATOM 1417 C CA . ALA A 1 175 ? -7.883 -1.814 -7.404 1.00 98.56 175 ALA A CA 1
ATOM 1418 C C . ALA A 1 175 ? -6.362 -1.789 -7.560 1.00 98.56 175 ALA A C 1
ATOM 1420 O O . ALA A 1 175 ? -5.651 -2.688 -7.101 1.00 98.56 175 ALA A O 1
ATOM 1421 N N . LYS A 1 176 ? -5.872 -0.711 -8.174 1.00 98.19 176 LYS A N 1
ATOM 1422 C CA . LYS A 1 176 ? -4.455 -0.408 -8.365 1.00 98.19 176 LYS A CA 1
ATOM 1423 C C . LYS A 1 176 ? -4.228 1.073 -8.084 1.00 98.19 176 LYS A C 1
ATOM 1425 O O . LYS A 1 176 ? -4.923 1.904 -8.655 1.00 98.19 176 LYS A O 1
ATOM 1430 N N . TYR A 1 177 ? -3.262 1.411 -7.234 1.00 98.81 177 TYR A N 1
ATOM 1431 C CA . TYR A 1 177 ? -2.893 2.797 -6.931 1.00 98.81 177 TYR A CA 1
ATOM 1432 C C . TYR A 1 177 ? -1.408 3.026 -7.166 1.00 98.81 177 TYR A C 1
ATOM 1434 O O . TYR A 1 177 ? -0.583 2.395 -6.507 1.00 98.81 177 TYR A O 1
ATOM 1442 N N . GLN A 1 178 ? -1.073 3.969 -8.043 1.00 98.69 178 GLN A N 1
ATOM 1443 C CA . GLN A 1 178 ? 0.302 4.400 -8.268 1.00 98.69 178 GLN A CA 1
ATOM 1444 C C . GLN A 1 178 ? 0.629 5.600 -7.369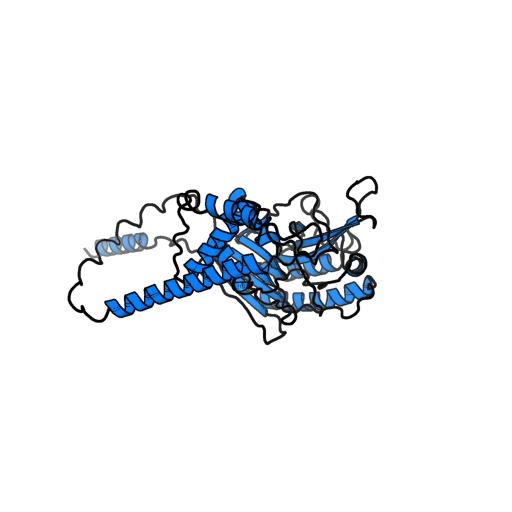 1.00 98.69 178 GLN A C 1
ATOM 1446 O O . GLN A 1 178 ? -0.051 6.628 -7.401 1.00 98.69 178 GLN A O 1
ATOM 1451 N N . LYS A 1 179 ? 1.701 5.491 -6.580 1.00 98.62 179 LYS A N 1
ATOM 1452 C CA . LYS A 1 179 ? 2.106 6.497 -5.590 1.00 98.62 179 LYS A CA 1
ATOM 1453 C C . LYS A 1 179 ? 2.283 7.881 -6.213 1.00 98.62 179 LYS A C 1
ATOM 1455 O O . LYS A 1 179 ? 3.111 8.089 -7.102 1.00 98.62 179 LYS A O 1
ATOM 1460 N N . TRP A 1 180 ? 1.547 8.860 -5.693 1.00 97.81 180 TRP A N 1
ATOM 1461 C CA . TRP A 1 180 ? 1.548 10.221 -6.222 1.00 97.81 180 TRP A CA 1
ATOM 1462 C C . TRP A 1 180 ? 2.744 11.058 -5.751 1.00 97.81 180 TRP A C 1
ATOM 1464 O O . TRP A 1 180 ? 3.315 11.838 -6.526 1.00 97.81 180 TRP A O 1
ATOM 1474 N N . LYS A 1 181 ? 3.121 10.938 -4.474 1.00 96.75 181 LYS A N 1
ATOM 1475 C CA . LYS A 1 181 ? 4.194 11.713 -3.841 1.00 96.75 181 LYS A CA 1
ATOM 1476 C C . LYS A 1 181 ? 5.392 10.817 -3.562 1.00 96.75 181 LYS A C 1
ATOM 1478 O O . LYS A 1 181 ? 5.520 10.245 -2.485 1.00 96.75 181 LYS A O 1
ATOM 1483 N N . LEU A 1 182 ? 6.305 10.739 -4.529 1.00 96.06 182 LEU A N 1
ATOM 1484 C CA . LEU A 1 182 ? 7.580 10.046 -4.349 1.00 96.06 182 LEU A CA 1
ATOM 1485 C C . LEU A 1 182 ? 8.443 10.746 -3.291 1.00 96.06 182 LEU A C 1
ATOM 1487 O O . LEU A 1 182 ? 8.564 11.975 -3.261 1.00 96.06 182 LEU A O 1
ATOM 1491 N N . PHE A 1 183 ? 9.060 9.951 -2.430 1.00 93.06 183 PHE A N 1
ATOM 1492 C CA . PHE A 1 183 ? 10.091 10.388 -1.511 1.00 93.06 183 PHE A CA 1
ATOM 1493 C C . PHE A 1 183 ? 11.421 10.553 -2.259 1.00 93.06 183 PHE A C 1
ATOM 1495 O O . PHE A 1 183 ? 11.684 9.888 -3.257 1.00 93.06 183 PHE A O 1
ATOM 1502 N N . ARG A 1 184 ? 12.301 11.431 -1.765 1.00 88.31 184 ARG A N 1
ATOM 1503 C CA . ARG A 1 184 ? 13.527 11.852 -2.479 1.00 88.31 184 ARG A CA 1
ATOM 1504 C C . ARG A 1 184 ? 14.461 10.711 -2.914 1.00 88.31 184 ARG A C 1
ATOM 1506 O O . ARG A 1 184 ? 15.269 10.906 -3.811 1.00 88.31 184 ARG A O 1
ATOM 1513 N N . THR A 1 185 ? 14.401 9.556 -2.252 1.00 87.81 185 THR A N 1
ATOM 1514 C CA . THR A 1 185 ? 15.252 8.393 -2.553 1.00 87.81 185 THR A CA 1
ATOM 1515 C C . THR A 1 185 ? 14.639 7.447 -3.588 1.00 87.81 185 THR A C 1
ATOM 1517 O O . THR A 1 185 ? 15.314 6.527 -4.031 1.00 87.81 185 THR A O 1
ATOM 1520 N N . GLU A 1 186 ? 13.390 7.662 -4.002 1.00 91.88 186 GLU A N 1
ATOM 1521 C CA . GLU A 1 186 ? 12.662 6.823 -4.966 1.00 91.88 186 GLU A CA 1
ATOM 1522 C C . GLU A 1 186 ? 12.927 7.248 -6.419 1.00 91.88 186 GLU A C 1
ATOM 1524 O O . GLU A 1 186 ? 12.026 7.326 -7.249 1.00 91.88 186 GLU A O 1
ATOM 1529 N N . ILE A 1 187 ? 14.191 7.520 -6.749 1.00 92.00 187 ILE A N 1
ATOM 1530 C CA . ILE A 1 187 ? 14.617 7.997 -8.079 1.00 92.00 187 ILE A CA 1
ATOM 1531 C C . ILE A 1 187 ? 14.415 6.962 -9.200 1.00 92.00 187 ILE A C 1
ATOM 1533 O O . ILE A 1 187 ? 14.569 7.263 -10.382 1.00 92.00 187 ILE A O 1
ATOM 1537 N N . TYR A 1 188 ? 14.122 5.717 -8.828 1.00 93.75 188 TYR A N 1
ATOM 1538 C CA . TYR A 1 188 ? 13.888 4.600 -9.734 1.00 93.75 188 TYR A CA 1
ATOM 1539 C C . TYR A 1 188 ? 12.428 4.474 -10.186 1.00 93.75 188 TYR A C 1
ATOM 1541 O O . TYR A 1 188 ? 12.167 3.738 -11.142 1.00 93.75 188 TYR A O 1
ATOM 1549 N N . TYR A 1 189 ? 11.519 5.229 -9.565 1.00 97.44 189 TYR A N 1
ATOM 1550 C CA . TYR A 1 189 ? 10.116 5.332 -9.945 1.00 97.44 189 TYR A CA 1
ATOM 1551 C C . TYR A 1 189 ? 9.806 6.655 -10.649 1.00 97.44 189 TYR A C 1
ATOM 1553 O O . TYR A 1 189 ? 10.494 7.664 -10.502 1.00 97.44 189 TYR A O 1
ATOM 1561 N N . ASN A 1 190 ? 8.739 6.638 -11.434 1.00 97.44 190 ASN A N 1
ATOM 1562 C CA . ASN A 1 190 ? 8.143 7.786 -12.083 1.00 97.44 190 ASN A CA 1
ATOM 1563 C C . ASN A 1 190 ? 6.920 8.242 -11.287 1.00 97.44 190 ASN A C 1
ATOM 1565 O O . ASN A 1 190 ? 6.223 7.446 -10.663 1.00 97.44 190 ASN A O 1
ATOM 1569 N N . LYS A 1 191 ? 6.641 9.544 -11.330 1.00 95.19 191 LYS A N 1
ATOM 1570 C CA . LYS A 1 191 ? 5.378 10.080 -10.831 1.00 95.19 191 LYS A CA 1
ATOM 1571 C C . LYS A 1 191 ? 4.275 9.819 -11.873 1.00 95.19 191 LYS A C 1
ATOM 1573 O O . LYS A 1 191 ? 4.516 10.124 -13.045 1.00 95.19 191 LYS A O 1
ATOM 1578 N N . PRO A 1 192 ? 3.081 9.343 -11.477 1.00 95.44 192 PRO A N 1
ATOM 1579 C CA . PRO A 1 192 ? 1.950 9.165 -12.387 1.00 95.44 192 PRO A CA 1
ATOM 1580 C C . PRO A 1 192 ? 1.587 10.444 -13.145 1.00 95.44 192 PRO A C 1
ATOM 1582 O O . PRO A 1 192 ? 1.737 11.562 -12.640 1.00 95.44 192 PRO A O 1
ATOM 1585 N N . LYS A 1 193 ? 1.079 10.285 -14.372 1.00 92.19 193 LYS A N 1
ATOM 1586 C CA . LYS A 1 193 ? 0.673 11.410 -15.232 1.00 92.19 193 LYS A CA 1
ATOM 1587 C C . LYS A 1 193 ? -0.546 12.146 -14.678 1.00 92.19 193 LYS A C 1
ATOM 1589 O O . LYS A 1 193 ? -0.631 13.368 -14.805 1.00 92.19 193 LYS A O 1
ATOM 1594 N N . THR A 1 194 ? -1.460 11.402 -14.067 1.00 93.44 194 THR A N 1
ATOM 1595 C CA . THR A 1 194 ? -2.713 11.885 -13.489 1.00 93.44 194 THR A CA 1
ATOM 1596 C C . THR A 1 194 ? -2.812 11.440 -12.039 1.00 93.44 194 THR A C 1
ATOM 1598 O O . THR A 1 194 ? -2.415 10.331 -11.695 1.00 93.44 194 THR A O 1
ATOM 1601 N N . LEU A 1 195 ? -3.333 12.319 -11.185 1.00 94.19 195 LEU A N 1
ATOM 1602 C CA . LEU A 1 195 ? -3.656 11.973 -9.806 1.00 94.19 195 LEU A CA 1
ATOM 1603 C C . LEU A 1 195 ? -4.792 10.942 -9.791 1.00 94.19 195 LEU A C 1
ATOM 1605 O O . LEU A 1 195 ? -5.791 11.138 -10.481 1.00 94.19 195 LEU A O 1
ATOM 1609 N N . GLN A 1 196 ? -4.644 9.892 -8.986 1.00 94.00 196 GLN A N 1
ATOM 1610 C CA . GLN A 1 196 ? -5.640 8.837 -8.810 1.00 94.00 196 GLN A CA 1
ATOM 1611 C C . GLN A 1 196 ? -6.243 8.911 -7.398 1.00 94.00 196 GLN A C 1
ATOM 1613 O O . GLN A 1 196 ? -5.510 8.962 -6.409 1.00 94.00 196 GLN A O 1
ATOM 1618 N N . HIS A 1 197 ? -7.575 8.895 -7.300 1.00 97.62 197 HIS A N 1
ATOM 1619 C CA . HIS A 1 197 ? -8.315 8.712 -6.044 1.00 97.62 197 HIS A CA 1
ATOM 1620 C C . HIS A 1 197 ? -8.896 7.302 -6.025 1.00 97.62 197 HIS A C 1
ATOM 1622 O O . HIS A 1 197 ? -10.045 7.092 -6.402 1.00 97.62 197 HIS A O 1
ATOM 1628 N N . VAL A 1 198 ? -8.077 6.330 -5.633 1.00 98.25 198 VAL A N 1
ATOM 1629 C CA . VAL A 1 198 ? -8.452 4.913 -5.699 1.00 98.25 198 VAL A CA 1
ATOM 1630 C C . VAL A 1 198 ? -9.313 4.545 -4.498 1.00 98.25 198 VAL A C 1
ATOM 1632 O O . VAL A 1 198 ? -8.903 4.718 -3.346 1.00 98.25 198 VAL A O 1
ATOM 1635 N N . ILE A 1 199 ? -10.517 4.057 -4.791 1.00 98.50 199 ILE A N 1
ATOM 1636 C CA . ILE A 1 199 ? -11.538 3.668 -3.822 1.00 98.50 199 ILE A CA 1
ATOM 1637 C C . ILE A 1 199 ? -12.081 2.305 -4.238 1.00 98.50 199 ILE A C 1
ATOM 1639 O O . ILE A 1 199 ? -12.412 2.120 -5.404 1.00 98.50 199 ILE A O 1
ATOM 1643 N N . PHE A 1 200 ? -12.211 1.378 -3.293 1.00 98.31 200 PHE A N 1
ATOM 1644 C CA . PHE A 1 200 ? -12.810 0.069 -3.542 1.00 98.31 200 PHE A CA 1
ATOM 1645 C C . PHE A 1 200 ? -13.858 -0.271 -2.483 1.00 98.31 200 PHE A C 1
ATOM 1647 O O . PHE A 1 200 ? -13.746 0.114 -1.315 1.00 98.31 200 PHE A O 1
ATOM 1654 N N . ASP A 1 201 ? -14.895 -0.985 -2.911 1.00 97.19 201 ASP A N 1
ATOM 1655 C CA . ASP A 1 201 ? -16.001 -1.413 -2.063 1.00 97.19 201 ASP A CA 1
ATOM 1656 C C . ASP A 1 201 ? -15.724 -2.793 -1.445 1.00 97.19 201 ASP A C 1
ATOM 1658 O O . ASP A 1 201 ? -15.123 -3.682 -2.053 1.00 97.19 201 ASP A O 1
ATOM 1662 N N . THR A 1 202 ? -16.192 -2.978 -0.214 1.00 97.75 202 THR A N 1
ATOM 1663 C CA . THR A 1 202 ? -16.134 -4.247 0.515 1.00 97.75 202 THR A CA 1
ATOM 1664 C C . THR A 1 202 ? -17.512 -4.591 1.080 1.00 97.75 202 THR A C 1
ATOM 1666 O O . THR A 1 202 ? -18.228 -3.694 1.539 1.00 97.75 202 THR A O 1
ATOM 1669 N N . PRO A 1 203 ? -17.889 -5.881 1.134 1.00 96.75 203 PRO A N 1
ATOM 1670 C CA . PRO A 1 203 ? -19.178 -6.290 1.688 1.00 96.75 203 PRO A CA 1
ATOM 1671 C C . PRO A 1 203 ? -19.245 -6.172 3.220 1.00 96.75 203 PRO A C 1
ATOM 1673 O O . PRO A 1 203 ? -20.326 -6.288 3.786 1.00 96.75 203 PRO A O 1
ATOM 1676 N N . PHE A 1 204 ? -18.109 -5.980 3.900 1.00 95.50 204 PHE A N 1
ATOM 1677 C CA . PHE A 1 204 ? -18.019 -6.007 5.364 1.00 95.50 204 PHE A CA 1
ATOM 1678 C C . PHE A 1 204 ? -17.758 -4.649 6.015 1.00 95.50 204 PHE A C 1
ATOM 1680 O O . PHE A 1 204 ? -17.950 -4.545 7.217 1.00 95.50 204 PHE A O 1
ATOM 1687 N N . ALA A 1 205 ? -17.273 -3.638 5.288 1.00 95.06 205 ALA A N 1
ATOM 1688 C CA . ALA A 1 205 ? -16.972 -2.334 5.887 1.00 95.06 205 ALA A CA 1
ATOM 1689 C C . ALA A 1 205 ? -17.188 -1.139 4.945 1.00 95.06 205 ALA A C 1
ATOM 1691 O O . ALA A 1 205 ? -16.862 -0.017 5.318 1.00 95.06 205 ALA A O 1
ATOM 1692 N N . GLY A 1 206 ? -17.789 -1.341 3.767 1.00 94.88 206 GLY A N 1
ATOM 1693 C CA . GLY A 1 206 ? -18.052 -0.264 2.815 1.00 94.88 206 GLY A CA 1
ATOM 1694 C C . GLY A 1 206 ? -16.800 0.139 2.036 1.00 94.88 206 GLY A C 1
ATOM 1695 O O . GLY A 1 206 ? -16.088 -0.730 1.529 1.00 94.88 206 GLY A O 1
ATOM 1696 N N . LYS A 1 207 ? -16.568 1.450 1.902 1.00 97.50 207 LYS A N 1
ATOM 1697 C CA . LYS A 1 207 ? -15.589 2.039 0.975 1.00 97.50 207 LYS A CA 1
ATOM 1698 C C . LYS A 1 207 ? -14.238 2.308 1.618 1.00 97.50 207 LYS A C 1
ATOM 1700 O O . LYS A 1 207 ? -14.101 3.217 2.439 1.00 97.50 207 LYS A O 1
ATOM 1705 N N . PHE A 1 208 ? -13.215 1.635 1.112 1.00 98.69 208 PHE A N 1
ATOM 1706 C CA . PHE A 1 208 ? -11.831 1.909 1.469 1.00 98.69 208 PHE A CA 1
ATOM 1707 C C . PHE A 1 208 ? -11.174 2.825 0.449 1.00 98.69 208 PHE A C 1
ATOM 1709 O O . PHE A 1 208 ? -11.328 2.640 -0.754 1.00 98.69 208 PHE A O 1
ATOM 1716 N N . GLY A 1 209 ? -10.400 3.787 0.939 1.00 98.69 209 GLY A N 1
ATOM 1717 C CA . GLY A 1 209 ? -9.422 4.521 0.142 1.00 98.69 209 GLY A CA 1
ATOM 1718 C C . GLY A 1 209 ? -8.023 3.978 0.393 1.00 98.69 209 GLY A C 1
ATOM 1719 O O . GLY A 1 209 ? -7.754 3.375 1.436 1.00 98.69 209 GLY A O 1
ATOM 1720 N N . ILE A 1 210 ? -7.116 4.209 -0.548 1.00 98.81 210 ILE A N 1
ATOM 1721 C CA . ILE A 1 210 ? -5.735 3.738 -0.445 1.00 98.81 210 ILE A CA 1
ATOM 1722 C C . ILE A 1 210 ? -4.753 4.804 -0.929 1.00 98.81 210 ILE A C 1
ATOM 1724 O O . ILE A 1 210 ? -4.993 5.485 -1.923 1.00 98.81 210 ILE A O 1
ATOM 1728 N N . PHE A 1 211 ? -3.647 4.953 -0.202 1.00 98.81 211 PHE A N 1
ATOM 1729 C CA . PHE A 1 211 ? -2.488 5.754 -0.602 1.00 98.81 211 PHE A CA 1
ATOM 1730 C C . PHE A 1 211 ? -1.221 5.234 0.092 1.00 98.81 211 PHE A C 1
ATOM 1732 O O . PHE A 1 211 ? -1.309 4.367 0.963 1.00 98.81 211 PHE A O 1
ATOM 1739 N N . THR A 1 212 ? -0.041 5.743 -0.276 1.00 98.88 212 THR A N 1
ATOM 1740 C CA . THR A 1 212 ? 1.235 5.131 0.131 1.00 98.88 212 THR A CA 1
ATOM 1741 C C . THR A 1 212 ? 2.160 6.124 0.824 1.00 98.88 212 THR A C 1
ATOM 1743 O O . THR A 1 212 ? 2.529 7.156 0.262 1.00 98.88 212 THR A O 1
ATOM 1746 N N . CYS A 1 213 ? 2.628 5.766 2.022 1.00 98.56 213 CYS A N 1
ATOM 1747 C CA . CYS A 1 213 ? 3.751 6.407 2.712 1.00 98.56 213 CYS A CA 1
ATOM 1748 C C . CYS A 1 213 ? 3.729 7.948 2.668 1.00 98.56 213 CYS A C 1
ATOM 1750 O O . CYS A 1 213 ? 2.906 8.594 3.313 1.00 98.56 213 CYS A O 1
ATOM 1752 N N . PHE A 1 214 ? 4.630 8.554 1.896 1.00 97.81 214 PHE A N 1
ATOM 1753 C CA . PHE A 1 214 ? 4.843 9.997 1.843 1.00 97.81 214 PHE A CA 1
ATOM 1754 C C . PHE A 1 214 ? 3.614 10.793 1.372 1.00 97.81 214 PHE A C 1
ATOM 1756 O O . PHE A 1 214 ? 3.521 11.978 1.692 1.00 97.81 214 PHE A O 1
ATOM 1763 N N . ASP A 1 215 ? 2.640 10.152 0.713 1.00 98.31 215 ASP A N 1
ATOM 1764 C CA . ASP A 1 215 ? 1.351 10.753 0.343 1.00 98.31 215 ASP A CA 1
ATOM 1765 C C . ASP A 1 215 ? 0.610 11.373 1.539 1.00 98.31 215 ASP A C 1
ATOM 1767 O O . ASP A 1 215 ? -0.036 12.408 1.387 1.00 98.31 215 ASP A O 1
ATOM 1771 N N . ILE A 1 216 ? 0.745 10.799 2.743 1.00 97.62 216 ILE A N 1
ATOM 1772 C CA . ILE A 1 216 ? 0.025 11.245 3.950 1.00 97.62 216 ILE A CA 1
ATOM 1773 C C . ILE A 1 216 ? 0.358 12.683 4.380 1.00 97.62 216 ILE A C 1
ATOM 1775 O O . ILE A 1 216 ? -0.395 13.309 5.126 1.00 97.62 216 ILE A O 1
ATOM 1779 N N . LEU A 1 217 ? 1.499 13.216 3.928 1.00 95.38 217 LEU A N 1
ATOM 1780 C CA . LEU A 1 217 ? 1.955 14.575 4.234 1.00 95.38 217 LEU A CA 1
ATOM 1781 C C . LEU A 1 217 ? 1.399 15.635 3.277 1.00 95.38 217 LEU A C 1
ATOM 1783 O O . LEU A 1 217 ? 1.783 16.804 3.378 1.00 95.38 217 LEU A O 1
ATOM 1787 N N . PHE A 1 218 ? 0.533 15.245 2.343 1.00 93.62 218 PHE A N 1
ATOM 1788 C CA . PHE A 1 218 ? 0.000 16.124 1.314 1.00 93.62 218 PHE A CA 1
ATOM 1789 C C . PHE A 1 218 ? -1.520 16.052 1.252 1.00 93.62 218 PHE A C 1
ATOM 1791 O O . PHE A 1 218 ? -2.133 15.032 1.560 1.00 93.62 218 PHE A O 1
ATOM 1798 N N . TYR A 1 219 ? -2.135 17.147 0.804 1.00 93.06 219 TYR A N 1
ATOM 1799 C CA . TYR A 1 219 ? -3.582 17.184 0.610 1.00 93.06 219 TYR A CA 1
ATOM 1800 C C . TYR A 1 219 ? -4.053 16.148 -0.424 1.00 93.06 219 TYR A C 1
ATOM 1802 O O . TYR A 1 219 ? -5.012 15.417 -0.188 1.00 93.06 219 TYR A O 1
ATOM 1810 N N . GLU A 1 220 ? -3.353 16.061 -1.557 1.00 94.44 220 GLU A N 1
ATOM 1811 C CA . GLU A 1 220 ? -3.640 15.089 -2.612 1.00 94.44 220 GLU A CA 1
ATOM 1812 C C . GLU A 1 220 ? -2.670 13.893 -2.543 1.00 94.44 220 GLU A C 1
ATOM 1814 O O . GLU A 1 220 ? -1.453 14.131 -2.573 1.00 94.44 220 GLU A O 1
ATOM 1819 N N . PRO A 1 221 ? -3.164 12.635 -2.537 1.00 96.44 221 PRO A N 1
ATOM 1820 C CA . PRO A 1 221 ? -4.580 12.220 -2.463 1.00 96.44 221 PRO A CA 1
ATOM 1821 C C . PRO A 1 221 ? -5.132 12.054 -1.032 1.00 96.44 221 PRO A C 1
ATOM 1823 O O . PRO A 1 221 ? -6.325 11.808 -0.866 1.00 96.44 221 PRO A O 1
ATOM 1826 N N . ALA A 1 222 ? -4.288 12.127 0.003 1.00 96.75 222 ALA A N 1
ATOM 1827 C CA . ALA A 1 222 ? -4.637 11.610 1.328 1.00 96.75 222 ALA A CA 1
ATOM 1828 C C . ALA A 1 222 ? -5.844 12.316 1.969 1.00 96.75 222 ALA A C 1
ATOM 1830 O O . ALA A 1 222 ? -6.771 11.666 2.449 1.00 96.75 222 ALA A O 1
ATOM 1831 N N . VAL A 1 223 ? -5.857 13.649 1.963 1.00 96.06 223 VAL A N 1
ATOM 1832 C CA . VAL A 1 223 ? -6.933 14.440 2.578 1.00 96.06 223 VAL A CA 1
ATOM 1833 C C . VAL A 1 223 ? -8.149 14.517 1.668 1.00 96.06 223 VAL A C 1
ATOM 1835 O O . VAL A 1 223 ? -9.281 14.432 2.142 1.00 96.06 223 VAL A O 1
ATOM 1838 N N . SER A 1 224 ? -7.944 14.655 0.360 1.00 96.56 224 SER A N 1
ATOM 1839 C CA . SER A 1 224 ? -9.043 14.743 -0.599 1.00 96.56 224 SER A CA 1
ATOM 1840 C C . SER A 1 224 ? -9.882 13.465 -0.659 1.00 96.56 224 SER A C 1
ATOM 1842 O O . SER A 1 224 ? -11.102 13.584 -0.759 1.00 96.56 224 SER A O 1
ATOM 1844 N N . LEU A 1 225 ? -9.287 12.272 -0.504 1.00 97.44 225 LEU A N 1
ATOM 1845 C CA . LEU A 1 225 ? -10.028 11.011 -0.316 1.00 97.44 225 LEU A CA 1
ATOM 1846 C C . LEU A 1 225 ? -11.024 11.109 0.848 1.00 97.44 225 LEU A C 1
ATOM 1848 O O . LEU A 1 225 ? -12.184 10.722 0.730 1.00 97.44 225 LEU A O 1
ATOM 1852 N N . ILE A 1 226 ? -10.592 11.682 1.967 1.00 96.62 226 ILE A N 1
ATOM 1853 C CA . ILE A 1 226 ? -11.404 11.775 3.180 1.00 96.62 226 ILE A CA 1
ATOM 1854 C C . ILE A 1 226 ? -12.476 12.859 3.039 1.00 96.62 226 ILE A C 1
ATOM 1856 O O . ILE A 1 226 ? -13.644 12.629 3.346 1.00 96.62 226 ILE A O 1
ATOM 1860 N N . GLU A 1 227 ? -12.087 14.058 2.606 1.00 95.38 227 GLU A N 1
ATOM 1861 C CA . GLU A 1 227 ? -12.959 15.235 2.636 1.00 95.38 227 GLU A CA 1
ATOM 1862 C C . GLU A 1 227 ? -13.893 15.323 1.429 1.00 95.38 227 GLU A C 1
ATOM 1864 O O . GLU A 1 227 ? -15.051 15.700 1.593 1.00 95.38 227 GLU A O 1
ATOM 1869 N N . ARG A 1 228 ? -13.416 14.986 0.223 1.00 96.00 228 ARG A N 1
ATOM 1870 C CA . ARG A 1 228 ? -14.220 15.099 -1.007 1.00 96.00 228 ARG A CA 1
ATOM 1871 C C . ARG A 1 228 ? -15.015 13.836 -1.302 1.00 96.00 228 ARG A C 1
ATOM 1873 O O . ARG A 1 228 ? -16.143 13.939 -1.769 1.00 96.00 228 ARG A O 1
ATOM 1880 N N . TYR A 1 229 ? -14.441 12.667 -1.020 1.00 96.19 229 TYR A N 1
ATOM 1881 C CA . TYR A 1 229 ? -15.086 11.379 -1.295 1.00 96.19 229 TYR A CA 1
ATOM 1882 C C . TYR A 1 229 ? -15.690 10.723 -0.046 1.00 96.19 229 TYR A C 1
ATOM 1884 O O . TYR A 1 229 ? -16.294 9.658 -0.144 1.00 96.19 229 TYR A O 1
ATOM 1892 N N . GLY A 1 230 ? -15.565 11.357 1.127 1.00 95.75 230 GLY A N 1
ATOM 1893 C CA . GLY A 1 230 ? -16.198 10.895 2.363 1.00 95.75 230 GLY A CA 1
ATOM 1894 C C . GLY A 1 230 ? -15.622 9.589 2.911 1.00 95.75 230 GLY A C 1
ATOM 1895 O O . GLY A 1 230 ? -16.284 8.928 3.710 1.00 95.75 230 GLY A O 1
ATOM 1896 N N . ILE A 1 231 ? -14.414 9.203 2.493 1.00 97.50 231 ILE A N 1
ATOM 1897 C CA . ILE A 1 231 ? -13.809 7.927 2.872 1.00 97.50 231 ILE A CA 1
ATOM 1898 C C . ILE A 1 231 ? -13.430 7.927 4.353 1.00 97.50 231 ILE A C 1
ATOM 1900 O O . ILE A 1 231 ? -12.770 8.844 4.850 1.00 97.50 231 ILE A O 1
ATOM 1904 N N . LYS A 1 232 ? -13.847 6.872 5.060 1.00 96.06 232 LYS A N 1
ATOM 1905 C CA . LYS A 1 232 ? -13.613 6.699 6.501 1.00 96.06 232 LYS A CA 1
ATOM 1906 C C . LYS A 1 232 ? -12.753 5.495 6.856 1.00 96.06 232 LYS A C 1
ATOM 1908 O O . LYS A 1 232 ? -12.344 5.385 8.009 1.00 96.06 232 LYS A O 1
ATOM 1913 N N . GLN A 1 233 ? -12.451 4.629 5.895 1.00 97.56 233 GLN A N 1
ATOM 1914 C CA . GLN A 1 233 ? -11.513 3.528 6.062 1.00 97.56 233 GLN A CA 1
ATOM 1915 C C . GLN A 1 233 ? -10.362 3.709 5.071 1.00 97.56 233 GLN A C 1
ATOM 1917 O O . GLN A 1 233 ? -10.592 3.825 3.870 1.00 97.56 233 GLN A O 1
ATOM 1922 N N . ILE A 1 234 ? -9.128 3.777 5.565 1.00 98.69 234 ILE A N 1
ATOM 1923 C CA . ILE A 1 234 ? -7.940 4.001 4.740 1.00 98.69 234 ILE A CA 1
ATOM 1924 C C . ILE A 1 234 ? -6.950 2.855 4.918 1.00 98.69 234 ILE A C 1
ATOM 1926 O O . ILE A 1 234 ? -6.613 2.478 6.043 1.00 98.69 234 ILE A O 1
ATOM 1930 N N . ILE A 1 235 ? -6.453 2.345 3.794 1.00 98.81 235 ILE A N 1
ATOM 1931 C CA . ILE A 1 235 ? -5.337 1.404 3.727 1.00 98.81 235 ILE A CA 1
ATOM 1932 C C . ILE A 1 235 ? -4.045 2.167 3.445 1.00 98.81 235 ILE A C 1
ATOM 1934 O O . ILE A 1 235 ? -4.005 3.012 2.549 1.00 98.81 235 ILE A O 1
ATOM 1938 N N . PHE A 1 236 ? -2.994 1.872 4.209 1.00 98.88 236 PHE A N 1
ATOM 1939 C CA . PHE A 1 236 ? -1.744 2.620 4.152 1.00 98.88 236 PHE A CA 1
ATOM 1940 C C . PHE A 1 236 ? -0.502 1.717 4.268 1.00 98.88 236 PHE A C 1
ATOM 1942 O O . PHE A 1 236 ? 0.077 1.570 5.353 1.00 98.88 236 PHE A O 1
ATOM 1949 N N . PRO A 1 237 ? -0.061 1.114 3.149 1.00 98.94 237 PRO A N 1
ATOM 1950 C CA . PRO A 1 237 ? 1.268 0.526 3.027 1.00 98.94 237 PRO A CA 1
ATOM 1951 C C . PRO A 1 237 ? 2.338 1.614 3.152 1.00 98.94 237 PRO A C 1
ATOM 1953 O O . PRO A 1 237 ? 2.225 2.692 2.556 1.00 98.94 237 PRO A O 1
ATOM 1956 N N . THR A 1 238 ? 3.387 1.361 3.934 1.00 98.88 238 THR A N 1
ATOM 1957 C CA . THR A 1 238 ? 4.446 2.354 4.143 1.00 98.88 238 THR A CA 1
ATOM 1958 C C . THR A 1 238 ? 5.818 1.741 4.422 1.00 98.88 238 THR A C 1
ATOM 1960 O O . THR A 1 238 ? 5.927 0.635 4.940 1.00 98.88 238 THR A O 1
ATOM 1963 N N . ALA A 1 239 ? 6.876 2.458 4.049 1.00 98.31 239 ALA A N 1
ATOM 1964 C CA . ALA A 1 239 ? 8.262 2.205 4.428 1.00 98.31 239 ALA A CA 1
ATOM 1965 C C . ALA A 1 239 ? 8.805 3.447 5.154 1.00 98.31 239 ALA A C 1
ATOM 1967 O O . ALA A 1 239 ? 9.680 4.172 4.673 1.00 98.31 239 ALA A O 1
ATOM 1968 N N . TRP A 1 240 ? 8.206 3.749 6.305 1.00 98.25 240 TRP A N 1
ATOM 1969 C CA . TRP A 1 240 ? 8.405 5.004 7.017 1.00 98.25 240 TRP A CA 1
ATOM 1970 C C . TRP A 1 240 ? 9.650 4.980 7.901 1.00 98.25 240 TRP A C 1
ATOM 1972 O O . TRP A 1 240 ? 9.740 4.204 8.854 1.00 98.25 240 TRP A O 1
ATOM 1982 N N . MET A 1 241 ? 10.565 5.917 7.653 1.00 97.12 241 MET A N 1
ATOM 1983 C CA . MET A 1 241 ? 11.715 6.168 8.521 1.00 97.12 241 MET A CA 1
ATOM 1984 C C . MET A 1 241 ? 11.338 7.133 9.644 1.00 97.12 241 MET A C 1
ATOM 1986 O O . MET A 1 241 ? 11.022 8.300 9.402 1.00 97.12 241 MET A O 1
ATOM 1990 N N . ASN A 1 242 ? 11.428 6.673 10.888 1.00 94.88 242 ASN A N 1
ATOM 1991 C CA . ASN A 1 242 ? 11.117 7.486 12.056 1.00 94.88 242 ASN A CA 1
ATOM 1992 C C . ASN A 1 242 ? 12.042 8.710 12.161 1.00 94.88 242 ASN A C 1
ATOM 1994 O O . ASN A 1 242 ? 13.271 8.592 12.173 1.00 94.88 242 ASN A O 1
ATOM 1998 N N . LYS A 1 243 ? 11.442 9.897 12.303 1.00 92.06 243 LYS A N 1
ATOM 1999 C CA . LYS A 1 243 ? 12.141 11.161 12.579 1.00 92.06 243 LYS A CA 1
ATOM 2000 C C . LYS A 1 243 ? 11.497 11.867 13.772 1.00 92.06 243 LYS A C 1
ATO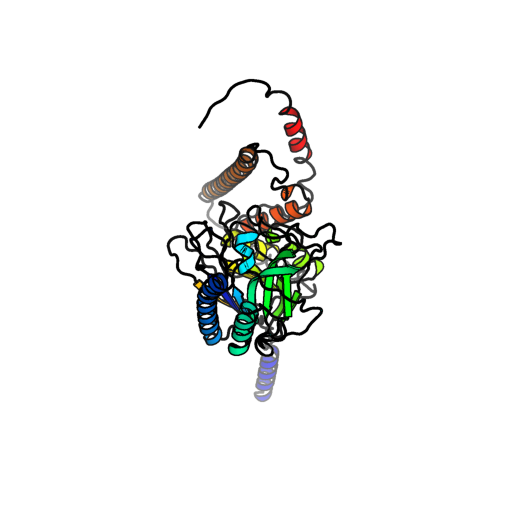M 2002 O O . LYS A 1 243 ? 10.425 12.458 13.679 1.00 92.06 243 LYS A O 1
ATOM 2007 N N . LEU A 1 244 ? 12.150 11.787 14.926 1.00 88.06 244 LEU A N 1
ATOM 2008 C CA . LEU A 1 244 ? 11.702 12.485 16.132 1.00 88.06 244 LEU A CA 1
ATOM 2009 C C . LEU A 1 244 ? 11.859 14.014 15.982 1.00 88.06 244 LEU A C 1
ATOM 2011 O O . LEU A 1 244 ? 12.742 14.457 15.248 1.00 88.06 244 LEU A O 1
ATOM 2015 N N . PRO A 1 245 ? 11.039 14.827 16.679 1.00 87.44 245 PRO A N 1
ATOM 2016 C CA . PRO A 1 245 ? 10.029 14.411 17.659 1.00 87.44 245 PRO A CA 1
ATOM 2017 C C . PRO A 1 245 ? 8.617 14.175 17.100 1.00 87.44 245 PRO A C 1
ATOM 2019 O O . PRO A 1 245 ? 7.807 13.598 17.811 1.00 87.44 245 PRO A O 1
ATOM 2022 N N . LEU A 1 246 ? 8.297 14.614 15.876 1.00 87.69 246 LEU A N 1
ATOM 2023 C CA . LEU A 1 246 ? 6.905 14.659 15.382 1.00 87.69 246 LEU A CA 1
ATOM 2024 C C . LEU A 1 246 ? 6.581 13.674 14.250 1.00 87.69 246 LEU A C 1
ATOM 2026 O O . LEU A 1 246 ? 5.413 13.506 13.914 1.00 87.69 246 LEU A O 1
ATOM 2030 N N . LEU A 1 247 ? 7.586 13.026 13.660 1.00 91.12 247 LEU A N 1
ATOM 2031 C CA . LEU A 1 247 ? 7.443 12.141 12.498 1.00 91.12 247 LEU A CA 1
ATOM 2032 C C . LEU A 1 247 ? 7.884 10.707 12.832 1.00 91.12 247 LEU A C 1
ATOM 2034 O O . LEU A 1 247 ? 8.481 10.007 12.013 1.00 91.12 247 LEU A O 1
ATOM 2038 N N . SER A 1 248 ? 7.617 10.259 14.061 1.00 95.38 248 SER A N 1
ATOM 2039 C CA . SER A 1 248 ? 7.580 8.826 14.362 1.00 95.38 248 SER A CA 1
ATOM 2040 C C . SER A 1 248 ? 6.295 8.234 13.778 1.00 95.38 248 SER A C 1
ATOM 2042 O O . SER A 1 248 ? 5.227 8.807 13.989 1.00 95.38 248 SER A O 1
ATOM 2044 N N . ALA A 1 249 ? 6.390 7.103 13.075 1.00 96.56 249 ALA A N 1
ATOM 2045 C CA . ALA A 1 249 ? 5.291 6.458 12.360 1.00 96.56 249 ALA A CA 1
ATOM 2046 C C . ALA A 1 249 ? 4.055 6.294 13.251 1.00 96.56 249 ALA A C 1
ATOM 2048 O O . ALA A 1 249 ? 3.008 6.873 12.970 1.00 96.56 249 ALA A O 1
ATOM 2049 N N . VAL A 1 250 ? 4.197 5.595 14.384 1.00 95.00 250 VAL A N 1
ATOM 2050 C CA . VAL A 1 250 ? 3.061 5.322 15.282 1.00 95.00 250 VAL A CA 1
ATOM 2051 C C . VAL A 1 250 ? 2.394 6.596 15.784 1.00 95.00 250 VAL A C 1
ATOM 2053 O O . VAL A 1 250 ? 1.178 6.654 15.903 1.00 95.00 250 VAL A O 1
ATOM 2056 N N . GLN A 1 251 ? 3.178 7.643 16.035 1.00 92.25 251 GLN A N 1
ATOM 2057 C CA . GLN A 1 251 ? 2.654 8.886 16.578 1.00 92.25 251 GLN A CA 1
ATOM 2058 C C . GLN A 1 251 ? 1.960 9.739 15.516 1.00 92.25 251 GLN A C 1
ATOM 2060 O O . GLN A 1 251 ? 0.897 10.305 15.773 1.00 92.25 251 GLN A O 1
ATOM 2065 N N . PHE A 1 252 ? 2.575 9.859 14.341 1.00 94.88 252 PHE A N 1
ATOM 2066 C CA . PHE A 1 252 ? 2.062 10.684 13.258 1.00 94.88 252 PHE A CA 1
ATOM 2067 C C . PHE A 1 252 ? 0.811 10.054 12.638 1.00 94.88 252 PHE A C 1
ATOM 2069 O O . PHE A 1 252 ? -0.202 10.733 12.482 1.00 94.88 252 PHE A O 1
ATOM 2076 N N . HIS A 1 253 ? 0.841 8.748 12.356 1.00 96.50 253 HIS A N 1
ATOM 2077 C CA . HIS A 1 253 ? -0.287 8.038 11.751 1.00 96.50 253 HIS A CA 1
ATOM 2078 C C . HIS A 1 253 ? -1.503 7.989 12.688 1.00 96.50 253 HIS A C 1
ATOM 2080 O O . HIS A 1 253 ? -2.624 8.243 12.248 1.00 96.50 253 HIS A O 1
ATOM 2086 N N . GLN A 1 254 ? -1.291 7.775 13.993 1.00 93.94 254 GLN A N 1
ATOM 2087 C CA . GLN A 1 254 ? -2.361 7.876 14.990 1.00 93.94 254 GLN A CA 1
ATOM 2088 C C . GLN A 1 254 ? -2.971 9.285 15.019 1.00 93.94 254 GLN A C 1
ATOM 2090 O O . GLN A 1 254 ? -4.193 9.439 15.006 1.00 93.94 254 GLN A O 1
ATOM 2095 N N . ALA A 1 255 ? -2.133 10.327 15.048 1.00 92.56 255 ALA A N 1
ATOM 2096 C CA . ALA A 1 255 ? -2.608 11.707 15.062 1.00 92.56 255 ALA A CA 1
ATOM 2097 C C . ALA A 1 255 ? -3.395 12.055 13.789 1.00 92.56 255 ALA A C 1
ATOM 2099 O O . ALA A 1 255 ? -4.406 12.750 13.877 1.00 92.56 255 ALA A O 1
ATOM 2100 N N . PHE A 1 256 ? -2.971 11.541 12.630 1.00 95.19 256 PHE A N 1
ATOM 2101 C CA . PHE A 1 256 ? -3.699 11.671 11.370 1.00 95.19 256 PHE A CA 1
ATOM 2102 C C . PHE A 1 256 ? -5.084 11.011 11.453 1.00 95.19 256 PHE A C 1
ATOM 2104 O O . PHE A 1 256 ? -6.088 11.669 11.183 1.00 95.19 256 PHE A O 1
ATOM 2111 N N . ALA A 1 257 ? -5.167 9.755 11.904 1.00 95.25 257 ALA A N 1
ATOM 2112 C CA . ALA A 1 257 ? -6.441 9.046 12.043 1.00 95.25 257 ALA A CA 1
ATOM 2113 C C . ALA A 1 257 ? -7.426 9.794 12.964 1.00 95.25 257 ALA A C 1
ATOM 2115 O O . ALA A 1 257 ? -8.584 10.019 12.600 1.00 95.25 257 ALA A O 1
ATOM 2116 N N . ALA A 1 258 ? -6.942 10.278 14.112 1.00 91.44 258 ALA A N 1
ATOM 2117 C CA . ALA A 1 258 ? -7.734 11.063 15.057 1.00 91.44 258 ALA A CA 1
ATOM 2118 C C . ALA A 1 258 ? -8.165 12.431 14.490 1.00 91.44 258 ALA A C 1
ATOM 2120 O O . ALA A 1 258 ? -9.302 12.854 14.687 1.00 91.44 258 ALA A O 1
ATOM 2121 N N . ALA A 1 259 ? -7.286 13.126 13.759 1.00 91.06 259 ALA A N 1
ATOM 2122 C CA . ALA A 1 259 ? -7.574 14.428 13.147 1.00 91.06 259 ALA A CA 1
ATOM 2123 C C . ALA A 1 259 ? -8.712 14.393 12.125 1.00 91.06 259 ALA A C 1
ATOM 2125 O O . ALA A 1 259 ? -9.425 15.389 11.942 1.00 91.06 259 ALA A O 1
ATOM 2126 N N . PHE A 1 260 ? -8.863 13.261 11.448 1.00 93.81 260 PHE A N 1
ATOM 2127 C CA . PHE A 1 260 ? -9.844 13.074 10.389 1.00 93.81 260 PHE A CA 1
ATOM 2128 C C . PHE A 1 260 ? -11.039 12.205 10.799 1.00 93.81 260 PHE A C 1
ATOM 2130 O O . PHE A 1 260 ? -12.018 12.136 10.052 1.00 93.81 260 PHE A O 1
ATOM 2137 N N . GLY A 1 261 ? -10.996 11.598 11.990 1.00 93.56 261 GLY A N 1
ATOM 2138 C CA . GLY A 1 261 ? -12.043 10.699 12.469 1.00 93.56 261 GLY A CA 1
ATOM 2139 C C . GLY A 1 261 ? -12.218 9.507 11.529 1.00 93.56 261 GLY A C 1
ATOM 2140 O O . GLY A 1 261 ? -13.333 9.244 11.078 1.00 93.56 261 GLY A O 1
ATOM 2141 N N . ILE A 1 262 ? -11.108 8.857 11.172 1.00 96.00 262 ILE A N 1
ATOM 2142 C CA . ILE A 1 262 ? -11.061 7.723 10.240 1.00 96.00 262 ILE A CA 1
ATOM 2143 C C . ILE A 1 262 ? -10.431 6.494 10.896 1.00 96.00 262 ILE A C 1
ATOM 2145 O O . ILE A 1 262 ? -9.686 6.614 11.869 1.00 96.00 262 ILE A O 1
ATOM 2149 N N . ASN A 1 263 ? -10.675 5.329 10.301 1.00 97.62 263 ASN A N 1
ATOM 2150 C CA . ASN A 1 263 ? -9.845 4.152 10.502 1.00 97.62 263 ASN A CA 1
ATOM 2151 C C . ASN A 1 263 ? -8.672 4.185 9.524 1.00 97.62 263 ASN A C 1
ATOM 2153 O O . ASN A 1 263 ? -8.862 4.440 8.333 1.00 97.62 263 ASN A O 1
ATOM 2157 N N . LEU A 1 264 ? -7.474 3.890 10.016 1.00 98.56 264 LEU A N 1
ATOM 2158 C CA . LEU A 1 264 ? -6.243 3.862 9.236 1.00 98.56 264 LEU A CA 1
ATOM 2159 C C . LEU A 1 264 ? -5.480 2.564 9.530 1.00 98.56 264 LEU A C 1
ATOM 2161 O O . LEU A 1 264 ? -4.970 2.374 10.636 1.00 98.56 264 LEU A O 1
ATOM 2165 N N . LEU A 1 265 ? -5.408 1.676 8.536 1.00 98.81 265 LEU A N 1
ATOM 2166 C CA . LEU A 1 265 ? -4.680 0.408 8.612 1.00 98.81 265 LEU A CA 1
ATOM 2167 C C . LEU A 1 265 ? -3.262 0.604 8.073 1.00 98.81 265 LEU A C 1
ATOM 2169 O O . LEU A 1 265 ? -3.067 0.732 6.864 1.00 98.81 265 LEU A O 1
ATOM 2173 N N . VAL A 1 266 ? -2.279 0.645 8.972 1.00 98.81 266 VAL A N 1
ATOM 2174 C CA . VAL A 1 266 ? -0.880 0.940 8.650 1.00 98.81 266 VAL A CA 1
ATOM 2175 C C . VAL A 1 266 ? -0.021 -0.303 8.759 1.00 98.81 266 VAL A C 1
ATOM 2177 O O . VAL A 1 266 ? 0.161 -0.849 9.848 1.00 98.81 266 VAL A O 1
ATOM 2180 N N . SER A 1 267 ? 0.584 -0.676 7.640 1.00 98.88 267 SER A N 1
ATOM 2181 C CA . SER A 1 267 ? 1.589 -1.730 7.566 1.00 98.88 267 SER A CA 1
ATOM 2182 C C . SER A 1 267 ? 2.921 -1.110 7.162 1.00 98.88 267 SER A C 1
ATOM 2184 O O . SER A 1 267 ? 3.038 -0.530 6.080 1.00 98.88 267 SER A O 1
ATOM 2186 N N . ASN A 1 268 ? 3.900 -1.179 8.065 1.00 98.81 268 ASN A N 1
ATOM 2187 C CA . ASN A 1 268 ? 5.227 -0.604 7.890 1.00 98.81 268 ASN A CA 1
ATOM 2188 C C . ASN A 1 268 ? 6.303 -1.683 7.702 1.00 98.81 268 ASN A C 1
ATOM 2190 O O . ASN A 1 268 ? 6.133 -2.852 8.044 1.00 98.81 268 ASN A O 1
ATOM 2194 N N . GLN A 1 269 ? 7.444 -1.260 7.182 1.00 98.50 269 GLN A N 1
ATOM 2195 C CA . GLN A 1 269 ? 8.681 -2.025 7.169 1.00 98.50 269 GLN A CA 1
ATOM 2196 C C . GLN A 1 269 ? 9.276 -2.185 8.578 1.00 98.50 269 GLN A C 1
ATOM 2198 O O . GLN A 1 269 ? 9.117 -1.313 9.437 1.00 98.50 269 GLN A O 1
ATOM 2203 N N . HIS A 1 270 ? 10.022 -3.273 8.781 1.00 98.38 270 HIS A N 1
ATOM 2204 C CA . HIS A 1 270 ? 10.750 -3.604 10.005 1.00 98.38 270 HIS A CA 1
ATOM 2205 C C . HIS A 1 270 ? 12.256 -3.723 9.743 1.00 98.38 270 HIS A C 1
ATOM 2207 O O . HIS A 1 270 ? 12.819 -4.813 9.613 1.00 98.38 270 HIS A O 1
ATOM 2213 N N . HIS A 1 271 ? 12.900 -2.562 9.679 1.00 97.31 271 HIS A N 1
ATOM 2214 C CA . HIS A 1 271 ? 14.341 -2.405 9.513 1.00 97.31 271 HIS A CA 1
ATOM 2215 C C . HIS A 1 271 ? 14.850 -1.359 10.514 1.00 97.31 271 HIS A C 1
ATOM 2217 O O . HIS A 1 271 ? 14.961 -0.172 10.168 1.00 97.31 271 HIS A O 1
ATOM 2223 N N . PRO A 1 272 ? 15.150 -1.753 11.769 1.00 96.75 272 PRO A N 1
ATOM 2224 C CA . PRO A 1 272 ? 15.684 -0.840 12.779 1.00 96.75 272 PRO A CA 1
ATOM 2225 C C . PRO A 1 272 ? 16.939 -0.087 12.315 1.00 96.75 272 PRO A C 1
ATOM 2227 O O . PRO A 1 272 ? 17.119 1.077 12.665 1.00 96.75 272 PRO A O 1
ATOM 2230 N N . GLU A 1 273 ? 17.770 -0.700 11.468 1.00 94.94 273 GLU A N 1
ATOM 2231 C CA . GLU A 1 273 ? 18.946 -0.086 10.837 1.00 94.94 273 GLU A CA 1
ATOM 2232 C C . GLU A 1 273 ? 18.615 1.132 9.959 1.00 94.94 273 GLU A C 1
ATOM 2234 O O . GLU A 1 273 ? 19.449 2.024 9.801 1.00 94.94 273 GLU A O 1
ATOM 2239 N N . TYR A 1 274 ? 17.390 1.209 9.436 1.00 94.69 274 TYR A N 1
ATOM 2240 C CA . TYR A 1 274 ? 16.874 2.338 8.659 1.00 94.69 274 TYR A CA 1
ATOM 2241 C C . TYR A 1 274 ? 15.881 3.193 9.457 1.00 94.69 274 TYR A C 1
ATOM 2243 O O . TYR A 1 274 ? 15.221 4.070 8.901 1.00 94.69 274 TYR A O 1
ATOM 2251 N N . ASN A 1 275 ? 15.782 2.976 10.773 1.00 96.81 275 ASN A N 1
ATOM 2252 C CA . ASN A 1 275 ? 14.755 3.555 11.641 1.00 96.81 275 ASN A CA 1
ATOM 2253 C C . ASN A 1 275 ? 13.321 3.244 11.178 1.00 96.81 275 ASN A C 1
ATOM 2255 O O . ASN A 1 275 ? 12.420 4.056 11.400 1.00 96.81 275 ASN A O 1
ATOM 2259 N N . MET A 1 276 ? 13.100 2.091 10.545 1.00 98.25 276 MET A N 1
ATOM 2260 C CA . MET A 1 276 ? 11.783 1.644 10.092 1.00 98.25 276 MET A CA 1
ATOM 2261 C C . MET A 1 276 ? 11.207 0.629 11.081 1.00 98.25 276 MET A C 1
ATOM 2263 O O . MET A 1 276 ? 11.705 -0.483 11.214 1.00 98.25 276 MET A O 1
ATOM 2267 N N . THR A 1 277 ? 10.188 1.060 11.814 1.00 98.31 277 THR A N 1
ATOM 2268 C CA . THR A 1 277 ? 9.288 0.248 12.649 1.00 98.31 277 THR A CA 1
ATOM 2269 C C . THR A 1 277 ? 8.130 1.158 13.046 1.00 98.31 277 THR A C 1
ATOM 2271 O O . THR A 1 277 ? 8.317 2.372 13.204 1.00 98.31 277 THR A O 1
ATOM 2274 N N . GLY A 1 278 ? 6.928 0.617 13.187 1.00 98.06 278 GLY A N 1
ATOM 2275 C CA . GLY A 1 278 ? 5.754 1.395 13.548 1.00 98.06 278 GLY A CA 1
ATOM 2276 C C . GLY A 1 278 ? 4.575 1.103 12.645 1.00 98.06 278 GLY A C 1
ATOM 2277 O O . GLY A 1 278 ? 4.291 1.889 11.742 1.00 98.06 278 GLY A O 1
ATOM 2278 N N . SER A 1 279 ? 3.895 0.002 12.927 1.00 98.75 279 SER A N 1
ATOM 2279 C CA . SER A 1 279 ? 2.646 -0.416 12.294 1.00 98.75 279 SER A CA 1
ATOM 2280 C C . SER A 1 279 ? 1.501 -0.322 13.293 1.00 98.75 279 SER A C 1
ATOM 2282 O O . SER A 1 279 ? 1.718 -0.306 14.510 1.00 98.75 279 SER A O 1
ATOM 2284 N N . GLY A 1 280 ? 0.269 -0.268 12.803 1.00 98.19 280 GLY A N 1
ATOM 2285 C CA . GLY A 1 280 ? -0.886 -0.204 13.684 1.00 98.19 280 GLY A CA 1
ATOM 2286 C C . GLY A 1 280 ? -2.217 -0.171 12.960 1.00 98.19 280 GLY A C 1
ATOM 2287 O O . GLY A 1 280 ? -2.303 0.082 11.761 1.00 98.19 280 GLY A O 1
ATOM 2288 N N . ILE A 1 281 ? -3.261 -0.427 13.735 1.00 98.38 281 ILE A N 1
ATOM 2289 C CA . ILE A 1 281 ? -4.653 -0.324 13.316 1.00 98.38 281 ILE A CA 1
ATOM 2290 C C . ILE A 1 281 ? -5.236 0.833 14.121 1.00 98.38 281 ILE A C 1
ATOM 2292 O O . ILE A 1 281 ? -5.575 0.681 15.291 1.00 98.38 281 ILE A O 1
ATOM 2296 N N . TYR A 1 282 ? -5.260 2.022 13.524 1.00 96.75 282 TYR A N 1
ATOM 2297 C CA . TYR A 1 282 ? -5.659 3.243 14.218 1.00 96.75 282 TYR A CA 1
ATOM 2298 C C . TYR A 1 282 ? -7.135 3.517 13.977 1.00 96.75 282 TYR A C 1
ATOM 2300 O O . TYR A 1 282 ? -7.562 3.661 12.834 1.00 96.75 282 TYR A O 1
ATOM 2308 N N . THR A 1 283 ? -7.899 3.633 15.054 1.00 91.38 283 THR A N 1
ATOM 2309 C CA . THR A 1 283 ? -9.280 4.122 15.043 1.00 91.38 283 THR A CA 1
ATOM 2310 C C . THR A 1 283 ? -9.326 5.467 15.779 1.00 91.38 283 THR A C 1
ATOM 2312 O O . THR A 1 283 ? -8.367 5.826 16.471 1.00 91.38 283 THR A O 1
ATOM 2315 N N . PRO A 1 284 ? -10.425 6.235 15.695 1.00 81.88 284 PRO A N 1
ATOM 2316 C CA . PRO A 1 284 ? -10.536 7.489 16.440 1.00 81.88 284 PRO A CA 1
ATOM 2317 C C . PRO A 1 284 ? -10.506 7.322 17.970 1.00 81.88 284 PRO A C 1
ATOM 2319 O O . PRO A 1 284 ? -10.220 8.293 18.668 1.00 81.88 284 PRO A O 1
ATOM 2322 N N . LEU A 1 285 ? -10.822 6.127 18.491 1.00 73.31 285 LEU A N 1
ATOM 2323 C CA . LEU A 1 285 ? -11.013 5.867 19.927 1.00 73.31 285 LEU A CA 1
ATOM 2324 C C . LEU A 1 285 ? -9.989 4.887 20.530 1.00 73.31 285 LEU A C 1
ATOM 2326 O O . LEU A 1 285 ? -9.726 4.961 21.727 1.00 73.31 285 LEU A O 1
ATOM 2330 N N . ASP A 1 286 ? -9.410 3.997 19.722 1.00 75.69 286 ASP A N 1
ATOM 2331 C CA . ASP A 1 286 ? -8.443 2.961 20.121 1.00 75.69 286 ASP A CA 1
ATOM 2332 C C . ASP A 1 286 ? -7.391 2.715 19.020 1.00 75.69 286 ASP A C 1
ATOM 2334 O O . ASP A 1 286 ? -7.614 3.032 17.848 1.00 75.69 286 ASP A O 1
ATOM 2338 N N . PHE A 1 287 ? -6.218 2.198 19.382 1.00 80.06 287 PHE A N 1
ATOM 2339 C CA . PHE A 1 287 ? -5.056 2.125 18.496 1.00 80.06 287 PHE A CA 1
ATOM 2340 C C . PHE A 1 287 ? -4.060 1.023 18.897 1.00 80.06 287 PHE A C 1
ATOM 2342 O O . PHE A 1 287 ? -2.976 1.330 19.397 1.00 80.06 287 PHE A O 1
ATOM 2349 N N . PRO A 1 288 ? -4.336 -0.269 18.653 1.00 91.19 288 PRO A N 1
ATOM 2350 C CA . PRO A 1 288 ? -3.287 -1.278 18.741 1.00 91.19 288 PRO A CA 1
ATOM 2351 C C . PRO A 1 288 ? -2.161 -0.957 17.744 1.00 91.19 288 PRO A C 1
ATOM 2353 O O . PRO A 1 288 ? -2.379 -0.810 16.539 1.00 91.19 288 PRO A O 1
ATOM 2356 N N . TYR A 1 289 ? -0.939 -0.844 18.261 1.00 95.06 289 TYR A N 1
ATOM 2357 C CA . TYR A 1 289 ? 0.262 -0.560 17.479 1.00 95.06 289 TYR A CA 1
ATOM 2358 C C . TYR A 1 289 ? 1.420 -1.460 17.903 1.00 95.06 289 TYR A C 1
ATOM 2360 O O . TYR A 1 289 ? 1.455 -1.995 19.012 1.00 95.06 289 TYR A O 1
ATOM 2368 N N . TYR A 1 290 ? 2.405 -1.576 17.021 1.00 96.19 290 TYR A N 1
ATOM 2369 C CA . TYR A 1 290 ? 3.684 -2.209 17.302 1.00 96.19 290 TYR A CA 1
ATOM 2370 C C . TYR A 1 290 ? 4.816 -1.241 16.990 1.00 96.19 290 TYR A C 1
ATOM 2372 O O . TYR A 1 290 ? 4.774 -0.518 16.000 1.00 96.19 290 TYR A O 1
ATOM 2380 N N . TYR A 1 291 ? 5.817 -1.213 17.864 1.00 96.62 291 TYR A N 1
ATOM 2381 C CA . TYR A 1 291 ? 7.043 -0.449 17.680 1.00 96.62 291 TYR A CA 1
ATOM 2382 C C . TYR A 1 291 ? 8.180 -1.194 18.367 1.00 96.62 291 TYR A C 1
ATOM 2384 O O . TYR A 1 291 ? 8.125 -1.429 19.579 1.00 96.62 291 TYR A O 1
ATOM 2392 N N . ASN A 1 292 ? 9.220 -1.554 17.620 1.00 96.06 292 ASN A N 1
ATOM 2393 C CA . ASN A 1 292 ? 10.351 -2.282 18.173 1.00 96.06 292 ASN A CA 1
ATOM 2394 C C . ASN A 1 292 ? 11.647 -1.959 17.421 1.00 96.06 292 ASN A C 1
ATOM 2396 O O . ASN A 1 292 ? 11.856 -2.393 16.300 1.00 96.06 292 ASN A O 1
ATOM 2400 N N . MET A 1 293 ? 12.544 -1.219 18.074 1.00 96.25 293 MET A N 1
ATOM 2401 C CA . MET A 1 293 ? 13.881 -0.905 17.545 1.00 96.25 293 MET A CA 1
ATOM 2402 C C . MET A 1 293 ? 14.958 -1.915 17.978 1.00 96.25 293 MET A C 1
ATOM 2404 O O . MET A 1 293 ? 16.131 -1.723 17.672 1.00 96.25 293 MET A O 1
ATOM 2408 N N . LYS A 1 294 ? 14.597 -2.934 18.771 1.00 95.12 294 LYS A N 1
ATOM 2409 C CA . LYS A 1 294 ? 15.545 -3.887 19.373 1.00 95.12 294 LYS A CA 1
ATOM 2410 C C . LYS A 1 294 ? 15.583 -5.222 18.637 1.00 95.12 294 LYS A C 1
ATOM 2412 O O . LYS A 1 294 ? 16.659 -5.788 18.481 1.00 95.12 294 LYS A O 1
ATOM 2417 N N . SER A 1 295 ? 14.417 -5.738 18.254 1.00 94.62 295 SER A N 1
ATOM 2418 C CA . SER A 1 295 ? 14.297 -6.969 17.467 1.00 94.62 295 SER A CA 1
ATOM 2419 C C . SER A 1 295 ? 14.404 -6.667 15.975 1.00 94.62 295 SER A C 1
ATOM 2421 O O . SER A 1 295 ? 14.285 -5.515 15.579 1.00 94.62 295 SER A O 1
ATOM 2423 N N . ARG A 1 296 ? 14.632 -7.709 15.172 1.00 92.31 296 ARG A N 1
ATOM 2424 C CA . ARG A 1 296 ? 14.478 -7.690 13.708 1.00 92.31 296 ARG A CA 1
ATOM 2425 C C . ARG A 1 296 ? 13.272 -8.511 13.244 1.00 92.31 296 ARG A C 1
ATOM 2427 O O . ARG A 1 296 ? 13.101 -8.737 12.056 1.00 92.31 296 ARG A O 1
ATOM 2434 N N . GLU A 1 297 ? 12.469 -9.011 14.173 1.00 94.12 297 GLU A N 1
ATOM 2435 C CA . GLU A 1 297 ? 11.309 -9.837 13.856 1.00 94.12 297 GLU A CA 1
ATOM 2436 C C . GLU A 1 297 ? 10.132 -8.980 13.388 1.00 94.12 297 GLU A C 1
ATOM 2438 O O . GLU A 1 297 ? 9.773 -7.984 14.028 1.00 94.12 297 GLU A O 1
ATOM 2443 N N . GLY A 1 298 ? 9.499 -9.425 12.301 1.00 96.88 298 GLY A N 1
ATOM 2444 C CA . GLY A 1 298 ? 8.217 -8.892 11.865 1.00 96.88 298 GLY A CA 1
ATOM 2445 C C . GLY A 1 298 ? 7.102 -9.155 12.881 1.00 96.88 298 GLY A C 1
ATOM 2446 O O . GLY A 1 298 ? 7.244 -9.944 13.820 1.00 96.88 298 GLY A O 1
ATOM 2447 N N . LYS A 1 299 ? 5.965 -8.479 12.708 1.00 98.44 299 LYS A N 1
ATOM 2448 C CA . LYS A 1 299 ? 4.831 -8.590 13.629 1.00 98.44 299 LYS A CA 1
ATOM 2449 C C . LYS A 1 299 ? 3.494 -8.522 12.909 1.00 98.44 299 LYS A C 1
ATOM 2451 O O . LYS A 1 299 ? 3.140 -7.493 12.342 1.00 98.44 299 LYS A O 1
ATOM 2456 N N . LEU A 1 300 ? 2.704 -9.587 13.038 1.00 98.69 300 LEU A N 1
ATOM 2457 C CA . LEU A 1 300 ? 1.284 -9.572 12.702 1.00 98.69 300 LEU A CA 1
ATOM 2458 C C . LEU A 1 300 ? 0.487 -8.909 13.831 1.00 98.69 300 LEU A C 1
ATOM 2460 O O . LEU A 1 300 ? 0.590 -9.301 14.999 1.00 98.69 300 LEU A O 1
ATOM 2464 N N . LEU A 1 301 ? -0.305 -7.905 13.471 1.00 98.38 301 LEU A N 1
ATOM 2465 C CA . LEU A 1 301 ? -1.286 -7.262 14.335 1.00 98.38 301 LEU A CA 1
ATOM 2466 C C . LEU A 1 301 ? -2.680 -7.577 13.807 1.00 98.38 301 LEU A C 1
ATOM 2468 O O . LEU A 1 301 ? -2.939 -7.391 12.622 1.00 98.38 301 LEU A O 1
ATOM 2472 N N . VAL A 1 302 ? -3.568 -8.024 14.692 1.00 98.19 302 VAL A N 1
ATOM 2473 C CA . VAL A 1 302 ? -4.971 -8.330 14.390 1.00 98.19 302 VAL A CA 1
ATOM 2474 C C . VAL A 1 302 ? -5.852 -7.589 15.386 1.00 98.19 302 VAL A C 1
ATOM 2476 O O . VAL A 1 302 ? -5.565 -7.609 16.584 1.00 98.19 302 VAL A O 1
ATOM 2479 N N . ALA A 1 303 ? -6.909 -6.938 14.904 1.00 96.75 303 ALA A N 1
ATOM 2480 C CA . ALA A 1 303 ? -7.859 -6.222 15.750 1.00 96.75 303 ALA A CA 1
ATOM 2481 C C . ALA A 1 303 ? -9.267 -6.205 15.144 1.00 96.75 303 ALA A C 1
ATOM 2483 O O . ALA A 1 303 ? -9.428 -6.269 13.922 1.00 96.75 303 ALA A O 1
ATOM 2484 N N . ASP A 1 304 ? -10.274 -6.077 16.008 1.00 95.38 304 ASP A N 1
ATOM 2485 C CA . ASP A 1 304 ? -11.634 -5.729 15.602 1.00 95.38 304 ASP A CA 1
ATOM 2486 C C . ASP A 1 304 ? -11.721 -4.209 15.405 1.00 95.38 304 ASP A C 1
ATOM 2488 O O . ASP A 1 304 ? -11.343 -3.426 16.276 1.00 95.38 304 ASP A O 1
ATOM 2492 N N . VAL A 1 305 ? -12.196 -3.787 14.236 1.00 95.75 305 VAL A N 1
ATOM 2493 C CA . VAL A 1 305 ? -12.211 -2.392 13.793 1.00 95.75 305 VAL A CA 1
ATOM 2494 C C . VAL A 1 305 ? -13.659 -1.931 13.634 1.00 95.75 305 VAL A C 1
ATOM 2496 O O . VAL A 1 305 ? -14.404 -2.566 12.884 1.00 95.75 305 VAL A O 1
ATOM 2499 N N . PRO A 1 306 ? -14.085 -0.848 14.310 1.00 94.38 306 PRO A N 1
ATOM 2500 C CA . PRO A 1 306 ? -15.447 -0.342 14.197 1.00 94.38 306 PRO A CA 1
ATOM 2501 C C . PRO A 1 306 ? -15.678 0.219 12.797 1.00 94.38 306 PRO A C 1
ATOM 2503 O O . PRO A 1 306 ? -14.853 0.971 12.283 1.00 94.38 306 PRO A O 1
ATOM 2506 N N . ILE A 1 307 ? -16.809 -0.088 12.175 1.00 93.69 307 ILE A N 1
ATOM 2507 C CA . ILE A 1 307 ? -17.172 0.470 10.874 1.00 93.69 307 ILE A CA 1
ATOM 2508 C C . ILE A 1 307 ? -17.647 1.907 11.083 1.00 93.69 307 ILE A C 1
ATOM 2510 O O . ILE A 1 307 ? -18.695 2.167 11.672 1.00 93.69 307 ILE A O 1
ATOM 2514 N N . ILE A 1 308 ? -16.875 2.866 10.574 1.00 90.06 308 ILE A N 1
ATOM 2515 C CA . ILE A 1 308 ? -17.266 4.275 10.576 1.00 90.06 308 ILE A CA 1
ATOM 2516 C C . ILE A 1 308 ? -18.085 4.534 9.312 1.00 90.06 308 ILE A C 1
ATOM 2518 O O . ILE A 1 308 ? -17.541 4.881 8.264 1.00 90.06 308 ILE A O 1
ATOM 2522 N N . THR A 1 309 ? -19.400 4.355 9.400 1.00 79.25 309 THR A N 1
ATOM 2523 C CA . THR A 1 309 ? -20.326 4.836 8.366 1.00 79.25 309 THR A CA 1
ATOM 2524 C C . THR A 1 309 ? -20.421 6.357 8.436 1.00 79.25 309 THR A C 1
ATOM 2526 O O . THR A 1 309 ? -20.373 6.919 9.534 1.00 79.25 309 THR A O 1
ATOM 2529 N N . SER A 1 310 ? -20.598 7.051 7.306 1.00 57.75 310 SER A N 1
ATOM 2530 C CA . SER A 1 310 ? -20.971 8.468 7.362 1.00 57.75 310 SER A CA 1
ATOM 2531 C C . SER A 1 310 ? -22.339 8.576 8.037 1.00 57.75 310 SER A C 1
ATOM 2533 O O . SER A 1 310 ? -23.374 8.346 7.414 1.00 57.75 310 SER A O 1
ATOM 2535 N N . ILE A 1 311 ? -22.359 8.891 9.327 1.00 47.28 311 ILE A N 1
ATOM 2536 C CA . ILE A 1 311 ? -23.585 9.313 9.988 1.00 47.28 311 ILE A CA 1
ATOM 2537 C C . ILE A 1 311 ? -23.976 10.613 9.284 1.00 47.28 311 ILE A C 1
ATOM 2539 O O . ILE A 1 311 ? -23.240 11.598 9.345 1.00 47.28 311 ILE A O 1
ATOM 2543 N N . ASN A 1 312 ? -25.094 10.598 8.552 1.00 34.09 312 ASN A N 1
ATOM 2544 C CA . ASN A 1 312 ? -25.746 11.827 8.109 1.00 34.09 312 ASN A CA 1
ATOM 2545 C C . ASN A 1 312 ? -25.839 12.753 9.322 1.00 34.09 312 ASN A C 1
ATOM 2547 O O . ASN A 1 312 ? -26.323 12.315 10.362 1.00 34.09 312 ASN A O 1
ATOM 2551 N N . ASN A 1 313 ? -25.362 13.994 9.187 1.00 31.09 313 ASN A N 1
ATOM 2552 C CA . ASN A 1 313 ? -25.392 15.042 10.210 1.00 31.09 313 ASN A CA 1
ATOM 2553 C C . ASN A 1 313 ? -26.821 15.312 10.718 1.00 31.09 313 ASN A C 1
ATOM 2555 O O . ASN A 1 313 ? -27.431 16.326 10.390 1.00 31.09 313 ASN A O 1
ATOM 2559 N N . HIS A 1 314 ? -27.345 14.436 11.561 1.00 32.34 314 HIS A N 1
ATOM 2560 C CA . HIS A 1 314 ? -28.472 14.719 12.417 1.00 32.34 314 HIS A CA 1
ATOM 2561 C C . HIS A 1 314 ? -28.035 14.480 13.860 1.00 32.34 314 HIS A C 1
ATOM 2563 O O . HIS A 1 314 ? -27.718 13.369 14.279 1.00 32.34 314 HIS A O 1
ATOM 2569 N N . THR A 1 315 ? -28.052 15.588 14.606 1.00 31.84 315 THR A N 1
ATOM 2570 C CA . THR A 1 315 ? -28.062 15.690 16.071 1.00 31.84 315 THR A CA 1
ATOM 2571 C C . THR A 1 315 ? -26.771 15.350 16.830 1.00 31.84 315 THR A C 1
ATOM 2573 O O . THR A 1 315 ? -26.715 14.408 17.608 1.00 31.84 315 THR A O 1
ATOM 2576 N N . LEU A 1 316 ? -25.780 16.246 16.728 1.00 31.42 316 LEU A N 1
ATOM 2577 C CA . LEU A 1 316 ? -24.829 16.545 17.817 1.00 31.42 316 LEU A CA 1
ATOM 2578 C C . LEU A 1 316 ? -25.060 17.965 18.378 1.00 31.42 316 LEU A C 1
ATOM 2580 O O . LEU A 1 316 ? -24.118 18.689 18.671 1.00 31.42 316 LEU A O 1
ATOM 2584 N N . GLU A 1 317 ? -26.324 18.376 18.521 1.00 30.80 317 GLU A N 1
ATOM 2585 C CA . GLU A 1 317 ? -26.691 19.666 19.138 1.00 30.80 317 GLU A CA 1
ATOM 2586 C C . GLU A 1 317 ? -27.512 19.535 20.435 1.00 30.80 317 GLU A C 1
ATOM 2588 O O . GLU A 1 317 ? -27.974 20.541 20.962 1.00 30.80 317 GLU A O 1
ATOM 2593 N N . GLN A 1 318 ? -27.693 18.337 21.010 1.00 30.14 318 GLN A N 1
ATOM 2594 C CA . GLN A 1 318 ? -28.604 18.183 22.163 1.00 30.14 318 GLN A CA 1
ATOM 2595 C C . GLN A 1 318 ? -28.073 17.486 23.425 1.00 30.14 318 GLN A C 1
ATOM 2597 O O . GLN A 1 318 ? -28.863 17.265 24.339 1.00 30.14 318 GLN A O 1
ATOM 2602 N N . SER A 1 319 ? -26.768 17.228 23.580 1.00 28.03 319 SER A N 1
ATOM 2603 C CA . SER A 1 319 ? -26.247 16.680 24.854 1.00 28.03 319 SER A CA 1
ATOM 2604 C C . SER A 1 319 ? -25.550 17.683 25.785 1.00 28.03 319 SER A C 1
ATOM 2606 O O . SER A 1 319 ? -25.267 17.329 26.925 1.00 28.03 319 SER A O 1
ATOM 2608 N N . ASP A 1 320 ? -25.328 18.937 25.381 1.00 31.27 320 ASP A N 1
ATOM 2609 C CA . ASP A 1 320 ? -24.598 19.922 26.209 1.00 31.27 320 ASP A CA 1
ATOM 2610 C C . ASP A 1 320 ? -25.460 20.650 27.263 1.00 31.27 320 ASP A C 1
ATOM 2612 O O . ASP A 1 320 ? -24.975 21.509 27.997 1.00 31.27 320 ASP A O 1
ATOM 2616 N N . SER A 1 321 ? -26.742 20.297 27.395 1.00 30.98 321 SER A N 1
ATOM 2617 C CA . SER A 1 321 ? -27.676 21.010 28.280 1.00 30.98 321 SER A CA 1
ATOM 2618 C C . SER A 1 321 ? -27.916 20.355 29.648 1.00 30.98 321 SER A C 1
ATOM 2620 O O . SER A 1 321 ? -28.554 20.990 30.488 1.00 30.98 321 SER A O 1
ATOM 2622 N N . GLN A 1 322 ? -27.464 19.124 29.911 1.00 28.39 322 GLN A N 1
ATOM 2623 C CA . GLN A 1 322 ? -27.834 18.416 31.155 1.00 28.39 322 GLN A CA 1
ATOM 2624 C C . GLN A 1 322 ? -26.675 18.099 32.107 1.00 28.39 322 GLN A C 1
ATOM 2626 O O . GLN A 1 322 ? -26.908 17.652 33.226 1.00 28.39 322 GLN A O 1
ATOM 2631 N N . THR A 1 323 ? -25.435 18.422 31.742 1.00 28.50 323 THR A N 1
ATOM 2632 C CA . THR A 1 323 ? -24.256 18.179 32.595 1.00 28.50 323 THR A CA 1
ATOM 2633 C C . THR A 1 323 ? -23.879 19.378 33.477 1.00 28.50 323 THR A C 1
ATOM 2635 O O . THR A 1 323 ? -22.875 19.332 34.185 1.00 28.50 323 THR A O 1
ATOM 2638 N N . SER A 1 324 ? -24.662 20.464 33.456 1.00 32.22 324 SER A N 1
ATOM 2639 C CA . SER A 1 324 ? -24.358 21.708 34.182 1.00 32.22 324 SER A CA 1
ATOM 2640 C C . SER A 1 324 ? -25.018 21.830 35.561 1.00 32.22 324 SER A C 1
ATOM 2642 O O . SER A 1 324 ? -24.666 22.737 36.311 1.00 32.22 324 SER A O 1
ATOM 2644 N N . THR A 1 325 ? -25.905 20.912 35.953 1.00 30.55 325 THR A N 1
ATOM 2645 C CA . THR A 1 325 ? -26.637 20.988 37.235 1.00 30.55 325 THR A CA 1
ATOM 2646 C C . THR A 1 325 ? -26.146 20.032 38.325 1.00 30.55 325 THR A C 1
ATOM 2648 O O . THR A 1 325 ? -26.639 20.109 39.444 1.00 30.55 325 THR A O 1
ATOM 2651 N N . PHE A 1 326 ? -25.137 19.187 38.069 1.00 29.33 326 PHE A N 1
ATOM 2652 C CA . PHE A 1 326 ? -24.644 18.213 39.063 1.00 29.33 326 PHE A CA 1
ATOM 2653 C C . PHE A 1 326 ? -23.295 18.570 39.721 1.00 29.33 326 PHE A C 1
ATOM 2655 O O . PHE A 1 326 ? -22.809 17.843 40.578 1.00 29.33 326 PHE A O 1
ATOM 2662 N N . LEU A 1 327 ? -22.675 19.703 39.366 1.00 29.86 327 LEU A N 1
ATOM 2663 C CA . LEU A 1 327 ? -21.378 20.131 39.928 1.00 29.86 327 LEU A CA 1
ATOM 2664 C C . LEU A 1 327 ? -21.457 21.411 40.776 1.00 29.86 327 LEU A C 1
ATOM 2666 O O . LEU A 1 327 ? -20.447 22.087 40.977 1.00 29.86 327 LEU A O 1
ATOM 2670 N N . GLN A 1 328 ? -22.644 21.750 41.291 1.00 32.19 328 GLN A N 1
ATOM 2671 C CA . GLN A 1 328 ? -22.845 22.956 42.105 1.00 32.19 328 GLN A CA 1
ATOM 2672 C C . GLN A 1 328 ? -23.049 22.707 43.606 1.00 32.19 328 GLN A C 1
ATOM 2674 O O . GLN A 1 328 ? -23.197 23.662 44.362 1.00 32.19 328 GLN A O 1
ATOM 2679 N N . GLU A 1 329 ? -22.922 21.465 44.070 1.00 33.44 329 GLU A N 1
ATOM 2680 C CA . GLU A 1 329 ? -22.875 21.135 45.495 1.00 33.44 329 GLU A CA 1
ATOM 2681 C C . GLU A 1 329 ? -21.626 20.311 45.787 1.00 33.44 329 GLU A C 1
ATOM 2683 O O . GLU A 1 329 ? -21.617 19.110 45.575 1.00 33.44 329 GLU A O 1
ATOM 2688 N N . GLN A 1 330 ? -20.556 20.999 46.196 1.00 31.98 330 GLN A N 1
ATOM 2689 C CA . GLN A 1 330 ? -19.463 20.565 47.091 1.00 31.98 330 GLN A CA 1
ATOM 2690 C C . GLN A 1 330 ? -18.285 21.543 46.918 1.00 31.98 330 GLN A C 1
ATOM 2692 O O . GLN A 1 330 ? -17.218 21.220 46.400 1.00 31.98 330 GLN A O 1
ATOM 2697 N N . LYS A 1 331 ? -18.486 22.798 47.340 1.00 32.47 331 LYS A N 1
ATOM 2698 C CA . LYS A 1 331 ? -17.394 23.739 47.629 1.00 32.47 331 LYS A CA 1
ATOM 2699 C C . LYS A 1 331 ? -17.421 24.061 49.118 1.00 32.47 331 LYS A C 1
ATOM 2701 O O . LYS A 1 331 ? -18.100 24.986 49.547 1.00 32.47 331 LYS A O 1
ATOM 2706 N N . GLY A 1 332 ? -16.652 23.302 49.888 1.00 30.97 332 GLY A N 1
ATOM 2707 C CA . GLY A 1 332 ? -16.356 23.581 51.289 1.00 30.97 332 GLY A CA 1
ATOM 2708 C C . GLY A 1 332 ? -15.107 22.814 51.715 1.00 30.97 332 GLY A C 1
ATOM 2709 O O . GLY A 1 332 ? -15.146 21.594 51.727 1.00 30.97 332 GLY A O 1
ATOM 2710 N N . ALA A 1 333 ? -14.038 23.554 52.050 1.00 31.03 333 ALA A N 1
ATOM 2711 C CA . ALA A 1 333 ? -12.698 23.098 52.470 1.00 31.03 333 ALA A CA 1
ATOM 2712 C C . ALA A 1 333 ? -11.920 22.324 51.378 1.00 31.03 333 ALA A C 1
ATOM 2714 O O . ALA A 1 333 ? -12.346 21.285 50.911 1.00 31.03 333 ALA A O 1
ATOM 2715 N N . VAL A 1 334 ? -10.784 22.776 50.843 1.00 29.78 334 VAL A N 1
ATOM 2716 C CA . VAL A 1 334 ? -9.532 23.144 51.515 1.00 29.78 334 VAL A CA 1
ATOM 2717 C C . VAL A 1 334 ? -8.815 24.187 50.641 1.00 29.78 334 VAL A C 1
ATOM 2719 O O . VAL A 1 334 ? -8.415 23.911 49.514 1.00 29.78 334 VAL A O 1
ATOM 2722 N N . LYS A 1 335 ? -8.660 25.412 51.152 1.00 37.72 335 LYS A N 1
ATOM 2723 C CA . LYS A 1 335 ? -7.779 26.447 50.588 1.00 37.72 335 LYS A CA 1
ATOM 2724 C C . LYS A 1 335 ? -6.489 26.427 51.404 1.00 37.72 335 LYS A C 1
ATOM 2726 O O . LYS A 1 335 ? -6.559 26.781 52.571 1.00 37.72 335 LYS A O 1
ATOM 2731 N N . GLN A 1 336 ? -5.378 25.991 50.803 1.00 35.91 336 GLN A N 1
ATOM 2732 C CA . GLN A 1 336 ? -4.061 26.662 50.857 1.00 35.91 336 GLN A CA 1
ATOM 2733 C C . GLN A 1 336 ? -2.986 25.896 50.043 1.00 35.91 336 GLN A C 1
ATOM 2735 O O . GLN A 1 336 ? -2.011 26.512 49.640 1.00 35.91 336 GLN A O 1
ATOM 2740 N N . GLU A 1 337 ? -3.160 24.605 49.716 1.00 35.03 337 GLU A N 1
ATOM 2741 C CA . GLU A 1 337 ? -2.141 23.807 48.980 1.00 35.03 337 GLU A CA 1
ATOM 2742 C C . GLU A 1 337 ? -2.336 23.734 47.450 1.00 35.03 337 GLU A C 1
ATOM 2744 O O . GLU A 1 337 ? -1.450 23.312 46.709 1.00 35.03 337 GLU A O 1
ATOM 2749 N N . GLN A 1 338 ? -3.484 24.175 46.931 1.00 35.03 338 GLN A N 1
ATOM 2750 C CA . GLN A 1 338 ? -3.841 23.987 45.517 1.00 35.03 338 GLN A CA 1
ATOM 2751 C C . GLN A 1 338 ? -3.293 25.081 44.583 1.00 35.03 338 GLN A C 1
ATOM 2753 O O . GLN A 1 338 ? -3.246 24.895 43.368 1.00 35.03 338 GLN A O 1
ATOM 2758 N N . THR A 1 339 ? -2.843 26.211 45.131 1.00 36.38 339 THR A N 1
ATOM 2759 C CA . THR A 1 339 ? -2.330 27.356 44.361 1.00 36.38 339 THR A CA 1
ATOM 2760 C C . THR A 1 339 ? -0.908 27.130 43.842 1.00 36.38 339 THR A C 1
ATOM 2762 O O . THR A 1 339 ? -0.591 27.563 42.735 1.00 36.38 339 THR A O 1
ATOM 2765 N N . ASP A 1 340 ? -0.078 26.379 44.569 1.00 34.22 340 ASP A N 1
ATOM 2766 C CA . ASP A 1 340 ? 1.306 26.109 44.161 1.00 34.22 340 ASP A CA 1
ATOM 2767 C C . ASP A 1 340 ? 1.405 24.939 43.178 1.00 34.22 340 ASP A C 1
ATOM 2769 O O . ASP A 1 340 ? 2.170 25.011 42.217 1.00 34.22 340 ASP A O 1
ATOM 2773 N N . LEU A 1 341 ? 0.557 23.912 43.321 1.00 36.88 341 LEU A N 1
ATOM 2774 C CA . LEU A 1 341 ? 0.486 22.795 42.370 1.00 36.88 341 LEU A CA 1
ATOM 2775 C C . LEU A 1 341 ? -0.094 23.222 41.009 1.00 36.88 341 LEU A C 1
ATOM 2777 O O . LEU A 1 341 ? 0.338 22.735 39.963 1.00 36.88 341 LEU A O 1
ATOM 2781 N N . PHE A 1 342 ? -1.056 24.152 41.007 1.00 39.22 342 PHE A N 1
ATOM 2782 C CA . PHE A 1 342 ? -1.631 24.710 39.780 1.00 39.22 342 PHE A CA 1
ATOM 2783 C C . PHE A 1 342 ? -0.626 25.624 39.063 1.00 39.22 342 PHE A C 1
ATOM 2785 O O . PHE A 1 342 ? -0.444 25.499 37.853 1.00 39.22 342 PHE A O 1
ATOM 2792 N N . ASN A 1 343 ? 0.119 26.445 39.815 1.00 39.06 343 ASN A N 1
ATOM 2793 C CA . ASN A 1 343 ? 1.209 27.261 39.277 1.00 39.06 343 ASN A CA 1
ATOM 2794 C C . ASN A 1 343 ? 2.397 26.421 38.782 1.00 39.06 343 ASN A C 1
ATOM 2796 O O . ASN A 1 343 ? 2.994 26.776 37.766 1.00 39.06 343 ASN A O 1
ATOM 2800 N N . LEU A 1 344 ? 2.731 25.297 39.433 1.00 38.81 344 LEU A N 1
ATOM 2801 C CA . LEU A 1 344 ? 3.735 24.355 38.923 1.00 38.81 344 LEU A CA 1
ATOM 2802 C C . LEU A 1 344 ? 3.264 23.690 37.626 1.00 38.81 344 LEU A C 1
ATOM 2804 O O . LEU A 1 344 ? 4.036 23.600 36.677 1.00 38.81 344 LEU A O 1
ATOM 2808 N N . ARG A 1 345 ? 1.994 23.270 37.551 1.00 42.12 345 ARG A N 1
ATOM 2809 C CA . ARG A 1 345 ? 1.417 22.627 36.362 1.00 42.12 345 ARG A CA 1
ATOM 2810 C C . ARG A 1 345 ? 1.342 23.575 35.165 1.00 42.12 345 ARG A C 1
ATOM 2812 O O . ARG A 1 345 ? 1.675 23.160 34.057 1.00 42.12 345 ARG A O 1
ATOM 2819 N N . ASP A 1 346 ? 0.967 24.835 35.373 1.00 42.28 346 ASP A N 1
ATOM 2820 C CA . ASP A 1 346 ? 0.970 25.850 34.311 1.00 42.28 346 ASP A CA 1
ATOM 2821 C C . ASP A 1 346 ? 2.386 26.287 33.926 1.00 42.28 346 ASP A C 1
ATOM 2823 O O . ASP A 1 346 ? 2.676 26.450 32.741 1.00 42.28 346 ASP A O 1
ATOM 2827 N N . ARG A 1 347 ? 3.318 26.388 34.883 1.00 41.59 347 ARG A N 1
ATOM 2828 C CA . ARG A 1 347 ? 4.736 26.621 34.569 1.00 41.59 347 ARG A CA 1
ATOM 2829 C C . ARG A 1 347 ? 5.345 25.461 33.787 1.00 41.59 347 ARG A C 1
ATOM 2831 O O . ARG A 1 347 ? 6.049 25.713 32.818 1.00 41.59 347 ARG A O 1
ATOM 2838 N N . MET A 1 348 ? 5.037 24.212 34.130 1.00 42.94 348 MET A N 1
ATOM 2839 C CA . MET A 1 348 ? 5.503 23.030 33.396 1.00 42.94 348 MET A CA 1
ATOM 2840 C C . MET A 1 348 ? 4.910 22.951 31.985 1.00 42.94 348 MET A C 1
ATOM 2842 O O . MET A 1 348 ? 5.642 22.643 31.048 1.00 42.94 348 MET A O 1
ATOM 2846 N N . LYS A 1 349 ? 3.625 23.292 31.804 1.00 42.91 349 LYS A N 1
ATOM 2847 C CA . LYS A 1 349 ? 2.998 23.409 30.476 1.00 42.91 349 LYS A CA 1
ATOM 2848 C C . LYS A 1 349 ? 3.635 24.513 29.636 1.00 42.91 349 LYS A C 1
ATOM 2850 O O . LYS A 1 349 ? 3.920 24.288 28.466 1.00 42.91 349 LYS A O 1
ATOM 2855 N N . ASN A 1 350 ? 3.904 25.674 30.231 1.00 43.28 350 ASN A N 1
ATOM 2856 C CA . ASN A 1 350 ? 4.555 26.788 29.545 1.00 43.28 350 ASN A CA 1
ATOM 2857 C C . ASN A 1 350 ? 6.017 26.477 29.201 1.00 43.28 350 ASN A C 1
ATOM 2859 O O . ASN A 1 350 ? 6.461 26.834 28.117 1.00 43.28 350 ASN A O 1
ATOM 2863 N N . ILE A 1 351 ? 6.744 25.760 30.064 1.00 46.91 351 ILE A N 1
ATOM 2864 C CA . ILE A 1 351 ? 8.112 25.294 29.795 1.00 46.91 351 ILE A CA 1
ATOM 2865 C C . ILE A 1 351 ? 8.113 24.242 28.681 1.00 46.91 351 ILE A C 1
ATOM 2867 O O . ILE A 1 351 ? 8.906 24.356 27.755 1.00 46.91 351 ILE A O 1
ATOM 2871 N N . GLN A 1 352 ? 7.203 23.263 28.701 1.00 48.22 352 GLN A N 1
ATOM 2872 C CA . GLN A 1 352 ? 7.071 22.289 27.611 1.00 48.22 352 GLN A CA 1
ATOM 2873 C C . GLN A 1 352 ? 6.688 22.962 26.289 1.00 48.22 352 GLN A C 1
ATOM 2875 O O . GLN A 1 352 ? 7.279 22.647 25.261 1.00 48.22 352 GLN A O 1
ATOM 2880 N N . LEU A 1 353 ? 5.765 23.928 26.308 1.00 48.19 353 LEU A N 1
ATOM 2881 C CA . LEU A 1 353 ? 5.385 24.701 25.127 1.00 48.19 353 LEU A CA 1
ATOM 2882 C C . LEU A 1 353 ? 6.551 25.556 24.611 1.00 48.19 353 LEU A C 1
ATOM 2884 O O . LEU A 1 353 ? 6.766 25.606 23.407 1.00 48.19 353 LEU A O 1
ATOM 2888 N N . LEU A 1 354 ? 7.350 26.166 25.494 1.00 45.59 354 LEU A N 1
ATOM 2889 C CA . LEU A 1 354 ? 8.565 26.895 25.117 1.00 45.59 354 LEU A CA 1
ATOM 2890 C C . LEU A 1 354 ? 9.632 25.973 24.530 1.00 45.59 354 LEU A C 1
ATOM 2892 O O . LEU A 1 354 ? 10.258 26.350 23.549 1.00 45.59 354 LEU A O 1
ATOM 2896 N N . ILE A 1 355 ? 9.821 24.772 25.080 1.00 49.22 355 ILE A N 1
ATOM 2897 C CA . ILE A 1 355 ? 10.761 23.780 24.544 1.00 49.22 355 ILE A CA 1
ATOM 2898 C C . ILE A 1 355 ? 10.282 23.288 23.175 1.00 49.22 355 ILE A C 1
ATOM 2900 O O . ILE A 1 355 ? 11.091 23.168 22.263 1.00 49.22 355 ILE A O 1
ATOM 2904 N N . ILE A 1 356 ? 8.979 23.063 22.989 1.00 53.81 356 ILE A N 1
ATOM 2905 C CA . ILE A 1 356 ? 8.389 22.660 21.704 1.00 53.81 356 ILE A CA 1
ATOM 2906 C C . ILE A 1 356 ? 8.510 23.789 20.678 1.00 53.81 356 ILE A C 1
ATOM 2908 O O . ILE A 1 356 ? 8.977 23.549 19.570 1.00 53.81 356 ILE A O 1
ATOM 2912 N N . CYS A 1 357 ? 8.164 25.024 21.044 1.00 49.94 357 CYS A N 1
ATOM 2913 C CA . CYS A 1 357 ? 8.335 26.194 20.187 1.00 49.94 357 CYS A CA 1
ATOM 2914 C C . CYS A 1 357 ? 9.809 26.420 19.847 1.00 49.94 357 CYS A C 1
ATOM 2916 O O . CYS A 1 357 ? 10.117 26.665 18.689 1.00 49.94 357 CYS A O 1
ATOM 2918 N N . ALA A 1 358 ? 10.722 26.273 20.811 1.00 44.44 358 ALA A N 1
ATOM 2919 C CA . ALA A 1 358 ? 12.160 26.357 20.579 1.00 44.44 358 ALA A CA 1
ATOM 2920 C C . ALA A 1 358 ? 12.657 25.220 19.680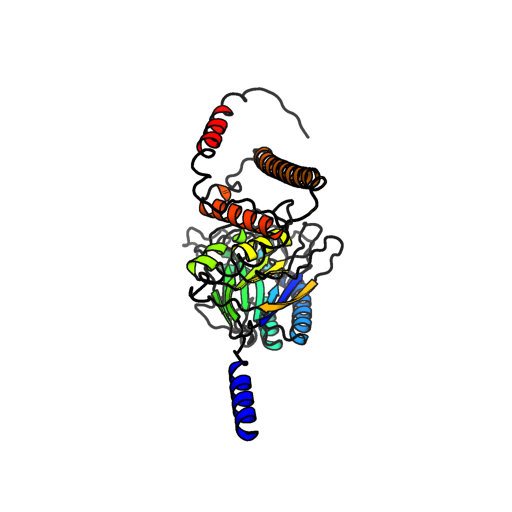 1.00 44.44 358 ALA A C 1
ATOM 2922 O O . ALA A 1 358 ? 13.487 25.473 18.823 1.00 44.44 358 ALA A O 1
ATOM 2923 N N . SER A 1 359 ? 12.116 24.005 19.807 1.00 48.97 359 SER A N 1
ATOM 2924 C CA . SER A 1 359 ? 12.458 22.854 18.955 1.00 48.97 359 SER A CA 1
ATOM 2925 C C . SER A 1 359 ? 11.957 23.039 17.524 1.00 48.97 359 SER A C 1
ATOM 2927 O O . SER A 1 359 ? 12.681 22.753 16.579 1.00 48.97 359 SER A O 1
ATOM 2929 N N . ILE A 1 360 ? 10.740 23.565 17.356 1.00 54.28 360 ILE A N 1
ATOM 2930 C CA . ILE A 1 360 ? 10.168 23.923 16.052 1.00 54.28 360 ILE A CA 1
ATOM 2931 C C . ILE A 1 360 ? 10.975 25.070 15.427 1.00 54.28 360 ILE A C 1
ATOM 2933 O O . ILE A 1 360 ? 11.303 25.011 14.248 1.00 54.28 360 ILE A O 1
ATOM 2937 N N . PHE A 1 361 ? 11.352 26.080 16.216 1.00 44.78 361 PHE A N 1
ATOM 2938 C CA . PHE A 1 361 ? 12.153 27.219 15.762 1.00 44.78 361 PHE A CA 1
ATOM 2939 C C . PHE A 1 361 ? 13.589 26.804 15.396 1.00 44.78 361 PHE A C 1
ATOM 2941 O O . PHE A 1 361 ? 14.087 27.196 14.347 1.00 44.78 361 PHE A O 1
ATOM 2948 N N . LEU A 1 362 ? 14.226 25.941 16.194 1.00 39.00 362 LEU A N 1
ATOM 2949 C CA . LEU A 1 362 ? 15.530 25.342 15.890 1.00 39.00 362 LEU A CA 1
ATOM 2950 C C . LEU A 1 362 ? 15.470 24.456 14.644 1.00 39.00 362 LEU A C 1
ATOM 2952 O O . LEU A 1 362 ? 16.395 24.515 13.845 1.00 39.00 362 LEU A O 1
ATOM 2956 N N . LEU A 1 363 ? 14.393 23.696 14.417 1.00 42.09 363 LEU A N 1
ATOM 2957 C CA . LEU A 1 363 ? 14.230 22.938 13.170 1.00 42.09 363 LEU A CA 1
ATOM 2958 C C . LEU A 1 363 ? 14.139 23.860 11.948 1.00 42.09 363 LEU A C 1
ATOM 2960 O O . LEU A 1 363 ? 14.778 23.579 10.942 1.00 42.09 363 LEU A O 1
ATOM 2964 N N . VAL A 1 364 ? 13.394 24.966 12.045 1.00 44.47 364 VAL A N 1
ATOM 2965 C CA . VAL A 1 364 ? 13.290 25.964 10.965 1.00 44.47 364 VAL A CA 1
ATOM 2966 C C . VAL A 1 364 ? 14.641 26.644 10.701 1.00 44.47 364 VAL A C 1
ATOM 2968 O O . VAL A 1 364 ? 14.960 26.939 9.551 1.00 44.47 364 VAL A O 1
ATOM 2971 N N . CYS A 1 365 ? 15.462 26.854 11.735 1.00 34.41 365 CYS A N 1
ATOM 2972 C CA . CYS A 1 365 ? 16.797 27.444 11.598 1.00 34.41 365 CYS A CA 1
ATOM 2973 C C . CYS A 1 365 ? 17.878 26.454 11.122 1.00 34.41 365 CYS A C 1
ATOM 2975 O O . CYS A 1 365 ? 18.812 26.877 10.448 1.00 34.41 365 CYS A O 1
ATOM 2977 N N . VAL A 1 366 ? 17.778 25.160 11.448 1.00 33.62 366 VAL A N 1
ATOM 2978 C CA . VAL A 1 366 ? 18.800 24.140 11.124 1.00 33.62 366 VAL A CA 1
ATOM 2979 C C . VAL A 1 366 ? 18.585 23.505 9.740 1.00 33.62 366 VAL A C 1
ATOM 2981 O O . VAL A 1 366 ? 19.498 22.893 9.199 1.00 33.62 366 VAL A O 1
ATOM 2984 N N . THR A 1 367 ? 17.438 23.706 9.083 1.00 38.03 367 THR A N 1
ATOM 2985 C CA . THR A 1 367 ? 17.229 23.260 7.687 1.00 38.03 367 THR A CA 1
ATOM 2986 C C . THR A 1 367 ? 17.768 24.220 6.619 1.00 38.03 367 THR A C 1
ATOM 2988 O O . THR A 1 367 ? 17.492 24.029 5.437 1.00 38.03 367 THR A O 1
ATOM 2991 N N . ALA A 1 368 ? 18.540 25.239 7.000 1.00 33.44 368 ALA A N 1
ATOM 2992 C CA . ALA A 1 368 ? 19.215 26.140 6.068 1.00 33.44 368 ALA A CA 1
ATOM 2993 C C . ALA A 1 368 ? 20.696 25.756 5.877 1.00 33.44 368 ALA A C 1
ATOM 2995 O O . ALA A 1 368 ? 21.583 26.586 6.047 1.00 33.44 368 ALA A O 1
ATOM 2996 N N . GLU A 1 369 ? 20.977 24.503 5.514 1.00 29.50 369 GLU A N 1
ATOM 2997 C CA . GLU A 1 369 ? 22.244 24.157 4.856 1.00 29.50 369 GLU A CA 1
ATOM 2998 C C . GLU A 1 369 ? 22.026 24.190 3.336 1.00 29.50 369 GLU A C 1
ATOM 3000 O O . GLU A 1 369 ? 21.179 23.452 2.820 1.00 29.50 369 GLU A O 1
ATOM 3005 N N . PRO A 1 370 ? 22.736 25.054 2.588 1.00 36.72 370 PRO A N 1
ATOM 3006 C CA . PRO A 1 370 ? 22.565 25.152 1.154 1.00 36.72 370 PRO A CA 1
ATOM 3007 C C . PRO A 1 370 ? 23.431 24.089 0.476 1.00 36.72 370 PRO A C 1
ATOM 3009 O O . PRO A 1 370 ? 24.642 24.245 0.352 1.00 36.72 370 PRO A O 1
ATOM 3012 N N . VAL A 1 371 ? 22.805 23.026 -0.030 1.00 31.78 371 VAL A N 1
ATOM 3013 C CA . VAL A 1 371 ? 23.389 22.224 -1.113 1.00 31.78 371 VAL A CA 1
ATOM 3014 C C . VAL A 1 371 ? 22.388 22.169 -2.260 1.00 31.78 371 VAL A C 1
ATOM 3016 O O . VAL A 1 371 ? 21.250 21.724 -2.129 1.00 31.78 371 VAL A O 1
ATOM 3019 N N . ILE A 1 372 ? 22.834 22.727 -3.379 1.00 41.12 372 ILE A N 1
ATOM 3020 C CA . ILE A 1 372 ? 22.074 23.074 -4.574 1.00 41.12 372 ILE A CA 1
ATOM 3021 C C . ILE A 1 372 ? 21.669 21.805 -5.333 1.00 41.12 372 ILE A C 1
ATOM 3023 O O . ILE A 1 372 ? 22.520 21.154 -5.923 1.00 41.12 372 ILE A O 1
ATOM 3027 N N . THR A 1 373 ? 20.367 21.500 -5.354 1.00 35.06 373 THR A N 1
ATOM 3028 C CA . THR A 1 373 ? 19.614 20.981 -6.517 1.00 35.06 373 THR A CA 1
ATOM 3029 C C . THR A 1 373 ? 18.141 21.401 -6.371 1.00 35.06 373 THR A C 1
ATOM 3031 O O . THR A 1 373 ? 17.625 21.519 -5.258 1.00 35.06 373 THR A O 1
ATOM 3034 N N . GLU A 1 374 ? 17.464 21.708 -7.481 1.00 37.66 374 GLU A N 1
ATOM 3035 C CA . GLU A 1 374 ? 16.055 22.127 -7.506 1.00 37.66 374 GLU A CA 1
ATOM 3036 C C . GLU A 1 374 ? 15.134 21.036 -6.923 1.00 37.66 374 GLU A C 1
ATOM 3038 O O . GLU A 1 374 ? 14.820 20.059 -7.595 1.00 37.66 374 GLU A O 1
ATOM 3043 N N . GLY A 1 375 ? 14.689 21.180 -5.668 1.00 36.25 375 GLY A N 1
ATOM 3044 C CA . GLY A 1 375 ? 13.727 20.228 -5.089 1.00 36.25 375 GLY A CA 1
ATOM 3045 C C . GLY A 1 375 ? 13.644 20.143 -3.564 1.00 36.25 375 GLY A C 1
ATOM 3046 O O . GLY A 1 375 ? 13.344 19.073 -3.040 1.00 36.25 375 GLY A O 1
ATOM 3047 N N . GLY A 1 376 ? 13.913 21.227 -2.827 1.00 37.47 376 GLY A N 1
ATOM 3048 C CA . GLY A 1 376 ? 13.720 21.247 -1.369 1.00 37.47 376 GLY A CA 1
ATOM 3049 C C . GLY A 1 376 ? 12.283 20.885 -0.950 1.00 37.47 376 GLY A C 1
ATOM 3050 O O . GLY A 1 376 ? 11.334 21.075 -1.712 1.00 37.47 376 GLY A O 1
ATOM 3051 N N . TRP A 1 377 ? 12.110 20.364 0.270 1.00 45.75 377 TRP A N 1
ATOM 3052 C CA . TRP A 1 377 ? 10.798 20.040 0.847 1.00 45.75 377 TRP A CA 1
ATOM 3053 C C . TRP A 1 377 ? 9.969 21.319 1.044 1.00 45.75 377 TRP A C 1
ATOM 3055 O O . TRP A 1 377 ? 10.070 21.990 2.064 1.00 45.75 377 TRP A O 1
ATOM 3065 N N . LYS A 1 378 ? 9.151 21.657 0.042 1.00 55.44 378 LYS A N 1
ATOM 3066 C CA . LYS A 1 378 ? 8.282 22.848 0.002 1.00 55.44 378 LYS A CA 1
ATOM 3067 C C . LYS A 1 378 ? 6.834 22.554 0.399 1.00 55.44 378 LYS A C 1
ATOM 3069 O O . LYS A 1 378 ? 5.928 23.296 0.037 1.00 55.44 378 LYS A O 1
ATOM 3074 N N . SER A 1 379 ? 6.583 21.454 1.119 1.00 62.16 379 SER A N 1
ATOM 3075 C CA . SER A 1 379 ? 5.210 21.050 1.465 1.00 62.16 379 SER A CA 1
ATOM 3076 C C . SER A 1 379 ? 4.473 22.177 2.196 1.00 62.16 379 SER A C 1
ATOM 3078 O O . SER A 1 379 ? 3.366 22.530 1.807 1.00 62.16 379 SER A O 1
ATOM 3080 N N . LEU A 1 380 ? 5.133 22.839 3.151 1.00 70.06 380 LEU A N 1
ATOM 3081 C CA . LEU A 1 380 ? 4.564 23.958 3.908 1.00 70.06 380 LEU A CA 1
ATOM 3082 C C . LEU A 1 380 ? 4.442 25.274 3.113 1.00 70.06 380 LEU A C 1
ATOM 3084 O O . LEU A 1 380 ? 3.876 26.232 3.633 1.00 70.06 380 LEU A O 1
ATOM 3088 N N . ASP A 1 381 ? 4.909 25.362 1.868 1.00 73.69 381 ASP A N 1
ATOM 3089 C CA . ASP A 1 381 ? 4.649 26.540 1.025 1.00 73.69 381 ASP A CA 1
ATOM 3090 C C . ASP A 1 381 ? 3.212 26.508 0.478 1.00 73.69 381 ASP A C 1
ATOM 3092 O O . ASP A 1 381 ? 2.566 27.547 0.302 1.00 73.69 381 ASP A O 1
ATOM 3096 N N . GLU A 1 382 ? 2.657 25.307 0.305 1.00 75.75 382 GLU A N 1
ATOM 3097 C CA . GLU A 1 382 ? 1.267 25.085 -0.078 1.00 75.75 382 GLU A CA 1
ATOM 3098 C C . GLU A 1 382 ? 0.338 25.277 1.129 1.00 75.75 382 GLU A C 1
ATOM 3100 O O . GLU A 1 382 ? 0.485 24.634 2.171 1.00 75.75 382 GLU A O 1
ATOM 3105 N N . GLN A 1 383 ? -0.663 26.155 0.995 1.00 78.94 383 GLN A N 1
ATOM 3106 C CA . GLN A 1 383 ? -1.578 26.478 2.095 1.00 78.94 383 GLN A CA 1
ATOM 3107 C C . GLN A 1 383 ? -2.308 25.247 2.643 1.00 78.94 383 GLN A C 1
ATOM 3109 O O . GLN A 1 383 ? -2.398 25.085 3.857 1.00 78.94 383 GLN A O 1
ATOM 3114 N N . GLN A 1 384 ? -2.772 24.358 1.765 1.00 79.19 384 GLN A N 1
ATOM 3115 C CA . GLN A 1 384 ? -3.505 23.155 2.165 1.00 79.19 384 GLN A CA 1
ATOM 3116 C C . GLN A 1 384 ? -2.646 22.200 3.006 1.00 79.19 384 GLN A C 1
ATOM 3118 O O . GLN A 1 384 ? -3.132 21.632 3.981 1.00 79.19 384 GLN A O 1
ATOM 3123 N N . ASN A 1 385 ? -1.357 22.064 2.687 1.00 77.81 385 ASN A N 1
ATOM 3124 C CA . ASN A 1 385 ? -0.446 21.209 3.448 1.00 77.81 385 ASN A CA 1
ATOM 3125 C C . ASN A 1 385 ? -0.054 21.846 4.793 1.00 77.81 385 ASN A C 1
ATOM 3127 O O . ASN A 1 385 ? 0.141 21.131 5.776 1.00 77.81 385 ASN A O 1
ATOM 3131 N N . ARG A 1 386 ? 0.024 23.185 4.880 1.00 80.69 386 ARG A N 1
ATOM 3132 C CA . ARG A 1 386 ? 0.170 23.867 6.181 1.00 80.69 386 ARG A CA 1
ATOM 3133 C C . ARG A 1 386 ? -1.026 23.610 7.081 1.00 80.69 386 ARG A C 1
ATOM 3135 O O . ARG A 1 386 ? -0.846 23.258 8.244 1.00 80.69 386 ARG A O 1
ATOM 3142 N N . ASP A 1 387 ? -2.229 23.781 6.543 1.00 80.44 387 ASP A N 1
ATOM 3143 C CA . ASP A 1 387 ? -3.467 23.566 7.29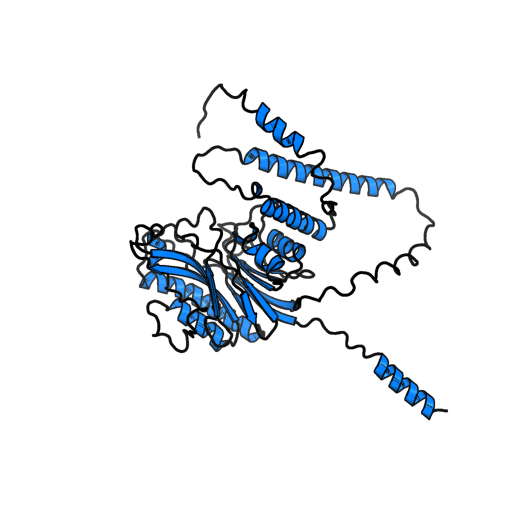0 1.00 80.44 387 ASP A CA 1
ATOM 3144 C C . ASP A 1 387 ? -3.557 22.106 7.768 1.00 80.44 387 ASP A C 1
ATOM 3146 O O . ASP A 1 387 ? -3.872 21.855 8.933 1.00 80.44 387 ASP A O 1
ATOM 3150 N N . LEU A 1 388 ? -3.173 21.151 6.910 1.00 82.75 388 LEU A N 1
ATOM 3151 C CA . LEU A 1 388 ? -3.016 19.739 7.262 1.00 82.75 388 LEU A CA 1
ATOM 3152 C C . LEU A 1 388 ? -2.038 19.541 8.428 1.00 82.75 388 LEU A C 1
ATOM 3154 O O . LEU A 1 388 ? -2.393 18.915 9.428 1.00 82.75 388 LEU A O 1
ATOM 3158 N N . PHE A 1 389 ? -0.827 20.095 8.329 1.00 82.94 389 PHE A N 1
ATOM 3159 C CA . PHE A 1 389 ? 0.194 19.973 9.367 1.00 82.94 389 PHE A CA 1
ATOM 3160 C C . PHE A 1 389 ? -0.312 20.473 10.726 1.00 82.94 389 PHE A C 1
ATOM 3162 O O . PHE A 1 389 ? -0.200 19.761 11.725 1.00 82.94 389 PHE A O 1
ATOM 3169 N N . PHE A 1 390 ? -0.922 21.662 10.775 1.00 84.31 390 PHE A N 1
ATOM 3170 C CA . PHE A 1 390 ? -1.444 22.215 12.027 1.00 84.31 390 PHE A CA 1
ATOM 3171 C C . PHE A 1 390 ? -2.625 21.419 12.583 1.00 84.31 390 PHE A C 1
ATOM 3173 O O . PHE A 1 390 ? -2.719 21.258 13.800 1.00 84.31 390 PHE A O 1
ATOM 3180 N N . ARG A 1 391 ? -3.494 20.880 11.720 1.00 86.94 391 ARG A N 1
ATOM 3181 C CA . ARG A 1 391 ? -4.602 20.011 12.138 1.00 86.94 391 ARG A CA 1
ATOM 3182 C C . ARG A 1 391 ? -4.087 18.730 12.795 1.00 86.94 391 ARG A C 1
ATOM 3184 O O . ARG A 1 391 ? -4.526 18.395 13.893 1.00 86.94 391 ARG A O 1
ATOM 3191 N N . ILE A 1 392 ? -3.118 18.055 12.172 1.00 84.38 392 ILE A N 1
ATOM 3192 C CA . ILE A 1 392 ? -2.493 16.846 12.732 1.00 84.38 392 ILE A CA 1
ATOM 3193 C C . ILE A 1 392 ? -1.779 17.176 14.042 1.00 84.38 392 ILE A C 1
ATOM 3195 O O . ILE A 1 392 ? -1.926 16.451 15.024 1.00 84.38 392 ILE A O 1
ATOM 3199 N N . LEU A 1 393 ? -1.041 18.289 14.085 1.00 84.19 393 LEU A N 1
ATOM 3200 C CA . LEU A 1 393 ? -0.345 18.734 15.287 1.00 84.19 393 LEU A CA 1
ATOM 3201 C C . LEU A 1 393 ? -1.329 18.987 16.436 1.00 84.19 393 LEU A C 1
ATOM 3203 O O . LEU A 1 393 ? -1.091 18.553 17.562 1.00 84.19 393 LEU A O 1
ATOM 3207 N N . GLN A 1 394 ? -2.460 19.639 16.161 1.00 84.12 394 GLN A N 1
ATOM 3208 C CA . GLN A 1 394 ? -3.500 19.845 17.161 1.00 84.12 394 GLN A CA 1
ATOM 3209 C C . GLN A 1 394 ? -4.018 18.509 17.704 1.00 84.12 394 GLN A C 1
ATOM 3211 O O . GLN A 1 394 ? -4.029 18.326 18.920 1.00 84.12 394 GLN A O 1
ATOM 3216 N N . SER A 1 395 ? -4.355 17.553 16.836 1.00 81.56 395 SER A N 1
ATOM 3217 C CA . SER A 1 395 ? -4.803 16.219 17.256 1.00 81.56 395 SER A CA 1
ATOM 3218 C C . SER A 1 395 ? -3.742 15.446 18.038 1.00 81.56 395 SER A C 1
ATOM 3220 O O . SER A 1 395 ? -4.062 14.829 19.054 1.00 81.56 395 SER A O 1
ATOM 3222 N N . TYR A 1 396 ? -2.472 15.547 17.639 1.00 81.50 396 TYR A N 1
ATOM 3223 C CA . TYR A 1 396 ? -1.337 14.963 18.354 1.00 81.50 396 TYR A CA 1
ATOM 3224 C C . TYR A 1 396 ? -1.269 15.444 19.814 1.00 81.50 396 TYR A C 1
ATOM 3226 O O . TYR A 1 396 ? -1.033 14.645 20.726 1.00 81.50 396 TYR A O 1
ATOM 3234 N N . PHE A 1 397 ? -1.474 16.741 20.059 1.00 81.75 397 PHE A N 1
ATOM 3235 C CA . PHE A 1 397 ? -1.432 17.304 21.411 1.00 81.75 397 PHE A CA 1
ATOM 3236 C C . PHE A 1 397 ? -2.724 17.070 22.193 1.00 81.75 397 PHE A C 1
ATOM 3238 O O . PHE A 1 397 ? -2.661 16.726 23.377 1.00 81.75 397 PHE A O 1
ATOM 3245 N N . THR A 1 398 ? -3.887 17.177 21.546 1.00 80.75 398 THR A N 1
ATOM 3246 C CA . THR A 1 398 ? -5.179 16.897 22.183 1.00 80.75 398 THR A CA 1
ATOM 3247 C C . THR A 1 398 ? -5.244 15.456 22.685 1.00 80.75 398 THR A C 1
ATOM 3249 O O . THR A 1 398 ? -5.639 15.245 23.831 1.00 80.75 398 THR A O 1
ATOM 3252 N N . GLY A 1 399 ? -4.740 14.487 21.912 1.00 70.50 399 GLY A N 1
ATOM 3253 C CA . GLY A 1 399 ? -4.618 13.088 22.343 1.00 70.50 399 GLY A CA 1
ATOM 3254 C C . GLY A 1 399 ? -3.715 12.874 23.569 1.00 70.50 399 GLY A C 1
ATOM 3255 O O . GLY A 1 399 ? -3.797 11.840 24.220 1.00 70.50 399 GLY A O 1
ATOM 3256 N N . ARG A 1 400 ? -2.885 13.861 23.938 1.00 75.44 400 ARG A N 1
ATOM 3257 C CA . ARG A 1 400 ? -2.030 13.853 25.142 1.00 75.44 400 ARG A CA 1
ATOM 3258 C C . ARG A 1 400 ? -2.560 14.747 26.269 1.00 75.44 400 ARG A C 1
ATOM 3260 O O . ARG A 1 400 ? -1.829 15.068 27.203 1.00 75.44 400 ARG A O 1
ATOM 3267 N N . GLY A 1 401 ? -3.814 15.190 26.181 1.00 74.75 401 GLY A N 1
ATOM 3268 C CA . GLY A 1 401 ? -4.429 16.075 27.174 1.00 74.75 401 GLY A CA 1
ATOM 3269 C C . GLY A 1 401 ? -3.914 17.520 27.128 1.00 74.75 401 GLY A C 1
ATOM 3270 O O . GLY A 1 401 ? -4.130 18.284 28.073 1.00 74.75 401 GLY A O 1
ATOM 3271 N N . MET A 1 402 ? -3.237 17.916 26.045 1.00 73.75 402 MET A N 1
ATOM 3272 C CA . MET A 1 402 ? -2.782 19.284 25.807 1.00 73.75 402 MET A CA 1
ATOM 3273 C C . MET A 1 402 ? -3.691 19.957 24.775 1.00 73.75 402 MET A C 1
ATOM 3275 O O . MET A 1 402 ? -3.609 19.687 23.581 1.00 73.75 402 MET A O 1
ATOM 3279 N N . ASN A 1 403 ? -4.564 20.862 25.219 1.00 70.75 403 ASN A N 1
ATOM 3280 C CA . ASN A 1 403 ? -5.369 21.662 24.299 1.00 70.75 403 ASN A CA 1
ATOM 3281 C C . ASN A 1 403 ? -4.578 22.902 23.860 1.00 70.75 403 ASN A C 1
ATOM 3283 O O . ASN A 1 403 ? -4.383 23.822 24.652 1.00 70.75 403 ASN A O 1
ATOM 3287 N N . LEU A 1 404 ? -4.126 22.923 22.604 1.00 62.66 404 LEU A N 1
ATOM 3288 C CA . LEU A 1 404 ? -3.387 24.059 22.044 1.00 62.66 404 LEU A CA 1
ATOM 3289 C C . LEU A 1 404 ? -4.278 25.248 21.640 1.00 62.66 404 LEU A C 1
ATOM 3291 O O . LEU A 1 404 ? -3.753 26.280 21.236 1.00 62.66 404 LEU A O 1
ATOM 3295 N N . GLY A 1 405 ? -5.611 25.129 21.710 1.00 53.09 405 GLY A N 1
ATOM 3296 C CA . GLY A 1 405 ? -6.524 26.226 21.366 1.00 53.09 405 GLY A CA 1
ATOM 3297 C C . GLY A 1 405 ? -6.439 26.695 19.906 1.00 53.09 405 GLY A C 1
ATOM 3298 O O . GLY A 1 405 ? -6.926 27.776 19.584 1.00 53.09 405 GLY A O 1
ATOM 3299 N N . LEU A 1 406 ? -5.853 25.891 19.011 1.00 56.19 406 LEU A N 1
ATOM 3300 C CA . LEU A 1 406 ? -5.645 26.221 17.593 1.00 56.19 406 LEU A CA 1
ATOM 3301 C C . LEU A 1 406 ? -6.947 26.204 16.759 1.00 56.19 406 LEU A C 1
ATOM 3303 O O . LEU A 1 406 ? -6.913 26.457 15.560 1.00 56.19 406 LEU A O 1
ATOM 3307 N N . SER A 1 407 ? -8.113 25.967 17.379 1.00 41.53 407 SER A N 1
ATOM 3308 C CA . SER A 1 407 ? -9.389 25.746 16.679 1.00 41.53 407 SER A CA 1
ATOM 3309 C C . SER A 1 407 ? -10.134 27.005 16.209 1.00 41.53 407 SER A C 1
ATOM 3311 O O . SER A 1 407 ? -11.259 26.892 15.728 1.00 41.53 407 SER A O 1
ATOM 3313 N N . ARG A 1 408 ? -9.554 28.212 16.288 1.00 37.50 408 ARG A N 1
ATOM 3314 C CA . ARG A 1 408 ? -10.163 29.414 15.682 1.00 37.50 408 ARG A CA 1
ATOM 3315 C C . ARG A 1 408 ? -9.249 30.054 14.647 1.00 37.50 408 ARG A C 1
ATOM 3317 O O . ARG A 1 408 ? -8.273 30.722 14.986 1.00 37.50 408 ARG A O 1
ATOM 3324 N N . LYS A 1 409 ? -9.671 29.923 13.384 1.00 36.28 409 LYS A N 1
ATOM 3325 C CA . LYS A 1 409 ? -9.135 30.564 12.168 1.00 36.28 409 LYS A CA 1
ATOM 3326 C C . LYS A 1 409 ? -8.912 32.087 12.276 1.00 36.28 409 LYS A C 1
ATOM 3328 O O . LYS A 1 409 ? -8.196 32.642 11.456 1.00 36.28 409 LYS A O 1
ATOM 3333 N N . GLU A 1 410 ? -9.451 32.769 13.286 1.00 35.06 410 GLU A N 1
ATOM 3334 C CA . GLU A 1 410 ? -9.463 34.239 13.353 1.00 35.06 410 GLU A CA 1
ATOM 3335 C C . GLU A 1 410 ? -8.293 34.893 14.109 1.00 35.06 410 GLU A C 1
ATOM 3337 O O . GLU A 1 410 ? -8.189 36.116 14.104 1.00 35.06 410 GLU A O 1
ATOM 3342 N N . LYS A 1 411 ? -7.370 34.144 14.734 1.00 32.09 411 LYS A N 1
ATOM 3343 C CA . LYS A 1 411 ? -6.249 34.763 15.487 1.00 32.09 411 LYS A CA 1
ATOM 3344 C C . LYS A 1 411 ? -4.845 34.588 14.910 1.00 32.09 411 LYS A C 1
ATOM 3346 O O . LYS A 1 411 ? -3.928 35.243 15.397 1.00 32.09 411 LYS A O 1
ATOM 3351 N N . LEU A 1 412 ? -4.658 33.800 13.850 1.00 36.19 412 LEU A N 1
ATOM 3352 C CA . LEU A 1 412 ? -3.333 33.624 13.227 1.00 36.19 412 LEU A CA 1
ATOM 3353 C C . LEU A 1 412 ? -3.067 34.559 12.035 1.00 36.19 412 LEU A C 1
ATOM 3355 O O . LEU A 1 412 ? -1.909 34.777 11.687 1.00 36.19 412 LEU A O 1
ATOM 3359 N N . GLN A 1 413 ? -4.096 35.194 11.464 1.00 36.41 413 GLN A N 1
ATOM 3360 C CA . GLN A 1 413 ? -3.929 36.140 10.348 1.00 36.41 413 GLN A CA 1
ATOM 3361 C C . GLN A 1 413 ? -3.704 37.603 10.775 1.00 36.41 413 GLN A C 1
ATOM 3363 O O . GLN A 1 413 ? -3.329 38.422 9.944 1.00 36.41 413 GLN A O 1
ATOM 3368 N N . GLY A 1 414 ? -3.866 37.950 12.058 1.00 32.28 414 GLY A N 1
ATOM 3369 C CA . GLY A 1 414 ? -3.870 39.356 12.493 1.00 32.28 414 GLY A CA 1
ATOM 3370 C C . GLY A 1 414 ? -2.568 39.919 13.074 1.00 32.28 414 GLY A C 1
ATOM 3371 O O . GLY A 1 414 ? -2.456 41.133 13.205 1.00 32.28 414 GLY A O 1
ATOM 3372 N N . THR A 1 415 ? -1.592 39.099 13.487 1.00 32.41 415 THR A N 1
ATOM 3373 C CA . THR A 1 415 ? -0.452 39.644 14.271 1.00 32.41 415 THR A CA 1
ATOM 3374 C C . THR A 1 415 ? 0.899 38.945 14.106 1.00 32.41 415 THR A C 1
ATOM 3376 O O . THR A 1 415 ? 1.908 39.512 14.523 1.00 32.41 415 THR A O 1
ATOM 3379 N N . TYR A 1 416 ? 0.959 37.773 13.461 1.00 34.47 416 TYR A N 1
ATOM 3380 C CA . TYR A 1 416 ? 2.223 37.047 13.236 1.00 34.47 416 TYR A CA 1
ATOM 3381 C C . TYR A 1 416 ? 2.602 36.867 11.758 1.00 34.47 416 TYR A C 1
ATOM 3383 O O . TYR A 1 416 ? 3.791 36.788 11.456 1.00 34.47 416 TYR A O 1
ATOM 3391 N N . GLY A 1 417 ? 1.643 36.902 10.825 1.00 31.77 417 GLY A N 1
ATOM 3392 C CA . GLY A 1 417 ? 1.929 36.791 9.386 1.00 31.77 417 GLY A CA 1
ATOM 3393 C C . GLY A 1 417 ? 2.777 37.942 8.826 1.00 31.77 417 GLY A C 1
ATOM 3394 O O . GLY A 1 417 ? 3.630 37.721 7.973 1.00 31.77 417 GLY A O 1
ATOM 3395 N N . SER A 1 418 ? 2.625 39.159 9.357 1.00 32.41 418 SER A N 1
ATOM 3396 C CA . SER A 1 418 ? 3.386 40.335 8.905 1.00 32.41 418 SER A CA 1
ATOM 3397 C C . SER A 1 418 ? 4.786 40.455 9.520 1.00 32.41 418 SER A C 1
ATOM 3399 O O . SER A 1 418 ? 5.627 41.164 8.974 1.00 32.41 418 SER A O 1
ATOM 3401 N N . LYS A 1 419 ? 5.072 39.751 10.626 1.00 32.19 419 LYS A N 1
ATOM 3402 C CA . LYS A 1 419 ? 6.388 39.793 11.292 1.00 32.19 419 LYS A CA 1
ATOM 3403 C C . LYS A 1 419 ? 7.352 38.703 10.831 1.00 32.19 419 LYS A C 1
ATOM 3405 O O . LYS A 1 419 ? 8.551 38.877 10.999 1.00 32.19 419 LYS A O 1
ATOM 3410 N N . ILE A 1 420 ? 6.869 37.619 10.226 1.00 36.53 420 ILE A N 1
ATOM 3411 C CA . ILE A 1 420 ? 7.753 36.580 9.672 1.00 36.53 420 ILE A CA 1
ATOM 3412 C C . ILE A 1 420 ? 8.301 37.019 8.301 1.00 36.53 420 ILE A C 1
ATOM 3414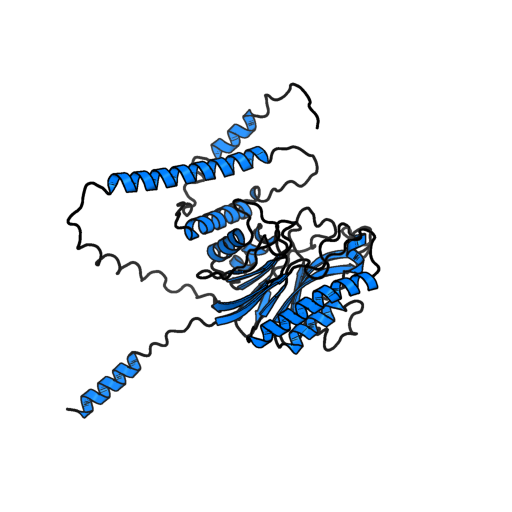 O O . ILE A 1 420 ? 9.482 36.824 8.030 1.00 36.53 420 ILE A O 1
ATOM 3418 N N . GLY A 1 421 ? 7.499 37.726 7.493 1.00 31.36 421 GLY A N 1
ATOM 3419 C CA . GLY A 1 421 ? 7.950 38.285 6.210 1.00 31.36 421 GLY A CA 1
ATOM 3420 C C . GLY A 1 421 ? 9.009 39.387 6.346 1.00 31.36 421 GLY A C 1
ATOM 3421 O O . GLY A 1 421 ? 9.983 39.399 5.605 1.00 31.36 421 GLY A O 1
ATOM 3422 N N . SER A 1 422 ? 8.895 40.279 7.340 1.00 30.06 422 SER A N 1
ATOM 3423 C CA . SER A 1 422 ? 9.818 41.423 7.454 1.00 30.06 422 SER A CA 1
ATOM 3424 C C . SER A 1 422 ? 11.191 41.090 8.056 1.00 30.06 422 SER A C 1
ATOM 3426 O O . SER A 1 422 ? 12.086 41.934 8.022 1.00 30.06 422 SER A O 1
ATOM 3428 N N . TYR A 1 423 ? 11.355 39.914 8.674 1.00 30.50 423 TYR A N 1
ATOM 3429 C CA . TYR A 1 423 ? 12.648 39.469 9.214 1.00 30.50 423 TYR A CA 1
ATOM 3430 C C . TYR A 1 423 ? 13.479 38.698 8.179 1.00 30.50 423 TYR A C 1
ATOM 3432 O O . TYR A 1 423 ? 14.704 38.782 8.236 1.00 30.50 423 TYR A O 1
ATOM 3440 N N . ALA A 1 424 ? 12.837 38.044 7.204 1.00 33.00 424 ALA A N 1
ATOM 3441 C CA . ALA A 1 424 ? 13.515 37.376 6.091 1.00 33.00 424 ALA A CA 1
ATOM 3442 C C . ALA A 1 424 ? 14.191 38.372 5.124 1.00 33.00 424 ALA A C 1
ATOM 3444 O O . ALA A 1 424 ? 15.295 38.118 4.649 1.00 33.00 424 ALA A O 1
ATOM 3445 N N . ASP A 1 425 ? 13.600 39.554 4.913 1.00 31.30 425 ASP A N 1
ATOM 3446 C CA . ASP A 1 425 ? 14.189 40.582 4.038 1.00 31.30 425 ASP A CA 1
ATOM 3447 C C . ASP A 1 425 ? 15.367 41.339 4.676 1.00 31.30 425 ASP A C 1
ATOM 3449 O O . ASP A 1 425 ? 16.200 41.912 3.972 1.00 31.30 425 ASP A O 1
ATOM 3453 N N . LYS A 1 426 ? 15.494 41.333 6.012 1.00 30.72 426 LYS A N 1
ATOM 3454 C CA . LYS A 1 426 ? 16.593 42.023 6.714 1.00 30.72 426 LYS A CA 1
ATOM 3455 C C . LYS A 1 426 ? 17.848 41.171 6.903 1.00 30.72 426 LYS A C 1
ATOM 3457 O O . LYS A 1 426 ? 18.913 41.743 7.131 1.00 30.72 426 LYS A O 1
ATOM 3462 N N . SER A 1 427 ? 17.765 39.846 6.778 1.00 31.78 427 SER A N 1
ATOM 3463 C CA . SER A 1 427 ? 18.939 38.962 6.855 1.00 31.78 427 SER A CA 1
ATOM 3464 C C . SER A 1 427 ? 19.723 38.857 5.541 1.00 31.78 427 SER A C 1
ATOM 3466 O O . SER A 1 427 ? 20.856 38.390 5.562 1.00 31.78 427 SER A O 1
ATOM 3468 N N . ASN A 1 428 ? 19.176 39.334 4.417 1.00 30.88 428 ASN A N 1
ATOM 3469 C CA . ASN A 1 428 ? 19.818 39.223 3.099 1.00 30.88 428 ASN A CA 1
ATOM 3470 C C . ASN A 1 428 ? 20.909 40.270 2.806 1.00 30.88 428 ASN A C 1
ATOM 3472 O O . ASN A 1 428 ? 21.593 40.154 1.795 1.00 30.88 428 ASN A O 1
ATOM 3476 N N . ASN A 1 429 ? 21.117 41.266 3.674 1.00 29.75 429 ASN A N 1
ATOM 3477 C CA . ASN A 1 429 ? 22.044 42.373 3.393 1.00 29.75 429 ASN A CA 1
ATOM 3478 C C . ASN A 1 429 ? 23.362 42.361 4.185 1.00 29.75 429 ASN A C 1
ATOM 3480 O O . ASN A 1 429 ? 24.100 43.334 4.094 1.00 29.75 429 ASN A O 1
ATOM 3484 N N . ASN A 1 430 ? 23.694 41.309 4.947 1.00 30.42 430 ASN A N 1
ATOM 3485 C CA . ASN A 1 430 ? 24.872 41.350 5.833 1.00 30.42 430 ASN A CA 1
ATOM 3486 C C . ASN A 1 430 ? 25.680 40.045 5.964 1.00 30.42 430 ASN A C 1
ATOM 3488 O O . ASN A 1 430 ? 26.274 39.804 7.010 1.00 30.42 430 ASN A O 1
ATOM 3492 N N . LEU A 1 431 ? 25.772 39.221 4.917 1.00 29.30 431 LEU A N 1
ATOM 3493 C CA . LEU A 1 431 ? 26.679 38.059 4.907 1.00 29.30 431 LEU A CA 1
ATOM 3494 C C . LEU A 1 431 ? 27.497 37.977 3.606 1.00 29.30 431 LEU A C 1
ATOM 3496 O O . LEU A 1 431 ? 27.577 36.945 2.953 1.00 29.30 431 LEU A O 1
ATOM 3500 N N . TYR A 1 432 ? 28.153 39.085 3.252 1.00 30.45 432 TYR A N 1
ATOM 3501 C CA . TYR A 1 432 ? 29.408 39.056 2.496 1.00 30.45 432 TYR A CA 1
ATOM 3502 C C . TYR A 1 432 ? 30.553 39.306 3.478 1.00 30.45 432 TYR A C 1
ATOM 3504 O O . TYR A 1 432 ? 30.921 40.454 3.713 1.00 30.45 432 TYR A O 1
ATOM 3512 N N . ASN A 1 433 ? 31.086 38.244 4.083 1.00 26.33 433 ASN A N 1
ATOM 3513 C CA . ASN A 1 433 ? 32.522 38.098 4.331 1.00 26.33 433 ASN A CA 1
ATOM 3514 C C . ASN A 1 433 ? 32.843 36.815 5.105 1.00 26.33 433 ASN A C 1
ATOM 3516 O O . ASN A 1 433 ? 32.344 36.610 6.207 1.00 26.33 433 ASN A O 1
ATOM 3520 N N . LYS A 1 434 ? 33.820 36.101 4.540 1.00 26.05 434 LYS A N 1
ATOM 3521 C CA . LYS A 1 434 ? 34.876 35.325 5.200 1.00 26.05 434 LYS A CA 1
ATOM 3522 C C . LYS A 1 434 ? 34.597 33.904 5.716 1.00 26.05 434 LYS A C 1
ATOM 3524 O O . LYS A 1 434 ? 33.918 33.682 6.708 1.00 26.05 434 LYS A O 1
ATOM 3529 N N . ASP A 1 435 ? 35.331 33.019 5.036 1.00 26.61 435 ASP A N 1
ATOM 3530 C CA . ASP A 1 435 ? 36.251 32.009 5.568 1.00 26.61 435 ASP A CA 1
ATOM 3531 C C . ASP A 1 435 ? 35.680 30.638 5.981 1.00 26.61 435 ASP A C 1
ATOM 3533 O O . ASP A 1 435 ? 35.191 30.420 7.082 1.00 26.61 435 ASP A O 1
ATOM 3537 N N . THR A 1 436 ? 35.816 29.708 5.022 1.00 27.22 436 THR A N 1
ATOM 3538 C CA . THR A 1 436 ? 36.360 28.333 5.126 1.00 27.22 436 THR A CA 1
ATOM 3539 C C . THR A 1 436 ? 36.432 27.671 6.504 1.00 27.22 436 THR A C 1
ATOM 3541 O O . THR A 1 436 ? 37.122 28.198 7.364 1.00 27.22 436 THR A O 1
ATOM 3544 N N . PHE A 1 437 ? 35.948 26.422 6.619 1.00 23.05 437 PHE A N 1
ATOM 3545 C CA . PHE A 1 437 ? 36.768 25.269 7.048 1.00 23.05 437 PHE A CA 1
ATOM 3546 C C . PHE A 1 437 ? 36.105 23.907 6.722 1.00 23.05 437 PHE A C 1
ATOM 3548 O O . PHE A 1 437 ? 34.917 23.703 6.946 1.00 23.05 437 PHE A O 1
ATOM 3555 N N . THR A 1 438 ? 36.938 23.006 6.190 1.00 23.27 438 THR A N 1
ATOM 3556 C CA . THR A 1 438 ? 36.866 21.525 6.104 1.00 23.27 438 THR A CA 1
ATOM 3557 C C . THR A 1 438 ? 36.572 20.880 7.469 1.00 23.27 438 THR A C 1
ATOM 3559 O O . THR A 1 438 ? 37.042 21.409 8.474 1.00 23.27 438 THR A O 1
ATOM 3562 N N . VAL A 1 439 ? 35.833 19.769 7.596 1.00 28.36 439 VAL A N 1
ATOM 3563 C CA . VAL A 1 439 ? 36.057 18.381 7.115 1.00 28.36 439 VAL A CA 1
ATOM 3564 C C . VAL A 1 439 ? 34.716 17.676 6.935 1.00 28.36 439 VAL A C 1
ATOM 3566 O O . VAL A 1 439 ? 33.840 17.901 7.799 1.00 28.36 439 VAL A O 1
#

InterPro domains:
  IPR003010 Carbon-nitrogen hydrolase [PF00795] (54-243)
  IPR003010 Carbon-nitrogen hydrolase [PS50263] (37-307)
  IPR012101 Biotinidase-like, eukaryotic [cd07567] (26-328)
  IPR031699 Protein of unknown function DUF4720 [PF15846] (353-405)
  IPR036526 Carbon-nitrogen hydrolase superfamily [G3DSA:3.60.110.10] (23-310)
  IPR036526 Carbon-nitrogen hydrolase superfamily [SSF56317] (54-306)
  IPR040154 Biotinidase/VNN family [PTHR10609] (11-357)